Protein AF-0000000073147097 (afdb_homodimer)

Nearest PDB structures (foldseek):
  1h1z-assembly1_B  TM=1.000E+00  e=5.647E-39  Oryza sativa
  3ovr-assembly1_B  TM=9.734E-01  e=2.329E-28  Homo sapiens
  1tqx-assembly1_A  TM=9.492E-01  e=2.368E-27  Plasmodium falciparum 3D7
  2fli-assembly1_D  TM=9.431E-01  e=1.850E-24  Streptococcus pyogenes
  3ct7-assembly1_A  TM=8.793E-01  e=4.107E-19  unclassified

pLDDT: mean 98.21, std 2.39, range [72.69, 99.0]

Organism: Sesamum indicum (NCBI:txid4182)

InterPro domains:
  IPR000056 Ribulose-phosphate 3-epimerase-like [PF00834] (5-202)
  IPR000056 Ribulose-phosphate 3-epimerase-like [PS01085] (33-47)
  IPR000056 Ribulose-phosphate 3-epimerase-like [PS01086] (139-161)
  IPR000056 Ribulose-phosphate 3-epimerase-like [PTHR11749] (4-223)
  IPR000056 Ribulose-phosphate 3-epimerase-like [cd00429] (5-215)
  IPR011060 Ribulose-phosphate binding barrel [SSF51366] (1-220)
  IPR013785 Aldolase-type TIM barrel [G3DSA:3.20.20.70] (1-224)
  IPR026019 Ribulose-phosphate 3-epimerase [MF_02227] (3-217)
  IPR026019 Ribulose-phosphate 3-epimerase [PIRSF001461] (3-222)
  IPR026019 Ribulose-phosphate 3-epimerase [TIGR01163] (5-215)

Secondary structure (DSSP, 8-state):
-PPPEEEEBGGGS-GGGHHHHHHHHHHTT-SEEEEEEEBSSSSS-B-B-HHHHHHHHTT--SEEEEEEE-S-GGGGHHHHHHHT-SEEEEEGGG-TTTHHHHHHHHHHTTPEEEEEE-TTS-GGGGHHHHHSSS--SEEEEESS-TT-SSPPP-GGGHHHHHHHHHH-TT-EEEEESS-STTTHHHHHHHT--EEEESHHHHTSS-HHHHHHHHHHHHHHHHH-/-PPPEEEEBGGGS-GGGHHHHHHHHHHTT-SEEEEEEEBSSSSS-B-B-HHHHHHHHTT--SEEEEEEE-S-GGGGHHHHHHHT-SEEEEEGGG-TTTHHHHHHHHHHTTPEEEEEE-TTS-GGGGHHHHHSSS--SEEEEESS-TT-SSPPP-GGGHHHHHHHHHH-TT-EEEEESS-STTTHHHHHHHT--EEEESHHHHTSS-HHHHHHHHHHHHHHHHH-

Solvent-accessible surface area (backbone atoms only — not comparable to full-atom values): 22364 Å² total; per-residue (Å²): 135,73,70,64,33,41,16,46,29,52,80,55,49,53,42,19,40,31,39,61,48,51,50,49,45,46,73,35,62,39,59,32,40,22,39,64,29,27,33,38,69,61,23,77,39,37,33,38,25,37,61,44,47,33,32,34,42,78,70,48,86,68,43,33,38,32,38,41,42,44,61,59,60,71,78,43,42,64,53,30,35,75,22,56,44,36,29,45,25,36,43,49,92,60,30,77,91,46,44,69,61,43,41,52,52,30,45,73,54,69,23,44,31,25,38,27,42,53,70,87,48,66,67,72,74,51,47,65,46,57,70,38,96,76,42,50,63,32,39,34,44,28,20,34,74,80,59,64,81,82,46,68,54,42,73,76,47,36,58,48,38,32,53,47,32,72,76,39,74,73,59,48,26,30,39,41,40,43,33,37,90,90,40,33,55,61,45,15,65,29,47,34,32,29,43,31,24,27,52,55,33,68,69,38,96,50,37,35,57,48,49,48,51,48,44,48,37,29,54,53,38,71,77,100,134,72,70,64,34,42,16,44,29,52,80,55,49,52,42,18,40,32,40,61,49,50,50,50,43,46,74,36,62,39,59,32,41,24,39,63,29,26,33,39,69,62,23,78,40,37,33,39,25,36,62,45,46,33,33,34,41,77,70,49,86,68,43,32,39,32,39,40,42,44,60,58,59,70,79,44,43,63,53,31,36,76,21,56,44,35,29,45,26,36,43,49,94,61,29,78,90,46,43,70,61,43,41,50,52,30,46,74,53,68,22,46,31,26,38,28,42,54,69,87,48,68,66,71,75,51,48,66,46,56,68,39,97,75,42,50,63,31,40,33,44,30,20,33,74,80,61,64,83,83,46,68,53,40,74,77,47,35,58,49,39,32,52,46,32,72,76,39,72,74,58,48,27,29,39,40,40,43,34,36,89,90,41,34,56,61,43,15,65,28,48,34,31,29,44,31,24,26,52,56,34,70,67,37,98,50,37,36,58,47,49,48,50,48,43,48,38,28,55,53,38,70,76,101

Radius of gyration: 23.47 Å; Cα contacts (8 Å, |Δi|>4): 1038; chains: 2; bounding box: 39×75×51 Å

Foldseek 3Di:
DEAFAEEEECLQPDLVPSLVVVVVLVVLPGQAHEYEAACCPLANDHDDALVSLLVNVVRDPGAYHYAHSYQDLQVRLVSNLVSPHAADEYELVRCVVPVVVVLVSNVVSNHQYEYEYEPVGDLVSQVCQCPDPRHHQEYEYEQDGPHDADAAGNLVSLVSLLVCCVVPVHGAYEYDHRDWLVCLLSNLLSPHRYYYHYCRQVVDPRNSVGSVNSSVSNVVNVVD/DEAFAEEEECLQPDLVPSLVVVVVLVVLPGQAHEYEAACCPLANDHDDALVSLLVNVVRDPGAYHYEHSYQDLQVRLVSNLVSPHAADEYELVRCVVPVVVVLVSNVVSNHQYEYEYEPVGDLVSQVCQCPDPRHHQEYEYEQDGPHDADAAGNLVSLVSLLVCCVVPVHGAYEYDHRDWLVCLLSNLLSPHRYYYHYCRQVVDPRNSVGSVSSSVSNVVNVVD

Sequence (448 aa):
MVKPKIAPSMLSSDFANLASEAERMIRCGADWLHMDIMDGHFVPNLTIGAPVIESLRKHTEAYLDCHLMVTNPLDYVEPLGKAGASGFTFHVEVSKDNWRELVQKIKSKGMKPGVSVRPGTPIEEVYPLLDDENPVEMVLVMTVEPGFGGQKFMPEMMDKVHALRKKYPSLDIEVDGGLGPSTIDLAAAAGANCIVAGSSVFGAPDPAHVISLMRKSVENAQTNMVKPKIAPSMLSSDFANLASEAERMIRCGADWLHMDIMDGHFVPNLTIGAPVIESLRKHTEAYLDCHLMVTNPLDYVEPLGKAGASGFTFHVEVSKDNWRELVQKIKSKGMKPGVSVRPGTPIEEVYPLLDDENPVEMVLVMTVEPGFGGQKFMPEMMDKVHALRKKYPSLDIEVDGGLGPSTIDLAAAAGANCIVAGSSVFGAPDPAHVISLMRKSVENAQTN

Structure (mmCIF, N/CA/C/O backbone):
data_AF-0000000073147097-model_v1
#
loop_
_entity.id
_entity.type
_entity.pdbx_description
1 polymer 'Ribulose-phosphate 3-epimerase'
#
loop_
_atom_site.group_PDB
_atom_site.id
_atom_site.type_symbol
_atom_site.label_atom_id
_atom_site.label_alt_id
_atom_site.label_comp_id
_atom_site.label_asym_id
_atom_site.label_entity_id
_atom_site.label_seq_id
_atom_site.pdbx_PDB_ins_code
_atom_site.Cartn_x
_atom_site.Cartn_y
_atom_site.Cartn_z
_atom_site.occupancy
_atom_site.B_iso_or_equiv
_atom_site.auth_seq_id
_atom_site.auth_comp_id
_atom_site.auth_asym_id
_atom_site.auth_atom_id
_atom_site.pdbx_PDB_model_num
ATOM 1 N N . MET A 1 1 ? 6.766 -34.531 -12.109 1 87.38 1 MET A N 1
ATOM 2 C CA . MET A 1 1 ? 5.602 -34.094 -11.344 1 87.38 1 MET A CA 1
ATOM 3 C C . MET A 1 1 ? 5.852 -32.75 -10.688 1 87.38 1 MET A C 1
ATOM 5 O O . MET A 1 1 ? 6.941 -32.5 -10.18 1 87.38 1 MET A O 1
ATOM 9 N N . VAL A 1 2 ? 4.898 -31.812 -10.836 1 93.56 2 VAL A N 1
ATOM 10 C CA . VAL A 1 2 ? 5.055 -30.484 -10.234 1 93.56 2 VAL A CA 1
ATOM 11 C C . VAL A 1 2 ? 4.609 -30.531 -8.773 1 93.56 2 VAL A C 1
ATOM 13 O O . VAL A 1 2 ? 3.768 -31.344 -8.398 1 93.56 2 VAL A O 1
ATOM 16 N N . LYS A 1 3 ? 5.258 -29.719 -7.918 1 97.06 3 LYS A N 1
ATOM 17 C CA . LYS A 1 3 ? 4.965 -29.672 -6.488 1 97.06 3 LYS A CA 1
ATOM 18 C C . LYS A 1 3 ? 3.842 -28.688 -6.184 1 97.06 3 LYS A C 1
ATOM 20 O O . LYS A 1 3 ? 3.832 -27.578 -6.707 1 97.06 3 LYS A O 1
ATOM 25 N N . PRO A 1 4 ? 2.961 -29.125 -5.367 1 98.56 4 PRO A N 1
ATOM 26 C CA . PRO A 1 4 ? 1.915 -28.188 -4.957 1 98.56 4 PRO A CA 1
ATOM 27 C C . PRO A 1 4 ? 2.457 -27.031 -4.121 1 98.56 4 PRO A C 1
ATOM 29 O O . PRO A 1 4 ? 3.301 -27.234 -3.242 1 98.56 4 PRO A O 1
ATOM 32 N N . LYS A 1 5 ? 2.096 -25.844 -4.398 1 98.81 5 LYS A N 1
ATOM 33 C CA . LYS A 1 5 ? 2.348 -24.641 -3.615 1 98.81 5 LYS A CA 1
ATOM 34 C C . LYS A 1 5 ? 1.042 -23.938 -3.256 1 98.81 5 LYS A C 1
ATOM 36 O O . LYS A 1 5 ? 0.365 -23.391 -4.129 1 98.81 5 LYS A O 1
ATOM 41 N N . ILE A 1 6 ? 0.71 -23.984 -2.023 1 98.94 6 ILE A N 1
ATOM 42 C CA . ILE A 1 6 ? -0.465 -23.266 -1.554 1 98.94 6 ILE A CA 1
ATOM 43 C C . ILE A 1 6 ? -0.045 -21.906 -1.009 1 98.94 6 ILE A C 1
ATOM 45 O O . ILE A 1 6 ? 0.8 -21.812 -0.115 1 98.94 6 ILE A O 1
ATOM 49 N N . ALA A 1 7 ? -0.621 -20.844 -1.539 1 98.94 7 ALA A N 1
ATOM 50 C CA . ALA A 1 7 ? -0.202 -19.469 -1.249 1 98.94 7 ALA A CA 1
ATOM 51 C C . ALA A 1 7 ? -1.389 -18.609 -0.821 1 98.94 7 ALA A C 1
ATOM 53 O O . ALA A 1 7 ? -1.985 -17.922 -1.645 1 98.94 7 ALA A O 1
ATOM 54 N N . PRO A 1 8 ? -1.717 -18.609 0.448 1 98.88 8 PRO A N 1
ATOM 55 C CA . PRO A 1 8 ? -2.787 -17.719 0.894 1 98.88 8 PRO A CA 1
ATOM 56 C C . PRO A 1 8 ? -2.523 -16.266 0.533 1 98.88 8 PRO A C 1
ATOM 58 O O . PRO A 1 8 ? -1.396 -15.781 0.668 1 98.88 8 PRO A O 1
ATOM 61 N N . SER A 1 9 ? -3.541 -15.609 -0.061 1 98.88 9 SER A N 1
ATOM 62 C CA . SER A 1 9 ? -3.436 -14.188 -0.364 1 98.88 9 SER A CA 1
ATOM 63 C C . SER A 1 9 ? -3.535 -13.344 0.903 1 98.88 9 SER A C 1
ATOM 65 O O . SER A 1 9 ? -4.586 -13.305 1.549 1 98.88 9 SER A O 1
ATOM 67 N N . MET A 1 10 ? -2.545 -12.609 1.159 1 98.75 10 MET A N 1
ATOM 68 C CA . MET A 1 10 ? -2.498 -11.805 2.373 1 98.75 10 MET A CA 1
ATOM 69 C C . MET A 1 10 ? -3.443 -10.609 2.266 1 98.75 10 MET A C 1
ATOM 71 O O . MET A 1 10 ? -3.711 -9.93 3.26 1 98.75 10 MET A O 1
ATOM 75 N N . LEU A 1 11 ? -3.977 -10.383 1.09 1 98.56 11 LEU A N 1
ATOM 76 C CA . LEU A 1 11 ? -4.98 -9.336 0.914 1 98.56 11 LEU A CA 1
ATOM 77 C C . LEU A 1 11 ? -6.168 -9.562 1.845 1 98.56 11 LEU A C 1
ATOM 79 O O . LEU A 1 11 ? -6.859 -8.609 2.215 1 98.56 11 LEU A O 1
ATOM 83 N N . SER A 1 12 ? -6.402 -10.812 2.209 1 98.25 12 SER A N 1
ATOM 84 C CA . SER A 1 12 ? -7.523 -11.164 3.074 1 98.25 12 SER A CA 1
ATOM 85 C C . SER A 1 12 ? -7.117 -11.148 4.543 1 98.25 12 SER A C 1
ATOM 87 O O . SER A 1 12 ? -7.945 -11.367 5.426 1 98.25 12 SER A O 1
ATOM 89 N N . SER A 1 13 ? -5.875 -10.844 4.824 1 98.5 13 SER A N 1
ATOM 90 C CA . SER A 1 13 ? -5.383 -10.859 6.195 1 98.5 13 SER A CA 1
ATOM 91 C C . SER A 1 13 ? -5.629 -9.516 6.883 1 98.5 13 SER A C 1
ATOM 93 O O . SER A 1 13 ? -6.137 -8.578 6.266 1 98.5 13 SER A O 1
ATOM 95 N N . ASP A 1 14 ? -5.359 -9.477 8.203 1 98.69 14 ASP A N 1
ATOM 96 C CA . ASP A 1 14 ? -5.25 -8.219 8.953 1 98.69 14 ASP A CA 1
ATOM 97 C C . ASP A 1 14 ? -3.889 -7.566 8.727 1 98.69 14 ASP A C 1
ATOM 99 O O . ASP A 1 14 ? -2.92 -7.879 9.414 1 98.69 14 ASP A O 1
ATOM 103 N N . PHE A 1 15 ? -3.85 -6.543 7.863 1 98.88 15 PHE A N 1
ATOM 104 C CA . PHE A 1 15 ? -2.59 -5.891 7.531 1 98.88 15 PHE A CA 1
ATOM 105 C C . PHE A 1 15 ? -1.98 -5.227 8.758 1 98.88 15 PHE A C 1
ATOM 107 O O . PHE A 1 15 ? -0.779 -4.953 8.789 1 98.88 15 PHE A O 1
ATOM 114 N N . ALA A 1 16 ? -2.826 -4.918 9.742 1 98.88 16 ALA A N 1
ATOM 115 C CA . ALA A 1 16 ? -2.311 -4.254 10.93 1 98.88 16 ALA A CA 1
ATOM 116 C C . ALA A 1 16 ? -1.5 -5.223 11.789 1 98.88 16 ALA A C 1
ATOM 118 O O . ALA A 1 16 ? -0.76 -4.797 12.68 1 98.88 16 ALA A O 1
ATOM 119 N N . ASN A 1 17 ? -1.672 -6.484 11.57 1 98.88 17 ASN A N 1
ATOM 120 C CA . ASN A 1 17 ? -0.94 -7.555 12.234 1 98.88 17 ASN A CA 1
ATOM 121 C C . ASN A 1 17 ? -0.374 -8.555 11.234 1 98.88 17 ASN A C 1
ATOM 123 O O . ASN A 1 17 ? -0.545 -9.766 11.391 1 98.88 17 ASN A O 1
ATOM 127 N N . LEU A 1 18 ? 0.3 -8.047 10.281 1 98.94 18 LEU A N 1
ATOM 128 C CA . LEU A 1 18 ? 0.722 -8.797 9.102 1 98.94 18 LEU A CA 1
ATOM 129 C C . LEU A 1 18 ? 1.729 -9.875 9.484 1 98.94 18 LEU A C 1
ATOM 131 O O . LEU A 1 18 ? 1.672 -10.992 8.961 1 98.94 18 LEU A O 1
ATOM 135 N N . ALA A 1 19 ? 2.668 -9.555 10.398 1 98.94 19 ALA A N 1
ATOM 136 C CA . ALA A 1 19 ? 3.672 -10.531 10.82 1 98.94 19 ALA A CA 1
ATOM 137 C C . ALA A 1 19 ? 3.016 -11.758 11.445 1 98.94 19 ALA A C 1
ATOM 139 O O . ALA A 1 19 ? 3.348 -12.898 11.094 1 98.94 19 ALA A O 1
ATOM 140 N N . SER A 1 20 ? 2.09 -11.523 12.328 1 98.81 20 SER A N 1
ATOM 141 C CA . SER A 1 20 ? 1.405 -12.625 13 1 98.81 20 SER A CA 1
ATOM 142 C C . SER A 1 20 ? 0.542 -13.414 12.023 1 98.81 20 SER A C 1
ATOM 144 O O . SER A 1 20 ? 0.455 -14.641 12.125 1 98.81 20 SER A O 1
ATOM 146 N N . GLU A 1 21 ? -0.093 -12.719 11.125 1 98.81 21 GLU A N 1
ATOM 147 C CA . GLU A 1 21 ? -0.905 -13.391 10.109 1 98.81 21 GLU A CA 1
ATOM 148 C C . GLU A 1 21 ? -0.045 -14.273 9.211 1 98.81 21 GLU A C 1
ATOM 150 O O . GLU A 1 21 ? -0.445 -15.383 8.859 1 98.81 21 GLU A O 1
ATOM 155 N N . ALA A 1 22 ? 1.066 -13.719 8.82 1 98.88 22 ALA A N 1
ATOM 156 C CA . ALA A 1 22 ? 2 -14.492 8 1 98.88 22 ALA A CA 1
ATOM 157 C C . ALA A 1 22 ? 2.447 -15.758 8.727 1 98.88 22 ALA A C 1
ATOM 159 O O . ALA A 1 22 ? 2.432 -16.844 8.148 1 98.88 22 ALA A O 1
ATOM 160 N N . GLU A 1 23 ? 2.838 -15.602 9.961 1 98.88 23 GLU A N 1
ATOM 161 C CA . GLU A 1 23 ? 3.262 -16.734 10.773 1 98.88 23 GLU A CA 1
ATOM 162 C C . GLU A 1 23 ? 2.141 -17.766 10.906 1 98.88 23 GLU A C 1
ATOM 164 O O . GLU A 1 23 ? 2.379 -18.969 10.805 1 98.88 23 GLU A O 1
ATOM 169 N N . ARG A 1 24 ? 0.998 -17.266 11.156 1 98.75 24 ARG A N 1
ATOM 170 C CA . ARG A 1 24 ? -0.172 -18.125 11.289 1 98.75 24 ARG A CA 1
ATOM 171 C C . ARG A 1 24 ? -0.377 -18.984 10.047 1 98.75 24 ARG A C 1
ATOM 173 O O . ARG A 1 24 ? -0.583 -20.188 10.141 1 98.75 24 ARG A O 1
ATOM 180 N N . MET A 1 25 ? -0.293 -18.359 8.883 1 98.88 25 MET A N 1
ATOM 181 C CA . MET A 1 25 ? -0.522 -19.062 7.629 1 98.88 25 MET A CA 1
ATOM 182 C C . MET A 1 25 ? 0.573 -20.094 7.379 1 98.88 25 MET A C 1
ATOM 184 O O . MET A 1 25 ? 0.295 -21.203 6.918 1 98.88 25 MET A O 1
ATOM 188 N N . ILE A 1 26 ? 1.81 -19.734 7.668 1 98.88 26 ILE A N 1
ATOM 189 C CA . ILE A 1 26 ? 2.914 -20.672 7.5 1 98.88 26 ILE A CA 1
ATOM 190 C C . ILE A 1 26 ? 2.734 -21.859 8.438 1 98.88 26 ILE A C 1
ATOM 192 O O . ILE A 1 26 ? 2.908 -23 8.039 1 98.88 26 ILE A O 1
ATOM 196 N N . ARG A 1 27 ? 2.346 -21.609 9.641 1 98.69 27 ARG A N 1
ATOM 197 C CA . ARG A 1 27 ? 2.098 -22.672 10.617 1 98.69 27 ARG A CA 1
ATOM 198 C C . ARG A 1 27 ? 0.953 -23.562 10.164 1 98.69 27 ARG A C 1
ATOM 200 O O . ARG A 1 27 ? 0.965 -24.781 10.422 1 98.69 27 ARG A O 1
ATOM 207 N N . CYS A 1 28 ? 0.05 -23 9.469 1 98.81 28 CYS A N 1
ATOM 208 C CA . CYS A 1 28 ? -1.105 -23.734 8.984 1 98.81 28 CYS A CA 1
ATOM 209 C C . CYS A 1 28 ? -0.736 -24.594 7.773 1 98.81 28 CYS A C 1
ATOM 211 O O . CYS A 1 28 ? -1.548 -25.375 7.293 1 98.81 28 CYS A O 1
ATOM 213 N N . GLY A 1 29 ? 0.443 -24.391 7.203 1 98.81 29 GLY A N 1
ATOM 214 C CA . GLY A 1 29 ? 0.917 -25.281 6.156 1 98.81 29 GLY A CA 1
ATOM 215 C C . GLY A 1 29 ? 1.079 -24.594 4.816 1 98.81 29 GLY A C 1
ATOM 216 O O . GLY A 1 29 ? 1.327 -25.25 3.801 1 98.81 29 GLY A O 1
ATOM 217 N N . ALA A 1 30 ? 0.944 -23.312 4.781 1 98.94 30 ALA A N 1
ATOM 218 C CA . ALA A 1 30 ? 1.142 -22.594 3.531 1 98.94 30 ALA A CA 1
ATOM 219 C C . ALA A 1 30 ? 2.578 -22.719 3.035 1 98.94 30 ALA A C 1
ATOM 221 O O . ALA A 1 30 ? 3.518 -22.75 3.834 1 98.94 30 ALA A O 1
ATOM 222 N N . ASP A 1 31 ? 2.752 -22.812 1.766 1 98.88 31 ASP A N 1
ATOM 223 C CA . ASP A 1 31 ? 4.074 -22.859 1.15 1 98.88 31 ASP A CA 1
ATOM 224 C C . ASP A 1 31 ? 4.598 -21.453 0.859 1 98.88 31 ASP A C 1
ATOM 226 O O . ASP A 1 31 ? 5.793 -21.188 1.019 1 98.88 31 ASP A O 1
ATOM 230 N N . TRP A 1 32 ? 3.76 -20.594 0.341 1 98.94 32 TRP A N 1
ATOM 231 C CA . TRP A 1 32 ? 4.055 -19.219 -0.03 1 98.94 32 TRP A CA 1
ATOM 232 C C . TRP A 1 32 ? 3.062 -18.266 0.615 1 98.94 32 TRP A C 1
ATOM 234 O O . TRP A 1 32 ? 2.023 -18.688 1.13 1 98.94 32 TRP A O 1
ATOM 244 N N . LEU A 1 33 ? 3.414 -17.031 0.717 1 98.94 33 LEU A N 1
ATOM 245 C CA . LEU A 1 33 ? 2.512 -15.938 1.029 1 98.94 33 LEU A CA 1
ATOM 246 C C . LEU A 1 33 ? 2.32 -15.031 -0.182 1 98.94 33 LEU A C 1
ATOM 248 O O . LEU A 1 33 ? 3.283 -14.445 -0.686 1 98.94 33 LEU A O 1
ATOM 252 N N . HIS A 1 34 ? 1.085 -15 -0.662 1 98.94 34 HIS A N 1
ATOM 253 C CA . HIS A 1 34 ? 0.775 -14.227 -1.859 1 98.94 34 HIS A CA 1
ATOM 254 C C . HIS A 1 34 ? 0.531 -12.758 -1.521 1 98.94 34 HIS A C 1
ATOM 256 O O . HIS A 1 34 ? -0.323 -12.445 -0.689 1 98.94 34 HIS A O 1
ATOM 262 N N . MET A 1 35 ? 1.304 -11.906 -2.109 1 98.94 35 MET A N 1
ATOM 263 C CA . MET A 1 35 ? 1.262 -10.469 -1.846 1 98.94 35 MET A CA 1
ATOM 264 C C . MET A 1 35 ? 0.758 -9.703 -3.064 1 98.94 35 MET A C 1
ATOM 266 O O . MET A 1 35 ? 1.442 -9.641 -4.09 1 98.94 35 MET A O 1
ATOM 270 N N . ASP A 1 36 ? -0.382 -9.125 -2.943 1 98.94 36 ASP A N 1
ATOM 271 C CA . ASP A 1 36 ? -1.008 -8.406 -4.047 1 98.94 36 ASP A CA 1
ATOM 272 C C . ASP A 1 36 ? -0.582 -6.945 -4.062 1 98.94 36 ASP A C 1
ATOM 274 O O . ASP A 1 36 ? -1.023 -6.156 -3.223 1 98.94 36 ASP A O 1
ATOM 278 N N . ILE A 1 37 ? 0.245 -6.578 -5.012 1 98.94 37 ILE A N 1
ATOM 279 C CA . ILE A 1 37 ? 0.721 -5.211 -5.195 1 98.94 37 ILE A CA 1
ATOM 280 C C . ILE A 1 37 ? -0.102 -4.52 -6.277 1 98.94 37 ILE A C 1
ATOM 282 O O . ILE A 1 37 ? -0.067 -4.918 -7.445 1 98.94 37 ILE A O 1
ATOM 286 N N . MET A 1 38 ? -0.878 -3.504 -5.926 1 98.94 38 MET A N 1
ATOM 287 C CA . MET A 1 38 ? -1.78 -2.807 -6.836 1 98.94 38 MET A CA 1
ATOM 288 C C . MET A 1 38 ? -1.534 -1.302 -6.797 1 98.94 38 MET A C 1
ATOM 290 O O . MET A 1 38 ? -1.396 -0.717 -5.723 1 98.94 38 MET A O 1
ATOM 294 N N . ASP A 1 39 ? -1.584 -0.577 -7.98 1 98.81 39 ASP A N 1
ATOM 295 C CA . ASP A 1 39 ? -1.128 0.809 -8.031 1 98.81 39 ASP A CA 1
ATOM 296 C C . ASP A 1 39 ? -2.299 1.765 -8.242 1 98.81 39 ASP A C 1
ATOM 298 O O . ASP A 1 39 ? -2.1 2.971 -8.414 1 98.81 39 ASP A O 1
ATOM 302 N N . GLY A 1 40 ? -3.529 1.232 -8.297 1 98.62 40 GLY A N 1
ATOM 303 C CA . GLY A 1 40 ? -4.684 2.098 -8.492 1 98.62 40 GLY A CA 1
ATOM 304 C C . GLY A 1 40 ? -4.836 2.574 -9.922 1 98.62 40 GLY A C 1
ATOM 305 O O . GLY A 1 40 ? -5.688 3.418 -10.211 1 98.62 40 GLY A O 1
ATOM 306 N N . HIS A 1 41 ? -4.062 2.184 -10.891 1 98.69 41 HIS A N 1
ATOM 307 C CA . HIS A 1 41 ? -4.102 2.57 -12.297 1 98.69 41 HIS A CA 1
ATOM 308 C C . HIS A 1 41 ? -4.336 1.36 -13.195 1 98.69 41 HIS A C 1
ATOM 310 O O . HIS A 1 41 ? -5.285 1.341 -13.984 1 98.69 41 HIS A O 1
ATOM 316 N N . PHE A 1 42 ? -3.498 0.323 -13.055 1 98.75 42 PHE A N 1
ATOM 317 C CA . PHE A 1 42 ? -3.738 -0.907 -13.797 1 98.75 42 PHE A CA 1
ATOM 318 C C . PHE A 1 42 ? -5.051 -1.553 -13.375 1 98.75 42 PHE A C 1
ATOM 320 O O . PHE A 1 42 ? -5.801 -2.059 -14.211 1 98.75 42 PHE A O 1
ATOM 327 N N . VAL A 1 43 ? -5.258 -1.626 -12.078 1 98.62 43 VAL A N 1
ATOM 328 C CA . VAL A 1 43 ? -6.535 -1.941 -11.445 1 98.62 43 VAL A CA 1
ATOM 329 C C . VAL A 1 43 ? -6.973 -0.78 -10.555 1 98.62 43 VAL A C 1
ATOM 331 O O . VAL A 1 43 ? -6.152 0.039 -10.141 1 98.62 43 VAL A O 1
ATOM 334 N N . PRO A 1 44 ? -8.258 -0.675 -10.258 1 97.69 44 PRO A N 1
ATOM 335 C CA . PRO A 1 44 ? -8.727 0.492 -9.516 1 97.69 44 PRO A CA 1
ATOM 336 C C . PRO A 1 44 ? -8.266 0.491 -8.055 1 97.69 44 PRO A C 1
ATOM 338 O O . PRO A 1 44 ? -8.117 1.556 -7.453 1 97.69 44 PRO A O 1
ATOM 341 N N . ASN A 1 45 ? -7.973 -0.594 -7.516 1 98.25 45 ASN A N 1
ATOM 342 C CA . ASN A 1 45 ? -7.594 -0.702 -6.113 1 98.25 45 ASN A CA 1
ATOM 343 C C . ASN A 1 45 ? -6.117 -0.376 -5.902 1 98.25 45 ASN A C 1
ATOM 345 O O . ASN A 1 45 ? -5.277 -0.738 -6.727 1 98.25 45 ASN A O 1
ATOM 349 N N . LEU A 1 46 ? -5.797 0.39 -4.836 1 98.81 46 LEU A N 1
ATOM 350 C CA . LEU A 1 46 ? -4.445 0.607 -4.324 1 98.81 46 LEU A CA 1
ATOM 351 C C . LEU A 1 46 ? -4.215 -0.189 -3.045 1 98.81 46 LEU A C 1
ATOM 353 O O . LEU A 1 46 ? -4.988 -0.075 -2.09 1 98.81 46 LEU A O 1
ATOM 357 N N . THR A 1 47 ? -3.156 -1.009 -2.979 1 98.81 47 THR A N 1
ATOM 358 C CA . THR A 1 47 ? -3.025 -1.886 -1.819 1 98.81 47 THR A CA 1
ATOM 359 C C . THR A 1 47 ? -1.72 -1.609 -1.078 1 98.81 47 THR A C 1
ATOM 361 O O . THR A 1 47 ? -1.654 -0.708 -0.239 1 98.81 47 THR A O 1
ATOM 364 N N . ILE A 1 48 ? -0.611 -2.277 -1.513 1 98.94 48 ILE A N 1
ATOM 365 C CA . ILE A 1 48 ? 0.643 -2.176 -0.773 1 98.94 48 ILE A CA 1
ATOM 366 C C . ILE A 1 48 ? 1.811 -2.059 -1.75 1 98.94 48 ILE A C 1
ATOM 368 O O . ILE A 1 48 ? 1.663 -2.348 -2.939 1 98.94 48 ILE A O 1
ATOM 372 N N . GLY A 1 49 ? 2.941 -1.578 -1.23 1 98.81 49 GLY A N 1
ATOM 373 C CA . GLY A 1 49 ? 4.18 -1.521 -1.993 1 98.81 49 GLY A CA 1
ATOM 374 C C . GLY A 1 49 ? 5.379 -2.051 -1.229 1 98.81 49 GLY A C 1
ATOM 375 O O . GLY A 1 49 ? 5.227 -2.848 -0.301 1 98.81 49 GLY A O 1
ATOM 376 N N . ALA A 1 50 ? 6.547 -1.664 -1.652 1 98.88 50 ALA A N 1
ATOM 377 C CA . ALA A 1 50 ? 7.82 -2.195 -1.174 1 98.88 50 ALA A CA 1
ATOM 378 C C . ALA A 1 50 ? 7.965 -1.999 0.332 1 98.88 50 ALA A C 1
ATOM 380 O O . ALA A 1 50 ? 8.492 -2.869 1.03 1 98.88 50 ALA A O 1
ATOM 381 N N . PRO A 1 51 ? 7.48 -0.849 0.938 1 98.81 51 PRO A N 1
ATOM 382 C CA . PRO A 1 51 ? 7.656 -0.672 2.381 1 98.81 51 PRO A CA 1
ATOM 383 C C . PRO A 1 51 ? 6.984 -1.772 3.199 1 98.81 51 PRO A C 1
ATOM 385 O O . PRO A 1 51 ? 7.512 -2.189 4.234 1 98.81 51 PRO A O 1
ATOM 388 N N . VAL A 1 52 ? 5.867 -2.23 2.754 1 98.94 52 VAL A N 1
ATOM 389 C CA . VAL A 1 52 ? 5.156 -3.285 3.467 1 98.94 52 VAL A CA 1
ATOM 390 C C . VAL A 1 52 ? 5.902 -4.609 3.314 1 98.94 52 VAL A C 1
ATOM 392 O O . VAL A 1 52 ? 6.062 -5.355 4.285 1 98.94 52 VAL A O 1
ATOM 395 N N . ILE A 1 53 ? 6.383 -4.883 2.104 1 98.94 53 ILE A N 1
ATOM 396 C CA . ILE A 1 53 ? 7.164 -6.086 1.845 1 98.94 53 ILE A CA 1
ATOM 397 C C . ILE A 1 53 ? 8.414 -6.086 2.717 1 98.94 53 ILE A C 1
ATOM 399 O O . ILE A 1 53 ? 8.75 -7.098 3.34 1 98.94 53 ILE A O 1
ATOM 403 N N . GLU A 1 54 ? 9.094 -4.965 2.73 1 98.88 54 GLU A N 1
ATOM 404 C CA . GLU A 1 54 ? 10.32 -4.824 3.502 1 98.88 54 GLU A CA 1
ATOM 405 C C . GLU A 1 54 ? 10.07 -5.059 4.988 1 98.88 54 GLU A C 1
ATOM 407 O O . GLU A 1 54 ? 10.867 -5.711 5.664 1 98.88 54 GLU A O 1
ATOM 412 N N . SER A 1 55 ? 9.016 -4.504 5.512 1 98.88 55 SER A N 1
ATOM 413 C CA . SER A 1 55 ? 8.648 -4.703 6.91 1 98.88 55 SER A CA 1
ATOM 414 C C . SER A 1 55 ? 8.375 -6.176 7.203 1 98.88 55 SER A C 1
ATOM 416 O O . SER A 1 55 ? 8.875 -6.719 8.195 1 98.88 55 SER A O 1
ATOM 418 N N . LEU A 1 56 ? 7.602 -6.789 6.34 1 98.94 56 LEU A N 1
ATOM 419 C CA . LEU A 1 56 ? 7.238 -8.188 6.562 1 98.94 56 LEU A CA 1
ATOM 420 C C . LEU A 1 56 ? 8.461 -9.086 6.48 1 98.94 56 LEU A C 1
ATOM 422 O O . LEU A 1 56 ? 8.578 -10.062 7.23 1 98.94 56 LEU A O 1
ATOM 426 N N . ARG A 1 57 ? 9.352 -8.781 5.594 1 98.94 57 ARG A N 1
ATOM 427 C CA . ARG A 1 57 ? 10.539 -9.594 5.371 1 98.94 57 ARG A CA 1
ATOM 428 C C . ARG A 1 57 ? 11.352 -9.742 6.656 1 98.94 57 ARG A C 1
ATOM 430 O O . ARG A 1 57 ? 11.945 -10.789 6.902 1 98.94 57 ARG A O 1
ATOM 437 N N . LYS A 1 58 ? 11.328 -8.797 7.523 1 98.75 58 LYS A N 1
ATOM 438 C CA . LYS A 1 58 ? 12.07 -8.812 8.781 1 98.75 58 LYS A CA 1
ATOM 439 C C . LYS A 1 58 ? 11.516 -9.875 9.727 1 98.75 58 LYS A C 1
ATOM 441 O O . LYS A 1 58 ? 12.164 -10.234 10.711 1 98.75 58 LYS A O 1
ATOM 446 N N . HIS A 1 59 ? 10.375 -10.391 9.414 1 98.81 59 HIS A N 1
ATOM 447 C CA . HIS A 1 59 ? 9.695 -11.234 10.398 1 98.81 59 HIS A CA 1
ATOM 448 C C . HIS A 1 59 ? 9.453 -12.633 9.844 1 98.81 59 HIS A C 1
ATOM 450 O O . HIS A 1 59 ? 8.891 -13.484 10.539 1 98.81 59 HIS A O 1
ATOM 456 N N . THR A 1 60 ? 9.828 -12.906 8.656 1 98.81 60 THR A N 1
ATOM 457 C CA . THR A 1 60 ? 9.586 -14.219 8.078 1 98.81 60 THR A CA 1
ATOM 458 C C . THR A 1 60 ? 10.609 -14.531 6.992 1 98.81 60 THR A C 1
ATOM 460 O O . THR A 1 60 ? 11.148 -13.625 6.352 1 98.81 60 THR A O 1
ATOM 463 N N . GLU A 1 61 ? 10.859 -15.734 6.758 1 98.38 61 GLU A N 1
ATOM 464 C CA . GLU A 1 61 ? 11.703 -16.203 5.656 1 98.38 61 GLU A CA 1
ATOM 465 C C . GLU A 1 61 ? 10.867 -16.844 4.555 1 98.38 61 GLU A C 1
ATOM 467 O O . GLU A 1 61 ? 11.414 -17.406 3.602 1 98.38 61 GLU A O 1
ATOM 472 N N . ALA A 1 62 ? 9.57 -16.766 4.754 1 98.75 62 ALA A N 1
ATOM 473 C CA . ALA A 1 62 ? 8.656 -17.406 3.805 1 98.75 62 ALA A CA 1
ATOM 474 C C . ALA A 1 62 ? 8.836 -16.828 2.402 1 98.75 62 ALA A C 1
ATOM 476 O O . ALA A 1 62 ? 9.336 -15.711 2.238 1 98.75 62 ALA A O 1
ATOM 477 N N . TYR A 1 63 ? 8.531 -17.641 1.369 1 98.94 63 TYR A N 1
ATOM 478 C CA . TYR A 1 63 ? 8.492 -17.156 -0.008 1 98.94 63 TYR A CA 1
ATOM 479 C C . TYR A 1 63 ? 7.395 -16.109 -0.192 1 98.94 63 TYR A C 1
ATOM 481 O O . TYR A 1 63 ? 6.207 -16.422 -0.046 1 98.94 63 TYR A O 1
ATOM 489 N N . LEU A 1 64 ? 7.82 -14.898 -0.457 1 98.94 64 LEU A N 1
ATOM 490 C CA . LEU A 1 64 ? 6.855 -13.828 -0.712 1 98.94 64 LEU A CA 1
ATOM 491 C C . LEU A 1 64 ? 6.531 -13.734 -2.199 1 98.94 64 LEU A C 1
ATOM 493 O O . LEU A 1 64 ? 7.336 -13.219 -2.982 1 98.94 64 LEU A O 1
ATOM 497 N N . ASP A 1 65 ? 5.41 -14.266 -2.578 1 98.94 65 ASP A N 1
ATOM 498 C CA . ASP A 1 65 ? 4.895 -14.305 -3.943 1 98.94 65 ASP A CA 1
ATOM 499 C C . ASP A 1 65 ? 4.219 -12.984 -4.316 1 98.94 65 ASP A C 1
ATOM 501 O O . ASP A 1 65 ? 3.014 -12.828 -4.117 1 98.94 65 ASP A O 1
ATOM 505 N N . CYS A 1 66 ? 5 -12.07 -4.898 1 99 66 CYS A N 1
ATOM 506 C CA . CYS A 1 66 ? 4.484 -10.734 -5.195 1 99 66 CYS A CA 1
ATOM 507 C C . CYS A 1 66 ? 3.838 -10.695 -6.574 1 99 66 CYS A C 1
ATOM 509 O O . CYS A 1 66 ? 4.508 -10.906 -7.586 1 99 66 CYS A O 1
ATOM 511 N N . HIS A 1 67 ? 2.584 -10.484 -6.578 1 98.94 67 HIS A N 1
ATOM 512 C CA . HIS A 1 67 ? 1.785 -10.312 -7.785 1 98.94 67 HIS A CA 1
ATOM 513 C C . HIS A 1 67 ? 1.539 -8.828 -8.078 1 98.94 67 HIS A C 1
ATOM 515 O O . HIS A 1 67 ? 0.771 -8.172 -7.367 1 98.94 67 HIS A O 1
ATOM 521 N N . LEU A 1 68 ? 2.172 -8.367 -9.172 1 98.94 68 LEU A N 1
ATOM 522 C CA . LEU A 1 68 ? 2.154 -6.938 -9.469 1 98.94 68 LEU A CA 1
ATOM 523 C C . LEU A 1 68 ? 1.061 -6.609 -10.477 1 98.94 68 LEU A C 1
ATOM 525 O O . LEU A 1 68 ? 1.186 -6.93 -11.664 1 98.94 68 LEU A O 1
ATOM 529 N N . MET A 1 69 ? 0.022 -6.055 -9.992 1 98.94 69 MET A N 1
ATOM 530 C CA . MET A 1 69 ? -1.009 -5.426 -10.812 1 98.94 69 MET A CA 1
ATOM 531 C C . MET A 1 69 ? -0.776 -3.924 -10.922 1 98.94 69 MET A C 1
ATOM 533 O O . MET A 1 69 ? -1.52 -3.131 -10.344 1 98.94 69 MET A O 1
ATOM 537 N N . VAL A 1 70 ? 0.272 -3.562 -11.695 1 98.88 70 VAL A N 1
ATOM 538 C CA . VAL A 1 70 ? 0.739 -2.188 -11.828 1 98.88 70 VAL A CA 1
ATOM 539 C C . VAL A 1 70 ? 0.935 -1.853 -13.305 1 98.88 70 VAL A C 1
ATOM 541 O O . VAL A 1 70 ? 1.131 -2.748 -14.133 1 98.88 70 VAL A O 1
ATOM 544 N N . THR A 1 71 ? 1.007 -0.59 -13.633 1 98.56 71 THR A N 1
ATOM 545 C CA . THR A 1 71 ? 1.098 -0.101 -15 1 98.56 71 THR A CA 1
ATOM 546 C C . THR A 1 71 ? 2.521 -0.246 -15.531 1 98.56 71 THR A C 1
ATOM 548 O O . THR A 1 71 ? 2.721 -0.563 -16.703 1 98.56 71 THR A O 1
ATOM 551 N N . ASN A 1 72 ? 3.557 0.022 -14.688 1 98.06 72 ASN A N 1
ATOM 552 C CA . ASN A 1 72 ? 4.957 0.012 -15.094 1 98.06 72 ASN A CA 1
ATOM 553 C C . ASN A 1 72 ? 5.789 -0.913 -14.211 1 98.06 72 ASN A C 1
ATOM 555 O O . ASN A 1 72 ? 6.605 -0.447 -13.406 1 98.06 72 ASN A O 1
ATOM 559 N N . PRO A 1 73 ? 5.734 -2.191 -14.508 1 98.81 73 PRO A N 1
ATOM 560 C CA . PRO A 1 73 ? 6.406 -3.148 -13.625 1 98.81 73 PRO A CA 1
ATOM 561 C C . PRO A 1 73 ? 7.902 -2.879 -13.492 1 98.81 73 PRO A C 1
ATOM 563 O O . PRO A 1 73 ? 8.484 -3.125 -12.43 1 98.81 73 PRO A O 1
ATOM 566 N N . LEU A 1 74 ? 8.516 -2.363 -14.516 1 98.81 74 LEU A N 1
ATOM 567 C CA . LEU A 1 74 ? 9.953 -2.115 -14.5 1 98.81 74 LEU A CA 1
ATOM 568 C C . LEU A 1 74 ? 10.328 -1.195 -13.352 1 98.81 74 LEU A C 1
ATOM 570 O O . LEU A 1 74 ? 11.414 -1.329 -12.773 1 98.81 74 LEU A O 1
ATOM 574 N N . ASP A 1 75 ? 9.469 -0.284 -12.992 1 98.62 75 ASP A N 1
ATOM 575 C CA . ASP A 1 75 ? 9.734 0.704 -11.953 1 98.62 75 ASP A CA 1
ATOM 576 C C . ASP A 1 75 ? 9.859 0.039 -10.586 1 98.62 75 ASP A C 1
ATOM 578 O O . ASP A 1 75 ? 10.391 0.632 -9.648 1 98.62 75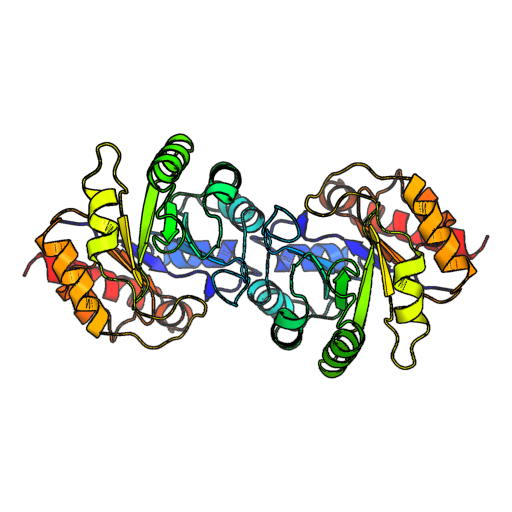 ASP A O 1
ATOM 582 N N . TYR A 1 76 ? 9.422 -1.199 -10.453 1 98.81 76 TYR A N 1
ATOM 583 C CA . TYR A 1 76 ? 9.258 -1.793 -9.133 1 98.81 76 TYR A CA 1
ATOM 584 C C . TYR A 1 76 ? 10.281 -2.902 -8.906 1 98.81 76 TYR A C 1
ATOM 586 O O . TYR A 1 76 ? 10.375 -3.459 -7.812 1 98.81 76 TYR A O 1
ATOM 594 N N . VAL A 1 77 ? 11.094 -3.244 -9.914 1 98.94 77 VAL A N 1
ATOM 595 C CA . VAL A 1 77 ? 12.031 -4.355 -9.797 1 98.94 77 VAL A CA 1
ATOM 596 C C . VAL A 1 77 ? 13.039 -4.062 -8.688 1 98.94 77 VAL A C 1
ATOM 598 O O . VAL A 1 77 ? 13.227 -4.875 -7.781 1 98.94 77 VAL A O 1
ATOM 601 N N . GLU A 1 78 ? 13.625 -2.924 -8.727 1 98.75 78 GLU A N 1
ATOM 602 C CA . GLU A 1 78 ? 14.656 -2.582 -7.746 1 98.75 78 GLU A CA 1
ATOM 603 C C . GLU A 1 78 ? 14.062 -2.465 -6.344 1 98.75 78 GLU A C 1
ATOM 605 O O . GLU A 1 78 ? 14.555 -3.09 -5.402 1 98.75 78 GLU A O 1
ATOM 610 N N . PRO A 1 79 ? 12.984 -1.71 -6.148 1 98.75 79 PRO A N 1
ATOM 611 C CA . PRO A 1 79 ? 12.453 -1.564 -4.793 1 98.75 79 PRO A CA 1
ATOM 612 C C . PRO A 1 79 ? 11.984 -2.891 -4.195 1 98.75 79 PRO A C 1
ATOM 614 O O . PRO A 1 79 ? 12.188 -3.145 -3.008 1 98.75 79 PRO A O 1
ATOM 617 N N . LEU A 1 80 ? 11.391 -3.73 -4.973 1 98.94 80 LEU A N 1
ATOM 618 C CA . LEU A 1 80 ? 10.891 -4.992 -4.441 1 98.94 80 LEU A CA 1
ATOM 619 C C . LEU A 1 80 ? 12.039 -5.969 -4.188 1 98.94 80 LEU A C 1
ATOM 621 O O . LEU A 1 80 ? 12 -6.742 -3.23 1 98.94 80 LEU A O 1
ATOM 625 N N . GLY A 1 81 ? 13.016 -5.965 -5.074 1 98.88 81 GLY A N 1
ATOM 626 C CA . GLY A 1 81 ? 14.211 -6.754 -4.805 1 98.88 81 GLY A CA 1
ATOM 627 C C . GLY A 1 81 ? 14.883 -6.395 -3.494 1 98.88 81 GLY A C 1
ATOM 628 O O . GLY A 1 81 ? 15.188 -7.27 -2.686 1 98.88 81 GLY A O 1
ATOM 629 N N . LYS A 1 82 ? 15.07 -5.105 -3.303 1 98.75 82 LYS A N 1
ATOM 630 C CA . LYS A 1 82 ? 15.672 -4.617 -2.068 1 98.75 82 LYS A CA 1
ATOM 631 C C . LYS A 1 82 ? 14.805 -4.957 -0.859 1 98.75 82 LYS A C 1
ATOM 633 O O . LYS A 1 82 ? 15.328 -5.227 0.227 1 98.75 82 LYS A O 1
ATOM 638 N N . ALA A 1 83 ? 13.516 -4.984 -1.051 1 98.88 83 ALA A N 1
ATOM 639 C CA . ALA A 1 83 ? 12.562 -5.203 0.035 1 98.88 83 ALA A CA 1
ATOM 640 C C . ALA A 1 83 ? 12.539 -6.668 0.455 1 98.88 83 ALA A C 1
ATOM 642 O O . ALA A 1 83 ? 12.023 -7.008 1.524 1 98.88 83 ALA A O 1
ATOM 643 N N . GLY A 1 84 ? 13.039 -7.57 -0.401 1 98.88 84 GLY A N 1
ATOM 644 C CA . GLY A 1 84 ? 13.117 -8.977 -0.032 1 98.88 84 GLY A CA 1
ATOM 645 C C . GLY A 1 84 ? 12.023 -9.82 -0.657 1 98.88 84 GLY A C 1
ATOM 646 O O . GLY A 1 84 ? 11.711 -10.898 -0.16 1 98.88 84 GLY A O 1
ATOM 647 N N . ALA A 1 85 ? 11.43 -9.352 -1.716 1 98.88 85 ALA A N 1
ATOM 648 C CA . ALA A 1 85 ? 10.484 -10.164 -2.48 1 98.88 85 ALA A CA 1
ATOM 649 C C . ALA A 1 85 ? 11.156 -11.43 -3.008 1 98.88 85 ALA A C 1
ATOM 651 O O . ALA A 1 85 ? 12.336 -11.422 -3.35 1 98.88 85 ALA A O 1
ATOM 652 N N . SER A 1 86 ? 10.383 -12.547 -3.021 1 98.94 86 SER A N 1
ATOM 653 C CA . SER A 1 86 ? 10.898 -13.805 -3.553 1 98.94 86 SER A CA 1
ATOM 654 C C . SER A 1 86 ? 10.508 -13.992 -5.016 1 98.94 86 SER A C 1
ATOM 656 O O . SER A 1 86 ? 11.336 -14.398 -5.836 1 98.94 86 SER A O 1
ATOM 658 N N . GLY A 1 87 ? 9.289 -13.812 -5.293 1 98.94 87 GLY A N 1
ATOM 659 C CA . GLY A 1 87 ? 8.758 -13.844 -6.645 1 98.94 87 GLY A CA 1
ATOM 660 C C . GLY A 1 87 ? 8.258 -12.492 -7.121 1 98.94 87 GLY A C 1
ATOM 661 O O . GLY A 1 87 ? 7.828 -11.664 -6.316 1 98.94 87 GLY A O 1
ATOM 662 N N . PHE A 1 88 ? 8.32 -12.289 -8.398 1 98.94 88 PHE A N 1
ATOM 663 C CA . PHE A 1 88 ? 7.852 -11.086 -9.078 1 98.94 88 PHE A CA 1
ATOM 664 C C . PHE A 1 88 ? 7.047 -11.445 -10.32 1 98.94 88 PHE A C 1
ATOM 666 O O . PHE A 1 88 ? 7.621 -11.789 -11.359 1 98.94 88 PHE A O 1
ATOM 673 N N . THR A 1 89 ? 5.742 -11.344 -10.172 1 99 89 THR A N 1
ATOM 674 C CA . THR A 1 89 ? 4.852 -11.711 -11.266 1 99 89 THR A CA 1
ATOM 675 C C . THR A 1 89 ? 4.184 -10.469 -11.859 1 99 89 THR A C 1
ATOM 677 O O . THR A 1 89 ? 3.438 -9.773 -11.164 1 99 89 THR A O 1
ATOM 680 N N . PHE A 1 90 ? 4.492 -10.18 -13.109 1 98.94 90 PHE A N 1
ATOM 681 C CA . PHE A 1 90 ? 3.949 -9.008 -13.789 1 98.94 90 PHE A CA 1
ATOM 682 C C . PHE A 1 90 ? 2.908 -9.414 -14.828 1 98.94 90 PHE A C 1
ATOM 684 O O . PHE A 1 90 ? 2.861 -10.578 -15.242 1 98.94 90 PHE A O 1
ATOM 691 N N . HIS A 1 91 ? 2.053 -8.508 -15.219 1 98.94 91 HIS A N 1
ATOM 692 C CA . HIS A 1 91 ? 1.032 -8.781 -16.219 1 98.94 91 HIS A CA 1
ATOM 693 C C . HIS A 1 91 ? 1.582 -8.602 -17.625 1 98.94 91 HIS A C 1
ATOM 695 O O . HIS A 1 91 ? 2.232 -7.594 -17.922 1 98.94 91 HIS A O 1
ATOM 701 N N . VAL A 1 92 ? 1.224 -9.484 -18.469 1 98.88 92 VAL A N 1
ATOM 702 C CA . VAL A 1 92 ? 1.716 -9.461 -19.844 1 98.88 92 VAL A CA 1
ATOM 703 C C . VAL A 1 92 ? 1.119 -8.266 -20.594 1 98.88 92 VAL A C 1
ATOM 705 O O . VAL A 1 92 ? 1.758 -7.703 -21.484 1 98.88 92 VAL A O 1
ATOM 708 N N . GLU A 1 93 ? -0.103 -7.844 -20.266 1 98.75 93 GLU A N 1
ATOM 709 C CA . GLU A 1 93 ? -0.856 -6.789 -20.938 1 98.75 93 GLU A CA 1
ATOM 710 C C . GLU A 1 93 ? -0.105 -5.465 -20.906 1 98.75 93 GLU A C 1
ATOM 712 O O . GLU A 1 93 ? -0.301 -4.609 -21.766 1 98.75 93 GLU A O 1
ATOM 717 N N . VAL A 1 94 ? 0.88 -5.281 -19.922 1 98.56 94 VAL A N 1
ATOM 718 C CA . VAL A 1 94 ? 1.564 -4 -19.781 1 98.56 94 VAL A CA 1
ATOM 719 C C . VAL A 1 94 ? 3.061 -4.184 -20.016 1 98.56 94 VAL A C 1
ATOM 721 O O . VAL A 1 94 ? 3.859 -3.301 -19.703 1 98.56 94 VAL A O 1
ATOM 724 N N . SER A 1 95 ? 3.482 -5.305 -20.484 1 98 95 SER A N 1
ATOM 725 C CA . SER A 1 95 ? 4.914 -5.57 -20.594 1 98 95 SER A CA 1
ATOM 726 C C . SER A 1 95 ? 5.281 -6.078 -21.984 1 98 95 SER A C 1
ATOM 728 O O . SER A 1 95 ? 6.375 -6.613 -22.188 1 98 95 SER A O 1
ATOM 730 N N . LYS A 1 96 ? 4.488 -5.934 -22.938 1 96.44 96 LYS A N 1
ATOM 731 C CA . LYS A 1 96 ? 4.668 -6.508 -24.266 1 96.44 96 LYS A CA 1
ATOM 732 C C . LYS A 1 96 ? 5.957 -6.008 -24.906 1 96.44 96 LYS A C 1
ATOM 734 O O . LYS A 1 96 ? 6.648 -6.766 -25.594 1 96.44 96 LYS A O 1
ATOM 739 N N . ASP A 1 97 ? 6.344 -4.781 -24.656 1 96.62 97 ASP A N 1
ATOM 740 C CA . ASP A 1 97 ? 7.441 -4.16 -25.391 1 96.62 97 ASP A CA 1
ATOM 741 C C . ASP A 1 97 ? 8.758 -4.281 -24.609 1 96.62 97 ASP A C 1
ATOM 743 O O . ASP A 1 97 ? 9.828 -3.984 -25.156 1 96.62 97 ASP A O 1
ATOM 747 N N . ASN A 1 98 ? 8.68 -4.762 -23.375 1 98.06 98 ASN A N 1
ATOM 748 C CA . ASN A 1 98 ? 9.914 -4.699 -22.594 1 98.06 98 ASN A CA 1
ATOM 749 C C . ASN A 1 98 ? 10.047 -5.895 -21.656 1 98.06 98 ASN A C 1
ATOM 751 O O . ASN A 1 98 ? 10.797 -5.844 -20.688 1 98.06 98 ASN A O 1
ATOM 755 N N . TRP A 1 99 ? 9.336 -6.941 -21.953 1 98.44 99 TRP A N 1
ATOM 756 C CA . TRP A 1 99 ? 9.305 -8.07 -21.031 1 98.44 99 TRP A CA 1
ATOM 757 C C . TRP A 1 99 ? 10.68 -8.719 -20.922 1 98.44 99 TRP A C 1
ATOM 759 O O . TRP A 1 99 ? 11.039 -9.242 -19.859 1 98.44 99 TRP A O 1
ATOM 769 N N . ARG A 1 100 ? 11.516 -8.789 -21.984 1 98.62 100 ARG A N 1
ATOM 770 C CA . ARG A 1 100 ? 12.844 -9.391 -21.906 1 98.62 100 ARG A CA 1
ATOM 771 C C . ARG A 1 100 ? 13.719 -8.664 -20.891 1 98.62 100 ARG A C 1
ATOM 773 O O . ARG A 1 100 ? 14.375 -9.289 -20.062 1 98.62 100 ARG A O 1
ATOM 780 N N . GLU A 1 101 ? 13.688 -7.305 -21.016 1 98.62 101 GLU A N 1
ATOM 781 C CA . GLU A 1 101 ? 14.414 -6.492 -20.047 1 98.62 101 GLU A CA 1
ATOM 782 C C . GLU A 1 101 ? 13.883 -6.715 -18.641 1 98.62 101 GLU A C 1
ATOM 784 O O . GLU A 1 101 ? 14.656 -6.824 -17.688 1 98.62 101 GLU A O 1
ATOM 789 N N . LEU A 1 102 ? 12.656 -6.766 -18.5 1 98.81 102 LEU A N 1
ATOM 790 C CA . LEU A 1 102 ? 11.992 -6.969 -17.234 1 98.81 102 LEU A CA 1
ATOM 791 C C . LEU A 1 102 ? 12.422 -8.289 -16.594 1 98.81 102 LEU A C 1
ATOM 793 O O . LEU A 1 102 ? 12.828 -8.32 -15.43 1 98.81 102 LEU A O 1
ATOM 797 N N . VAL A 1 103 ? 12.375 -9.383 -17.312 1 98.88 103 VAL A N 1
ATOM 798 C CA . VAL A 1 103 ? 12.742 -10.703 -16.812 1 98.88 103 VAL A CA 1
ATOM 799 C C . VAL A 1 103 ? 14.211 -10.703 -16.391 1 98.88 103 VAL A C 1
ATOM 801 O O . VAL A 1 103 ? 14.547 -11.203 -15.312 1 98.88 103 VAL A O 1
ATOM 804 N N . GLN A 1 104 ? 15.023 -10.125 -17.203 1 98.81 104 GLN A N 1
ATOM 805 C CA . GLN A 1 104 ? 16.438 -10.039 -16.891 1 98.81 104 GLN A CA 1
ATOM 806 C C . GLN A 1 104 ? 16.672 -9.289 -15.578 1 98.81 104 GLN A C 1
ATOM 808 O O . GLN A 1 104 ? 17.438 -9.734 -14.727 1 98.81 104 GLN A O 1
ATOM 813 N N . LYS A 1 105 ? 16.047 -8.18 -15.422 1 98.88 105 LYS A N 1
ATOM 814 C CA . LYS A 1 105 ? 16.234 -7.367 -14.219 1 98.88 105 LYS A CA 1
ATOM 815 C C . LYS A 1 105 ? 15.688 -8.086 -12.984 1 98.88 105 LYS A C 1
ATOM 817 O O . LYS A 1 105 ? 16.281 -8.016 -11.906 1 98.88 105 LYS A O 1
ATOM 822 N N . ILE A 1 106 ? 14.555 -8.734 -13.094 1 98.94 106 ILE A N 1
ATOM 823 C CA . ILE A 1 106 ? 13.969 -9.484 -11.992 1 98.94 106 ILE A CA 1
ATOM 824 C C . ILE A 1 106 ? 14.961 -10.547 -11.516 1 98.94 106 ILE A C 1
ATOM 826 O O . ILE A 1 106 ? 15.25 -10.641 -10.32 1 98.94 106 ILE A O 1
ATOM 830 N N . LYS A 1 107 ? 15.492 -11.312 -12.445 1 98.88 107 LYS A N 1
ATOM 831 C CA . LYS A 1 107 ? 16.438 -12.375 -12.109 1 98.88 107 LYS A CA 1
ATOM 832 C C . LYS A 1 107 ? 17.719 -11.797 -11.516 1 98.88 107 LYS A C 1
ATOM 834 O O . LYS A 1 107 ? 18.312 -12.383 -10.602 1 98.88 107 LYS A O 1
ATOM 839 N N . SER A 1 108 ? 18.156 -10.695 -12.062 1 98.75 108 SER A N 1
ATOM 840 C CA . SER A 1 108 ? 19.391 -10.078 -11.586 1 98.75 108 SER A CA 1
ATOM 841 C C . SER A 1 108 ? 19.266 -9.656 -10.125 1 98.75 108 SER A C 1
ATOM 843 O O . SER A 1 108 ? 20.281 -9.5 -9.438 1 98.75 108 SER A O 1
ATOM 845 N N . LYS A 1 109 ? 18.062 -9.445 -9.625 1 98.69 109 LYS A N 1
ATOM 846 C CA . LYS A 1 109 ? 17.844 -9.062 -8.227 1 98.69 109 LYS A CA 1
ATOM 847 C C . LYS A 1 109 ? 17.562 -10.289 -7.363 1 98.69 109 LYS A C 1
ATOM 849 O O . LYS A 1 109 ? 17.203 -10.156 -6.191 1 98.69 109 LYS A O 1
ATOM 854 N N . GLY A 1 110 ? 17.609 -11.445 -7.914 1 98.62 110 GLY A N 1
ATOM 855 C CA . GLY A 1 110 ? 17.453 -12.68 -7.168 1 98.62 110 GLY A CA 1
ATOM 856 C C . GLY A 1 110 ? 16.016 -13.109 -7.023 1 98.62 110 GLY A C 1
ATOM 857 O O . GLY A 1 110 ? 15.703 -14.016 -6.242 1 98.62 110 GLY A O 1
ATOM 858 N N . MET A 1 111 ? 15.133 -12.516 -7.719 1 98.94 111 MET A N 1
ATOM 859 C CA . MET A 1 111 ? 13.719 -12.875 -7.656 1 98.94 111 MET A CA 1
ATOM 860 C C . MET A 1 111 ? 13.344 -13.828 -8.781 1 98.94 111 MET A C 1
ATOM 862 O O . MET A 1 111 ? 14.016 -13.867 -9.82 1 98.94 111 MET A O 1
ATOM 866 N N . LYS A 1 112 ? 12.297 -14.617 -8.578 1 98.88 112 LYS A N 1
ATOM 867 C CA . LYS A 1 112 ? 11.75 -15.508 -9.594 1 98.88 112 LYS A CA 1
ATOM 868 C C . LYS A 1 112 ? 10.734 -14.789 -10.469 1 98.88 112 LYS A C 1
ATOM 870 O O . LYS A 1 112 ? 9.703 -14.32 -9.977 1 98.88 112 LYS A O 1
ATOM 875 N N . PRO A 1 113 ? 11.008 -14.68 -11.758 1 98.94 113 PRO A N 1
ATOM 876 C CA . PRO A 1 113 ? 10.062 -13.977 -12.633 1 98.94 113 PRO A CA 1
ATOM 877 C C . PRO A 1 113 ? 8.852 -14.828 -12.984 1 98.94 113 PRO A C 1
ATOM 879 O O . PRO A 1 113 ? 8.992 -16.016 -13.32 1 98.94 113 PRO A O 1
ATOM 882 N N . GLY A 1 114 ? 7.656 -14.305 -12.844 1 98.94 114 GLY A N 1
ATOM 883 C CA . GLY A 1 114 ? 6.395 -14.844 -13.328 1 98.94 114 GLY A CA 1
ATOM 884 C C . GLY A 1 114 ? 5.645 -13.891 -14.242 1 98.94 114 GLY A C 1
ATOM 885 O O . GLY A 1 114 ? 5.926 -12.688 -14.258 1 98.94 114 GLY A O 1
ATOM 886 N N . VAL A 1 115 ? 4.77 -14.438 -15.031 1 98.94 115 VAL A N 1
ATOM 887 C CA . VAL A 1 115 ? 3.924 -13.617 -15.891 1 98.94 115 VAL A CA 1
ATOM 888 C C . VAL A 1 115 ? 2.455 -13.969 -15.664 1 98.94 115 VAL A C 1
ATOM 890 O O . VAL A 1 115 ? 2.113 -15.148 -15.5 1 98.94 115 VAL A O 1
ATOM 893 N N . SER A 1 116 ? 1.655 -12.961 -15.539 1 98.94 116 SER A N 1
ATOM 894 C CA . SER A 1 116 ? 0.222 -13.133 -15.328 1 98.94 116 SER A CA 1
ATOM 895 C C . SER A 1 116 ? -0.57 -12.758 -16.578 1 98.94 116 SER A C 1
ATOM 897 O O . SER A 1 116 ? -0.152 -11.891 -17.344 1 98.94 116 SER A O 1
ATOM 899 N N . VAL A 1 117 ? -1.716 -13.406 -16.734 1 98.88 117 VAL A N 1
ATOM 900 C CA . VAL A 1 117 ? -2.623 -13.102 -17.844 1 98.88 117 VAL A CA 1
ATOM 901 C C . VAL A 1 117 ? -4.035 -12.875 -17.297 1 98.88 117 VAL A C 1
ATOM 903 O O . VAL A 1 117 ? -4.52 -13.656 -16.484 1 98.88 117 VAL A O 1
ATOM 906 N N . ARG A 1 118 ? -4.699 -11.836 -17.797 1 98.62 118 ARG A N 1
ATOM 907 C CA . ARG A 1 118 ? -6.098 -11.578 -17.484 1 98.62 118 ARG A CA 1
ATOM 908 C C . ARG A 1 118 ? -7.012 -12.602 -18.156 1 98.62 118 ARG A C 1
ATOM 910 O O . ARG A 1 118 ? -6.609 -13.266 -19.109 1 98.62 118 ARG A O 1
ATOM 917 N N . PRO A 1 119 ? -8.258 -12.688 -17.594 1 98.81 119 PRO A N 1
ATOM 918 C CA . PRO A 1 119 ? -9.203 -13.609 -18.219 1 98.81 119 PRO A CA 1
ATOM 919 C C . PRO A 1 119 ? -9.406 -13.328 -19.703 1 98.81 119 PRO A C 1
ATOM 921 O O . PRO A 1 119 ? -9.477 -14.258 -20.516 1 98.81 119 PRO A O 1
ATOM 924 N N . GLY A 1 120 ? -9.383 -12.102 -20.094 1 98.62 120 GLY A N 1
ATOM 925 C CA . GLY A 1 120 ? -9.695 -11.727 -21.453 1 98.62 120 GLY A CA 1
ATOM 926 C C . GLY A 1 120 ? -8.492 -11.797 -22.375 1 98.62 120 GLY A C 1
ATOM 927 O O . GLY A 1 120 ? -8.633 -11.664 -23.594 1 98.62 120 GLY A O 1
ATOM 928 N N . THR A 1 121 ? -7.324 -12 -21.906 1 98.75 121 THR A N 1
ATOM 929 C CA . THR A 1 121 ? -6.098 -12.062 -22.688 1 98.75 121 THR A CA 1
ATOM 930 C C . THR A 1 121 ? -5.805 -13.492 -23.141 1 98.75 121 THR A C 1
ATOM 932 O O . THR A 1 121 ? -5.777 -14.406 -22.312 1 98.75 121 THR A O 1
ATOM 935 N N . PRO A 1 122 ? -5.617 -13.773 -24.391 1 98.56 122 PRO A N 1
ATOM 936 C CA . PRO A 1 122 ? -5.301 -15.125 -24.859 1 98.56 122 PRO A CA 1
ATOM 937 C C . PRO A 1 122 ? -4.02 -15.68 -24.25 1 98.56 122 PRO A C 1
ATOM 939 O O . PRO A 1 122 ? -3.047 -14.938 -24.062 1 98.56 122 PRO A O 1
ATOM 942 N N . ILE A 1 123 ? -4.016 -17 -23.938 1 98.75 123 ILE A N 1
ATOM 943 C CA . ILE A 1 123 ? -2.906 -17.641 -23.219 1 98.75 123 ILE A CA 1
ATOM 944 C C . ILE A 1 123 ? -1.672 -17.672 -24.125 1 98.75 123 ILE A C 1
ATOM 946 O O . ILE A 1 123 ? -0.541 -17.688 -23.625 1 98.75 123 ILE A O 1
ATOM 950 N N . GLU A 1 124 ? -1.823 -17.578 -25.438 1 98.56 124 GLU A N 1
ATOM 951 C CA . GLU A 1 124 ? -0.728 -17.609 -26.391 1 98.56 124 GLU A CA 1
ATOM 952 C C . GLU A 1 124 ? 0.22 -16.438 -26.203 1 98.56 124 GLU A C 1
ATOM 954 O O . GLU A 1 124 ? 1.379 -16.484 -26.625 1 98.56 124 GLU A O 1
ATOM 959 N N . GLU A 1 125 ? -0.238 -15.398 -25.562 1 98.5 125 GLU A N 1
ATOM 960 C CA . GLU A 1 125 ? 0.553 -14.188 -25.375 1 98.5 125 GLU A CA 1
ATOM 961 C C . GLU A 1 125 ? 1.729 -14.43 -24.438 1 98.5 125 GLU A C 1
ATOM 963 O O . GLU A 1 125 ? 2.676 -13.641 -24.391 1 98.5 125 GLU A O 1
ATOM 968 N N . VAL A 1 126 ? 1.674 -15.516 -23.656 1 98.62 126 VAL A N 1
ATOM 969 C CA . VAL A 1 126 ? 2.756 -15.711 -22.688 1 98.62 126 VAL A CA 1
ATOM 970 C C . VAL A 1 126 ? 3.768 -16.703 -23.25 1 98.62 126 VAL A C 1
ATOM 972 O O . VAL A 1 126 ? 4.84 -16.906 -22.672 1 98.62 126 VAL A O 1
ATOM 975 N N . TYR A 1 127 ? 3.498 -17.422 -24.406 1 98.69 127 TYR A N 1
ATOM 976 C CA . TYR A 1 127 ? 4.367 -18.469 -24.922 1 98.69 127 TYR A CA 1
ATOM 977 C C . TYR A 1 127 ? 5.754 -17.922 -25.234 1 98.69 127 TYR A C 1
ATOM 979 O O . TYR A 1 127 ? 6.766 -18.547 -24.906 1 98.69 127 TYR A O 1
ATOM 987 N N . PRO A 1 128 ? 5.879 -16.719 -25.906 1 98.5 128 PRO A N 1
ATOM 988 C CA . PRO A 1 128 ? 7.211 -16.172 -26.172 1 98.5 128 PRO A CA 1
ATOM 989 C C . PRO A 1 128 ? 8.055 -16.016 -24.906 1 98.5 128 PRO A C 1
ATOM 991 O O . PRO A 1 128 ? 9.281 -16.156 -24.969 1 98.5 128 PRO A O 1
ATOM 994 N N . LEU A 1 129 ? 7.453 -15.695 -23.766 1 98.75 129 LEU A N 1
ATOM 995 C CA . LEU A 1 129 ? 8.156 -15.516 -22.5 1 98.75 129 LEU A CA 1
ATOM 996 C C . LEU A 1 129 ? 8.648 -16.859 -21.953 1 98.75 129 LEU A C 1
ATOM 998 O O . LEU A 1 129 ? 9.633 -16.906 -21.219 1 98.75 129 LEU A O 1
ATOM 1002 N N . LEU A 1 130 ? 7.965 -17.906 -22.266 1 98.75 130 LEU A N 1
ATOM 1003 C CA . LEU A 1 130 ? 8.297 -19.234 -21.797 1 98.75 130 LEU A CA 1
ATOM 1004 C C . LEU A 1 130 ? 9.344 -19.891 -22.703 1 98.75 130 LEU A C 1
ATOM 1006 O O . LEU A 1 130 ? 10.172 -20.672 -22.234 1 98.75 130 LEU A O 1
ATOM 1010 N N . ASP A 1 131 ? 9.352 -19.562 -23.953 1 98.56 131 ASP A N 1
ATOM 1011 C CA . ASP A 1 131 ? 10.195 -20.203 -24.938 1 98.56 131 ASP A CA 1
ATOM 1012 C C . ASP A 1 131 ? 11.516 -19.453 -25.125 1 98.56 131 ASP A C 1
ATOM 1014 O O . ASP A 1 131 ? 12.422 -19.922 -25.797 1 98.56 131 ASP A O 1
ATOM 1018 N N . ASP A 1 132 ? 11.586 -18.297 -24.531 1 98 132 ASP A N 1
ATOM 1019 C CA . ASP A 1 132 ? 12.781 -17.469 -24.656 1 98 132 ASP A CA 1
ATOM 1020 C C . ASP A 1 132 ? 13.984 -18.141 -24.016 1 98 132 ASP A C 1
ATOM 1022 O O . ASP A 1 132 ? 13.844 -19.109 -23.266 1 98 132 ASP A O 1
ATOM 1026 N N . GLU A 1 133 ? 15.234 -17.672 -24.344 1 98.06 133 GLU A N 1
ATOM 1027 C CA . GLU A 1 133 ? 16.469 -18.156 -23.734 1 98.06 133 GLU A CA 1
ATOM 1028 C C . GLU A 1 133 ? 16.5 -17.875 -22.234 1 98.06 133 GLU A C 1
ATOM 1030 O O . GLU A 1 133 ? 17.078 -18.641 -21.469 1 98.06 133 GLU A O 1
ATOM 1035 N N . ASN A 1 134 ? 15.969 -16.781 -21.812 1 98.31 134 ASN A N 1
ATOM 1036 C CA . ASN A 1 134 ? 15.805 -16.406 -20.422 1 98.31 134 ASN A CA 1
ATOM 1037 C C . ASN A 1 134 ? 14.328 -16.344 -20.016 1 98.31 134 ASN A C 1
ATOM 1039 O O . ASN A 1 134 ? 13.773 -15.266 -19.828 1 98.31 134 ASN A O 1
ATOM 1043 N N . PRO A 1 135 ? 13.703 -17.438 -19.828 1 98.5 135 PRO A N 1
ATOM 1044 C CA . PRO A 1 135 ? 12.25 -17.516 -19.703 1 98.5 135 PRO A CA 1
ATOM 1045 C C . PRO A 1 135 ? 11.75 -17.094 -18.312 1 98.5 135 PRO A C 1
ATOM 1047 O O . PRO A 1 135 ? 12.516 -17.094 -17.359 1 98.5 135 PRO A O 1
ATOM 1050 N N . VAL A 1 136 ? 10.539 -16.719 -18.234 1 98.88 136 VAL A N 1
ATOM 1051 C CA . VAL A 1 136 ? 9.844 -16.688 -16.953 1 98.88 136 VAL A CA 1
ATOM 1052 C C . VAL A 1 136 ? 9.727 -18.109 -16.391 1 98.88 136 VAL A C 1
ATOM 1054 O O . VAL A 1 136 ? 9.867 -19.078 -17.125 1 98.88 136 VAL A O 1
ATOM 1057 N N . GLU A 1 137 ? 9.406 -18.125 -15.086 1 98.56 137 GLU A N 1
ATOM 1058 C CA . GLU A 1 137 ? 9.461 -19.422 -14.414 1 98.56 137 GLU A CA 1
ATOM 1059 C C . GLU A 1 137 ? 8.086 -19.844 -13.906 1 98.56 137 GLU A C 1
ATOM 1061 O O . GLU A 1 137 ? 7.918 -20.953 -13.406 1 98.56 137 GLU A O 1
ATOM 1066 N N . MET A 1 138 ? 7.133 -19.016 -14.062 1 98.88 138 MET A N 1
ATOM 1067 C CA . MET A 1 138 ? 5.766 -19.266 -13.617 1 98.88 138 MET A CA 1
ATOM 1068 C C . MET A 1 138 ? 4.77 -18.469 -14.445 1 98.88 138 MET A C 1
ATOM 1070 O O . MET A 1 138 ? 5.082 -17.375 -14.906 1 98.88 138 MET A O 1
ATOM 1074 N N . VAL A 1 139 ? 3.654 -19.047 -14.688 1 98.94 139 VAL A N 1
ATOM 1075 C CA . VAL A 1 139 ? 2.537 -18.328 -15.289 1 98.94 139 VAL A CA 1
ATOM 1076 C C . VAL A 1 139 ? 1.363 -18.281 -14.312 1 98.94 139 VAL A C 1
ATOM 1078 O O . VAL A 1 139 ? 0.977 -19.297 -13.75 1 98.94 139 VAL A O 1
ATOM 1081 N N . LEU A 1 140 ? 0.901 -17.125 -14.078 1 99 140 LEU A N 1
ATOM 1082 C CA . LEU A 1 140 ? -0.304 -16.922 -13.281 1 99 140 LEU A CA 1
ATOM 1083 C C . LEU A 1 140 ? -1.509 -16.656 -14.18 1 99 140 LEU A C 1
ATOM 1085 O O . LEU A 1 140 ? -1.551 -15.664 -14.898 1 99 140 LEU A O 1
ATOM 1089 N N . VAL A 1 141 ? -2.469 -17.578 -14.156 1 98.94 141 VAL A N 1
ATOM 1090 C CA . VAL A 1 141 ? -3.742 -17.406 -14.852 1 98.94 141 VAL A CA 1
ATOM 1091 C C . VAL A 1 141 ? -4.773 -16.812 -13.891 1 98.94 141 VAL A C 1
ATOM 1093 O O . VAL A 1 141 ? -5.172 -17.469 -12.922 1 98.94 141 VAL A O 1
ATOM 1096 N N . MET A 1 142 ? -5.16 -15.617 -14.211 1 98.94 142 MET A N 1
ATOM 1097 C CA . MET A 1 142 ? -6.227 -15.023 -13.414 1 98.94 142 MET A CA 1
ATOM 1098 C C . MET A 1 142 ? -7.543 -15.766 -13.617 1 98.94 142 MET A C 1
ATOM 1100 O O . MET A 1 142 ? -7.957 -16 -14.758 1 98.94 142 MET A O 1
ATOM 1104 N N . THR A 1 143 ? -8.148 -16.094 -12.5 1 98.88 143 THR A N 1
ATOM 1105 C CA . THR A 1 143 ? -9.43 -16.797 -12.555 1 98.88 143 THR A CA 1
ATOM 1106 C C . THR A 1 143 ? -10.555 -15.891 -12.055 1 98.88 143 THR A C 1
ATOM 1108 O O . THR A 1 143 ? -11.633 -16.375 -11.695 1 98.88 143 THR A O 1
ATOM 1111 N N . VAL A 1 144 ? -10.32 -14.641 -11.891 1 98.69 144 VAL A N 1
ATOM 1112 C CA . VAL A 1 144 ? -11.211 -13.5 -11.711 1 98.69 144 VAL A CA 1
ATOM 1113 C C . VAL A 1 144 ? -10.609 -12.258 -12.367 1 98.69 144 VAL A C 1
ATOM 1115 O O . VAL A 1 144 ? -9.445 -12.273 -12.781 1 98.69 144 VAL A O 1
ATOM 1118 N N . GLU A 1 145 ? -11.406 -11.242 -12.547 1 98.38 145 GLU A N 1
ATOM 1119 C CA . GLU A 1 145 ? -10.797 -9.977 -12.945 1 98.38 145 GLU A CA 1
ATOM 1120 C C . GLU A 1 145 ? -9.93 -9.398 -11.828 1 98.38 145 GLU A C 1
ATOM 1122 O O . GLU A 1 145 ? -10.367 -9.297 -10.68 1 98.38 145 GLU A O 1
ATOM 1127 N N . PRO A 1 146 ? -8.703 -9.047 -12.156 1 98.12 146 PRO A N 1
ATOM 1128 C CA . PRO A 1 146 ? -7.812 -8.547 -11.102 1 98.12 146 PRO A CA 1
ATOM 1129 C C . PRO A 1 146 ? -8.336 -7.277 -10.438 1 98.12 146 PRO A C 1
ATOM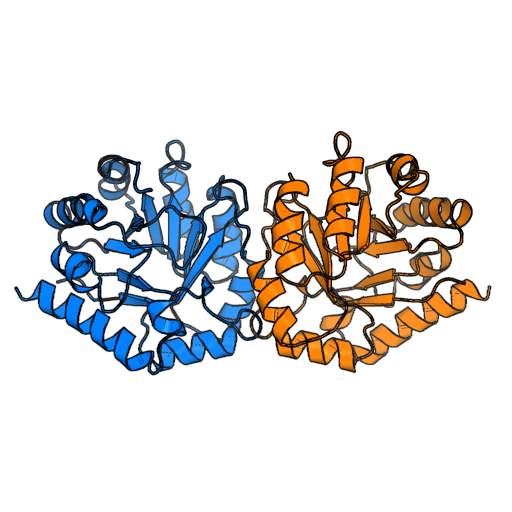 1131 O O . PRO A 1 146 ? -8.984 -6.461 -11.094 1 98.12 146 PRO A O 1
ATOM 1134 N N . GLY A 1 147 ? -8.008 -7.133 -9.125 1 96.44 147 GLY A N 1
ATOM 1135 C CA . GLY A 1 147 ? -8.344 -5.863 -8.492 1 96.44 147 GLY A CA 1
ATOM 1136 C C . GLY A 1 147 ? -8.898 -6.027 -7.094 1 96.44 147 GLY A C 1
ATOM 1137 O O . GLY A 1 147 ? -8.586 -5.242 -6.199 1 96.44 147 GLY A O 1
ATOM 1138 N N . PHE A 1 148 ? -9.734 -7.008 -6.906 1 93.56 148 PHE A N 1
ATOM 1139 C CA . PHE A 1 148 ? -10.391 -7.168 -5.613 1 93.56 148 PHE A CA 1
ATOM 1140 C C . PHE A 1 148 ? -10.477 -8.641 -5.223 1 93.56 148 PHE A C 1
ATOM 1142 O O . PHE A 1 148 ? -10.508 -9.516 -6.09 1 93.56 148 PHE A O 1
ATOM 1149 N N . GLY A 1 149 ? -10.531 -8.945 -3.932 1 90.94 149 GLY A N 1
ATOM 1150 C CA . GLY A 1 149 ? -10.75 -10.289 -3.418 1 90.94 149 GLY A CA 1
ATOM 1151 C C . GLY A 1 149 ? -12.211 -10.664 -3.314 1 90.94 149 GLY A C 1
ATOM 1152 O O . GLY A 1 149 ? -13.086 -9.82 -3.529 1 90.94 149 GLY A O 1
ATOM 1153 N N . GLY A 1 150 ? -12.375 -11.969 -3.092 1 92.31 150 GLY A N 1
ATOM 1154 C CA . GLY A 1 150 ? -13.719 -12.445 -2.787 1 92.31 150 GLY A CA 1
ATOM 1155 C C . GLY A 1 150 ? -14.578 -12.641 -4.02 1 92.31 150 GLY A C 1
ATOM 1156 O O . GLY A 1 150 ? -15.789 -12.859 -3.91 1 92.31 150 GLY A O 1
ATOM 1157 N N . GLN A 1 151 ? -13.992 -12.516 -5.16 1 95.44 151 GLN A N 1
ATOM 1158 C CA . GLN A 1 151 ? -14.734 -12.688 -6.406 1 95.44 151 GLN A CA 1
ATOM 1159 C C . GLN A 1 151 ? -14.977 -14.164 -6.707 1 95.44 151 GLN A C 1
ATOM 1161 O O . GLN A 1 151 ? -14.328 -15.039 -6.117 1 95.44 151 GLN A O 1
ATOM 1166 N N . LYS A 1 152 ? -15.906 -14.453 -7.641 1 97.25 152 LYS A N 1
ATOM 1167 C CA . LYS A 1 152 ? -16.281 -15.82 -7.992 1 97.25 152 LYS A CA 1
ATOM 1168 C C . LYS A 1 152 ? -15.312 -16.406 -9.016 1 97.25 152 LYS A C 1
ATOM 1170 O O . LYS A 1 152 ? -14.953 -15.742 -9.992 1 97.25 152 LYS A O 1
ATOM 1175 N N . PHE A 1 153 ? -15.031 -17.609 -8.766 1 98.56 153 PHE A N 1
ATOM 1176 C CA . PHE A 1 153 ? -14.148 -18.391 -9.625 1 98.56 153 PHE A CA 1
ATOM 1177 C C . PHE A 1 153 ? -14.719 -18.5 -11.031 1 98.56 153 PHE A C 1
ATOM 1179 O O . PHE A 1 153 ? -15.914 -18.703 -11.211 1 98.56 153 PHE A O 1
ATOM 1186 N N . MET A 1 154 ? -13.82 -18.266 -12.102 1 98.62 154 MET A N 1
ATOM 1187 C CA . MET A 1 154 ? -14.188 -18.438 -13.508 1 98.62 154 MET A CA 1
ATOM 1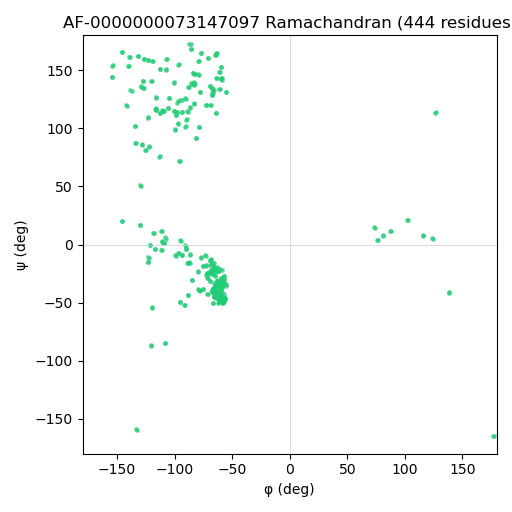188 C C . MET A 1 154 ? -13.688 -19.781 -14.031 1 98.62 154 MET A C 1
ATOM 1190 O O . MET A 1 154 ? -12.555 -19.875 -14.523 1 98.62 154 MET A O 1
ATOM 1194 N N . PRO A 1 155 ? -14.547 -20.734 -14.07 1 98.56 155 PRO A N 1
ATOM 1195 C CA . PRO A 1 155 ? -14.102 -22.078 -14.453 1 98.56 155 PRO A CA 1
ATOM 1196 C C . PRO A 1 155 ? -13.602 -22.141 -15.898 1 98.56 155 PRO A C 1
ATOM 1198 O O . PRO A 1 155 ? -12.75 -22.969 -16.219 1 98.56 155 PRO A O 1
ATOM 1201 N N . GLU A 1 156 ? -14.086 -21.266 -16.75 1 98.62 156 GLU A N 1
ATOM 1202 C CA . GLU A 1 156 ? -13.711 -21.281 -18.156 1 98.62 156 GLU A CA 1
ATOM 1203 C C . GLU A 1 156 ? -12.234 -20.953 -18.344 1 98.62 156 GLU A C 1
ATOM 1205 O O . GLU A 1 156 ? -11.648 -21.234 -19.391 1 98.62 156 GLU A O 1
ATOM 1210 N N . MET A 1 157 ? -11.602 -20.344 -17.359 1 98.88 157 MET A N 1
ATOM 1211 C CA . MET A 1 157 ? -10.172 -20.031 -17.422 1 98.88 157 MET A CA 1
ATOM 1212 C C . MET A 1 157 ? -9.344 -21.312 -17.359 1 98.88 157 MET A C 1
ATOM 1214 O O . MET A 1 157 ? -8.148 -21.297 -17.656 1 98.88 157 MET A O 1
ATOM 1218 N N . MET A 1 158 ? -9.93 -22.453 -16.984 1 98.81 158 MET A N 1
ATOM 1219 C CA . MET A 1 158 ? -9.195 -23.719 -16.891 1 98.81 158 MET A CA 1
ATOM 1220 C C . MET A 1 158 ? -8.727 -24.172 -18.266 1 98.81 158 MET A C 1
ATOM 1222 O O . MET A 1 158 ? -7.777 -24.938 -18.391 1 98.81 158 MET A O 1
ATOM 1226 N N . ASP A 1 159 ? -9.367 -23.656 -19.312 1 98.81 159 ASP A N 1
ATOM 1227 C CA . ASP A 1 159 ? -8.883 -23.953 -20.656 1 98.81 159 ASP A CA 1
ATOM 1228 C C . ASP A 1 159 ? -7.449 -23.453 -20.844 1 98.81 159 ASP A C 1
ATOM 1230 O O . ASP A 1 159 ? -6.641 -24.125 -21.5 1 98.81 159 ASP A O 1
ATOM 1234 N N . LYS A 1 160 ? -7.168 -22.312 -20.328 1 98.94 160 LYS A N 1
ATOM 1235 C CA . LYS A 1 160 ? -5.816 -21.766 -20.391 1 98.94 160 LYS A CA 1
ATOM 1236 C C . LYS A 1 160 ? -4.832 -22.641 -19.625 1 98.94 160 LYS A C 1
ATOM 1238 O O . LYS A 1 160 ? -3.723 -22.906 -20.109 1 98.94 160 LYS A O 1
ATOM 1243 N N . VAL A 1 161 ? -5.285 -23.062 -18.438 1 98.88 161 VAL A N 1
ATOM 1244 C CA . VAL A 1 161 ? -4.434 -23.875 -17.578 1 98.88 161 VAL A CA 1
ATOM 1245 C C . VAL A 1 161 ? -4.129 -25.203 -18.266 1 98.88 161 VAL A C 1
ATOM 1247 O O . VAL A 1 161 ? -2.977 -25.641 -18.312 1 98.88 161 VAL A O 1
ATOM 1250 N N . HIS A 1 162 ? -5.168 -25.766 -18.781 1 98.5 162 HIS A N 1
ATOM 1251 C CA . HIS A 1 162 ? -5.012 -27.031 -19.5 1 98.5 162 HIS A CA 1
ATOM 1252 C C . HIS A 1 162 ? -4.035 -26.891 -20.656 1 98.5 162 HIS A C 1
ATOM 1254 O O . HIS A 1 162 ? -3.152 -27.734 -20.844 1 98.5 162 HIS A O 1
ATOM 1260 N N . ALA A 1 163 ? -4.195 -25.891 -21.438 1 98.81 163 ALA A N 1
ATOM 1261 C CA . ALA A 1 163 ? -3.324 -25.641 -22.578 1 98.81 163 ALA A CA 1
ATOM 1262 C C . ALA A 1 163 ? -1.871 -25.469 -22.141 1 98.81 163 ALA A C 1
ATOM 1264 O O . ALA A 1 163 ? -0.963 -26.031 -22.766 1 98.81 163 ALA A O 1
ATOM 1265 N N . LEU A 1 164 ? -1.646 -24.719 -21.109 1 98.81 164 LEU A N 1
ATOM 1266 C CA . LEU A 1 164 ? -0.305 -24.5 -20.578 1 98.81 164 LEU A CA 1
ATOM 1267 C C . LEU A 1 164 ? 0.317 -25.812 -20.125 1 98.81 164 LEU A C 1
ATOM 1269 O O . LEU A 1 164 ? 1.459 -26.125 -20.469 1 98.81 164 LEU A O 1
ATOM 1273 N N . ARG A 1 165 ? -0.452 -26.594 -19.312 1 98.62 165 ARG A N 1
ATOM 1274 C CA . ARG A 1 165 ? 0.075 -27.828 -18.75 1 98.62 165 ARG A CA 1
ATOM 1275 C C . ARG A 1 165 ? 0.455 -28.812 -19.859 1 98.62 165 ARG A C 1
ATOM 1277 O O . ARG A 1 165 ? 1.504 -29.453 -19.797 1 98.62 165 ARG A O 1
ATOM 1284 N N . LYS A 1 166 ? -0.387 -28.953 -20.844 1 98.19 166 LYS A N 1
ATOM 1285 C CA . LYS A 1 166 ? -0.115 -29.844 -21.969 1 98.19 166 LYS A CA 1
ATOM 1286 C C . LYS A 1 166 ? 1.167 -29.438 -22.688 1 98.19 166 LYS A C 1
ATOM 1288 O O . LYS A 1 166 ? 2 -30.281 -23.016 1 98.19 166 LYS A O 1
ATOM 1293 N N . LYS A 1 167 ? 1.368 -28.188 -22.938 1 98.31 167 LYS A N 1
ATOM 1294 C CA . LYS A 1 167 ? 2.498 -27.688 -23.719 1 98.31 167 LYS A CA 1
ATOM 1295 C C . LYS A 1 167 ? 3.77 -27.641 -22.875 1 98.31 167 LYS A C 1
ATOM 1297 O O . LYS A 1 167 ? 4.867 -27.875 -23.391 1 98.31 167 LYS A O 1
ATOM 1302 N N . TYR A 1 168 ? 3.635 -27.25 -21.625 1 98.31 168 TYR A N 1
ATOM 1303 C CA . TYR A 1 168 ? 4.754 -27.125 -20.703 1 98.31 168 TYR A CA 1
ATOM 1304 C C . TYR A 1 168 ? 4.543 -28 -19.469 1 98.31 168 TYR A C 1
ATOM 1306 O O . TYR A 1 168 ? 4.215 -27.5 -18.391 1 98.31 168 TYR A O 1
ATOM 1314 N N . PRO A 1 169 ? 4.863 -29.266 -19.453 1 97.69 169 PRO A N 1
ATOM 1315 C CA . PRO A 1 169 ? 4.461 -30.25 -18.438 1 97.69 169 PRO A CA 1
ATOM 1316 C C . PRO A 1 169 ? 5.086 -29.969 -17.078 1 97.69 169 PRO A C 1
ATOM 1318 O O . PRO A 1 169 ? 4.531 -30.359 -16.047 1 97.69 169 PRO A O 1
ATOM 1321 N N . SER A 1 170 ? 6.16 -29.25 -17.016 1 97.62 170 SER A N 1
ATOM 1322 C CA . SER A 1 170 ? 6.852 -29.062 -15.75 1 97.62 170 SER A CA 1
ATOM 1323 C C . SER A 1 170 ? 6.695 -27.641 -15.242 1 97.62 170 SER A C 1
ATOM 1325 O O . SER A 1 170 ? 7.266 -27.266 -14.211 1 97.62 170 SER A O 1
ATOM 1327 N N . LEU A 1 171 ? 5.992 -26.812 -15.93 1 98.44 171 LEU A N 1
ATOM 1328 C CA . LEU A 1 171 ? 5.832 -25.391 -15.625 1 98.44 171 LEU A CA 1
ATOM 1329 C C . LEU A 1 171 ? 5.031 -25.203 -14.336 1 98.44 171 LEU A C 1
ATOM 1331 O O . LEU A 1 171 ? 4.035 -25.891 -14.117 1 98.44 171 LEU A O 1
ATOM 1335 N N . ASP A 1 172 ? 5.516 -24.297 -13.469 1 98.88 172 ASP A N 1
ATOM 1336 C CA . ASP A 1 172 ? 4.637 -23.844 -12.391 1 98.88 172 ASP A CA 1
ATOM 1337 C C . ASP A 1 172 ? 3.486 -23 -12.938 1 98.88 172 ASP A C 1
ATOM 1339 O O . ASP A 1 172 ? 3.713 -21.984 -13.594 1 98.88 172 ASP A O 1
ATOM 1343 N N . ILE A 1 173 ? 2.301 -23.453 -12.711 1 98.94 173 ILE A N 1
ATOM 1344 C CA . ILE A 1 173 ? 1.095 -22.75 -13.133 1 98.94 173 ILE A CA 1
ATOM 1345 C C . ILE A 1 173 ? 0.29 -22.328 -11.906 1 98.94 173 ILE A C 1
ATOM 1347 O O . ILE A 1 173 ? -0.187 -23.172 -11.141 1 98.94 173 ILE A O 1
ATOM 1351 N N . GLU A 1 174 ? 0.166 -21 -11.727 1 98.94 174 GLU A N 1
ATOM 1352 C CA . GLU A 1 174 ? -0.571 -20.422 -10.609 1 98.94 174 GLU A CA 1
ATOM 1353 C C . GLU A 1 174 ? -1.963 -19.969 -11.047 1 98.94 174 GLU A C 1
ATOM 1355 O O . GLU A 1 174 ? -2.146 -19.5 -12.172 1 98.94 174 GLU A O 1
ATOM 1360 N N . VAL A 1 175 ? -2.928 -20.188 -10.25 1 98.94 175 VAL A N 1
ATOM 1361 C CA . VAL A 1 175 ? -4.277 -19.672 -10.43 1 98.94 175 VAL A CA 1
ATOM 1362 C C . VAL A 1 175 ? -4.656 -18.797 -9.234 1 98.94 175 VAL A C 1
ATOM 1364 O O . VAL A 1 175 ? -4.297 -19.094 -8.094 1 98.94 175 VAL A O 1
ATOM 1367 N N . ASP A 1 176 ? -5.32 -17.734 -9.492 1 98.81 176 ASP A N 1
ATOM 1368 C CA . ASP A 1 176 ? -5.645 -16.734 -8.484 1 98.81 176 ASP A CA 1
ATOM 1369 C C . ASP A 1 176 ? -7.051 -16.172 -8.703 1 98.81 176 ASP A C 1
ATOM 1371 O O . ASP A 1 176 ? -7.324 -15.555 -9.734 1 98.81 176 ASP A O 1
ATOM 1375 N N . GLY A 1 177 ? -7.852 -16.344 -7.75 1 98.38 177 GLY A N 1
ATOM 1376 C CA . GLY A 1 177 ? -9.203 -15.812 -7.785 1 98.38 177 GLY A CA 1
ATOM 1377 C C . GLY A 1 177 ? -10.266 -16.859 -7.527 1 98.38 177 GLY A C 1
ATOM 1378 O O . GLY A 1 177 ? -10.453 -17.766 -8.336 1 98.38 177 GLY A O 1
ATOM 1379 N N . GLY A 1 178 ? -10.992 -16.766 -6.41 1 98 178 GLY A N 1
ATOM 1380 C CA . GLY A 1 178 ? -12.164 -17.594 -6.141 1 98 178 GLY A CA 1
ATOM 1381 C C . GLY A 1 178 ? -11.812 -19.031 -5.785 1 98 178 GLY A C 1
ATOM 1382 O O . GLY A 1 178 ? -12.672 -19.922 -5.852 1 98 178 GLY A O 1
ATOM 1383 N N . LEU A 1 179 ? -10.625 -19.266 -5.492 1 98.62 179 LEU A N 1
ATOM 1384 C CA . LEU A 1 179 ? -10.211 -20.641 -5.203 1 98.62 179 LEU A CA 1
ATOM 1385 C C . LEU A 1 179 ? -10.516 -21 -3.756 1 98.62 179 LEU A C 1
ATOM 1387 O O . LEU A 1 179 ? -10.461 -20.156 -2.869 1 98.62 179 LEU A O 1
ATOM 1391 N N . GLY A 1 180 ? -10.836 -22.172 -3.484 1 97.88 180 GLY A N 1
ATOM 1392 C CA . GLY A 1 180 ? -11.164 -22.766 -2.201 1 97.88 180 GLY A CA 1
ATOM 1393 C C . GLY A 1 180 ? -11.57 -24.234 -2.312 1 97.88 180 GLY A C 1
ATOM 1394 O O . GLY A 1 180 ? -11.312 -24.875 -3.33 1 97.88 180 GLY A O 1
ATOM 1395 N N . PRO A 1 181 ? -12.172 -24.75 -1.277 1 97.88 181 PRO A N 1
ATOM 1396 C CA . PRO A 1 181 ? -12.547 -26.156 -1.243 1 97.88 181 PRO A CA 1
ATOM 1397 C C . PRO A 1 181 ? -13.508 -26.547 -2.369 1 97.88 181 PRO A C 1
ATOM 1399 O O . PRO A 1 181 ? -13.43 -27.656 -2.904 1 97.88 181 PRO A O 1
ATOM 1402 N N . SER A 1 182 ? -14.297 -25.672 -2.848 1 97.88 182 SER A N 1
ATOM 1403 C CA . SER A 1 182 ? -15.336 -25.984 -3.83 1 97.88 182 SER A CA 1
ATOM 1404 C C . SER A 1 182 ? -14.797 -25.875 -5.254 1 97.88 182 SER A C 1
ATOM 1406 O O . SER A 1 182 ? -15.422 -26.359 -6.199 1 97.88 182 SER A O 1
ATOM 1408 N N . THR A 1 183 ? -13.664 -25.25 -5.438 1 98.62 183 THR A N 1
ATOM 1409 C CA . THR A 1 183 ? -13.211 -24.969 -6.797 1 98.62 183 THR A CA 1
ATOM 1410 C C . THR A 1 183 ? -11.836 -25.578 -7.043 1 98.62 183 THR A C 1
ATOM 1412 O O . THR A 1 183 ? -11.383 -25.672 -8.188 1 98.62 183 THR A O 1
ATOM 1415 N N . ILE A 1 184 ? -11.188 -26.047 -6.008 1 98.75 184 ILE A N 1
ATOM 1416 C CA . ILE A 1 184 ? -9.789 -26.484 -6.09 1 98.75 184 ILE A CA 1
ATOM 1417 C C . ILE A 1 184 ? -9.68 -27.688 -7.02 1 98.75 184 ILE A C 1
ATOM 1419 O O . ILE A 1 184 ? -8.703 -27.812 -7.77 1 98.75 184 ILE A O 1
ATOM 1423 N N . ASP A 1 185 ? -10.648 -28.547 -7.059 1 98.69 185 ASP A N 1
ATOM 1424 C CA . ASP A 1 185 ? -10.547 -29.766 -7.848 1 98.69 185 ASP A CA 1
ATOM 1425 C C . ASP A 1 185 ? -10.516 -29.453 -9.344 1 98.69 185 ASP A C 1
ATOM 1427 O O . ASP A 1 185 ? -9.781 -30.094 -10.102 1 98.69 185 ASP A O 1
ATOM 1431 N N . LEU A 1 186 ? -11.312 -28.516 -9.742 1 98.62 186 LEU A N 1
ATOM 1432 C CA . LEU A 1 186 ? -11.328 -28.109 -11.148 1 98.62 186 LEU A CA 1
ATOM 1433 C C . LEU A 1 186 ? -9.969 -27.562 -11.562 1 98.62 186 LEU A C 1
ATOM 1435 O O . LEU A 1 186 ? -9.461 -27.891 -12.641 1 98.62 186 LEU A O 1
ATOM 1439 N N . ALA A 1 187 ? -9.445 -26.734 -10.727 1 98.81 187 ALA A N 1
ATOM 1440 C CA . ALA A 1 187 ? -8.156 -26.109 -11.023 1 98.81 187 ALA A CA 1
ATOM 1441 C C . ALA A 1 187 ? -7.039 -27.156 -11.055 1 98.81 187 ALA A C 1
ATOM 1443 O O . ALA A 1 187 ? -6.199 -27.156 -11.961 1 98.81 187 ALA A O 1
ATOM 1444 N N . ALA A 1 188 ? -7.07 -28.016 -10.062 1 98.75 188 ALA A N 1
ATOM 1445 C CA . ALA A 1 188 ? -6.055 -29.062 -9.969 1 98.75 188 ALA A CA 1
ATOM 1446 C C . ALA A 1 188 ? -6.129 -30 -11.164 1 98.75 188 ALA A C 1
ATOM 1448 O O . ALA A 1 188 ? -5.105 -30.344 -11.766 1 98.75 188 ALA A O 1
ATOM 1449 N N . ALA A 1 189 ? -7.297 -30.391 -11.539 1 98.44 189 ALA A N 1
ATOM 1450 C CA . ALA A 1 189 ? -7.5 -31.297 -12.664 1 98.44 189 ALA A CA 1
ATOM 1451 C C . ALA A 1 189 ? -7 -30.688 -13.969 1 98.44 189 ALA A C 1
ATOM 1453 O O . ALA A 1 189 ? -6.508 -31.391 -14.852 1 98.44 189 ALA A O 1
ATOM 1454 N N . ALA A 1 190 ? -7.137 -29.359 -14.07 1 98.62 190 ALA A N 1
ATOM 1455 C CA . ALA A 1 190 ? -6.688 -28.672 -15.273 1 98.62 190 ALA A CA 1
ATOM 1456 C C . ALA A 1 190 ? -5.164 -28.625 -15.344 1 98.62 190 ALA A C 1
ATOM 1458 O O . ALA A 1 190 ? -4.59 -28.453 -16.422 1 98.62 190 ALA A O 1
ATOM 1459 N N . GLY A 1 191 ? -4.523 -28.719 -14.172 1 98.62 191 GLY A N 1
ATOM 1460 C CA . GLY A 1 191 ? -3.072 -28.797 -14.18 1 98.62 191 GLY A CA 1
ATOM 1461 C C . GLY A 1 191 ? -2.414 -27.719 -13.344 1 98.62 191 GLY A C 1
ATOM 1462 O O . GLY A 1 191 ? -1.187 -27.609 -13.32 1 98.62 191 GLY A O 1
ATOM 1463 N N . ALA A 1 192 ? -3.174 -26.906 -12.633 1 98.81 192 ALA A N 1
ATOM 1464 C CA . ALA A 1 192 ? -2.602 -25.875 -11.758 1 98.81 192 ALA A CA 1
ATOM 1465 C C . ALA A 1 192 ? -1.914 -26.516 -10.555 1 98.81 192 ALA A C 1
ATOM 1467 O O . ALA A 1 192 ? -2.43 -27.469 -9.969 1 98.81 192 ALA A O 1
ATOM 1468 N N . ASN A 1 193 ? -0.729 -25.984 -10.242 1 98.81 193 ASN A N 1
ATOM 1469 C CA . ASN A 1 193 ? -0.052 -26.547 -9.078 1 98.81 193 ASN A CA 1
ATOM 1470 C C . ASN A 1 193 ? 0.253 -25.469 -8.031 1 98.81 193 ASN A C 1
ATOM 1472 O O . ASN A 1 193 ? 0.597 -25.781 -6.895 1 98.81 193 ASN A O 1
ATOM 1476 N N . CYS A 1 194 ? 0.194 -24.156 -8.32 1 98.94 194 CYS A N 1
ATOM 1477 C CA . CYS A 1 194 ? 0.275 -23.047 -7.379 1 98.94 194 CYS A CA 1
ATOM 1478 C C . CYS A 1 194 ? -1.095 -22.406 -7.164 1 98.94 194 CYS A C 1
ATOM 1480 O O . CYS A 1 194 ? -1.686 -21.875 -8.102 1 98.94 194 CYS A O 1
ATOM 1482 N N . ILE A 1 195 ? -1.59 -22.469 -5.922 1 98.94 195 ILE A N 1
ATOM 1483 C CA . ILE A 1 195 ? -2.979 -22.109 -5.66 1 98.94 195 ILE A CA 1
ATOM 1484 C C . ILE A 1 195 ? -3.027 -20.891 -4.738 1 98.94 195 ILE A C 1
ATOM 1486 O O . ILE A 1 195 ? -2.564 -20.953 -3.598 1 98.94 195 ILE A O 1
ATOM 1490 N N . VAL A 1 196 ? -3.561 -19.812 -5.227 1 98.94 196 VAL A N 1
ATOM 1491 C CA . VAL A 1 196 ? -3.762 -18.625 -4.422 1 98.94 196 VAL A CA 1
ATOM 1492 C C . VAL A 1 196 ? -5.195 -18.578 -3.904 1 98.94 196 VAL A C 1
ATOM 1494 O O . VAL A 1 196 ? -6.148 -18.625 -4.688 1 98.94 196 VAL A O 1
ATOM 1497 N N . ALA A 1 197 ? -5.328 -18.5 -2.656 1 98.5 197 ALA A N 1
ATOM 1498 C CA . ALA A 1 197 ? -6.645 -18.422 -2.025 1 98.5 197 ALA A CA 1
ATOM 1499 C C . ALA A 1 197 ? -6.648 -17.422 -0.881 1 98.5 197 ALA A C 1
ATOM 1501 O O . ALA A 1 197 ? -5.738 -17.406 -0.046 1 98.5 197 ALA A O 1
ATOM 1502 N N . GLY A 1 198 ? -7.613 -16.578 -0.839 1 97.88 198 GLY A N 1
ATOM 1503 C CA . GLY A 1 198 ? -7.695 -15.539 0.182 1 97.88 198 GLY A CA 1
ATOM 1504 C C . GLY A 1 198 ? -8.789 -15.797 1.201 1 97.88 198 GLY A C 1
ATOM 1505 O O . GLY A 1 198 ? -8.562 -16.484 2.201 1 97.88 198 GLY A O 1
ATOM 1506 N N . SER A 1 199 ? -10.016 -15.367 0.839 1 97.19 199 SER A N 1
ATOM 1507 C CA . SER A 1 199 ? -11.141 -15.398 1.768 1 97.19 199 SER A CA 1
ATOM 1508 C C . SER A 1 199 ? -11.477 -16.828 2.178 1 97.19 199 SER A C 1
ATOM 1510 O O . SER A 1 199 ? -11.898 -17.078 3.307 1 97.19 199 SER A O 1
ATOM 1512 N N . SER A 1 200 ? -11.312 -17.797 1.278 1 97.56 200 SER A N 1
ATOM 1513 C CA . SER A 1 200 ? -11.641 -19.188 1.583 1 97.56 200 SER A CA 1
ATOM 1514 C C . SER A 1 200 ? -10.711 -19.75 2.643 1 97.56 200 SER A C 1
ATOM 1516 O O . SER A 1 200 ? -11.062 -20.703 3.344 1 97.56 200 SER A O 1
ATOM 1518 N N . VAL A 1 201 ? -9.5 -19.219 2.777 1 98.56 201 VAL A N 1
ATOM 1519 C CA . VAL A 1 201 ? -8.547 -19.688 3.779 1 98.56 201 VAL A CA 1
ATOM 1520 C C . VAL A 1 201 ? -8.703 -18.859 5.059 1 98.56 201 VAL A C 1
ATOM 1522 O O . VAL A 1 201 ? -8.938 -19.422 6.133 1 98.56 201 VAL A O 1
ATOM 1525 N N . PHE A 1 202 ? -8.672 -17.562 4.965 1 98.06 202 PHE A N 1
ATOM 1526 C CA . PHE A 1 202 ? -8.672 -16.688 6.125 1 98.06 202 PHE A CA 1
ATOM 1527 C C . PHE A 1 202 ? -10.039 -16.672 6.797 1 98.06 202 PHE A C 1
ATOM 1529 O O . PHE A 1 202 ? -10.141 -16.406 8 1 98.06 202 PHE A O 1
ATOM 1536 N N . GLY A 1 203 ? -11.047 -16.938 6.035 1 96.69 203 GLY A N 1
ATOM 1537 C CA . GLY A 1 203 ? -12.398 -16.953 6.586 1 96.69 203 GLY A CA 1
ATOM 1538 C C . GLY A 1 203 ? -12.812 -18.312 7.109 1 96.69 203 GLY A C 1
ATOM 1539 O O . GLY A 1 203 ? -13.891 -18.453 7.691 1 96.69 203 GLY A O 1
ATOM 1540 N N . ALA A 1 204 ? -12.008 -19.281 6.953 1 97.88 204 ALA A N 1
ATOM 1541 C CA . ALA A 1 204 ? -12.352 -20.641 7.359 1 97.88 204 ALA A CA 1
ATOM 1542 C C . ALA A 1 204 ? -12.18 -20.828 8.867 1 97.88 204 ALA A C 1
ATOM 1544 O O . ALA A 1 204 ? -11.242 -20.281 9.461 1 97.88 204 ALA A O 1
ATOM 1545 N N . PRO A 1 205 ? -13.023 -21.656 9.469 1 97.75 205 PRO A N 1
ATOM 1546 C CA . PRO A 1 205 ? -12.805 -21.984 10.883 1 97.75 205 PRO A CA 1
ATOM 1547 C C . PRO A 1 205 ? -11.477 -22.688 11.125 1 97.75 205 PRO A C 1
ATOM 1549 O O . PRO A 1 205 ? -10.875 -22.531 12.188 1 97.75 205 PRO A O 1
ATOM 1552 N N . ASP A 1 206 ? -11.047 -23.438 10.148 1 98.44 206 ASP A N 1
ATOM 1553 C CA . ASP A 1 206 ? -9.789 -24.172 10.219 1 98.44 206 ASP A CA 1
ATOM 1554 C C . ASP A 1 206 ? -8.969 -23.984 8.938 1 98.44 206 ASP A C 1
ATOM 1556 O O . ASP A 1 206 ? -9.008 -24.844 8.047 1 98.44 206 ASP A O 1
ATOM 1560 N N . PRO A 1 207 ? -8.18 -22.938 8.922 1 98.81 207 PRO A N 1
ATOM 1561 C CA . PRO A 1 207 ? -7.391 -22.656 7.719 1 98.81 207 PRO A CA 1
ATOM 1562 C C . PRO A 1 207 ? -6.43 -23.781 7.367 1 98.81 207 PRO A C 1
ATOM 1564 O O . PRO A 1 207 ? -6.195 -24.047 6.188 1 98.81 207 PRO A O 1
ATOM 1567 N N . ALA A 1 208 ? -5.855 -24.422 8.344 1 98.88 208 ALA A N 1
ATOM 1568 C CA . ALA A 1 208 ? -4.93 -25.516 8.102 1 98.88 208 ALA A CA 1
ATOM 1569 C C . ALA A 1 208 ? -5.602 -26.641 7.305 1 98.88 208 ALA A C 1
ATOM 1571 O O . ALA A 1 208 ? -4.992 -27.219 6.406 1 98.88 208 ALA A O 1
ATOM 1572 N N . HIS A 1 209 ? -6.84 -26.906 7.672 1 98.75 209 HIS A N 1
ATOM 1573 C CA . HIS A 1 209 ? -7.594 -27.922 6.957 1 98.75 209 HIS A CA 1
ATOM 1574 C C . HIS A 1 209 ? -7.812 -27.531 5.5 1 98.75 209 HIS A C 1
ATOM 1576 O O . HIS A 1 209 ? -7.668 -28.359 4.598 1 98.75 209 HIS A O 1
ATOM 1582 N N . VAL A 1 210 ? -8.164 -26.328 5.27 1 98.88 210 VAL A N 1
ATOM 1583 C CA . VAL A 1 210 ? -8.422 -25.828 3.918 1 98.88 210 VAL A CA 1
ATOM 1584 C C . VAL A 1 210 ? -7.145 -25.922 3.082 1 98.88 210 VAL A C 1
ATOM 1586 O O . VAL A 1 210 ? -7.176 -26.391 1.94 1 98.88 210 VAL A O 1
ATOM 1589 N N . ILE A 1 211 ? -6.031 -25.5 3.664 1 98.88 211 ILE A N 1
ATOM 1590 C CA . ILE A 1 211 ? -4.746 -25.547 2.975 1 98.88 211 ILE A CA 1
ATOM 1591 C C . ILE A 1 211 ? -4.387 -26.984 2.635 1 98.88 211 ILE A C 1
ATOM 1593 O O . ILE A 1 211 ? -3.984 -27.281 1.507 1 98.88 211 ILE A O 1
ATOM 1597 N N . SER A 1 212 ? -4.574 -27.859 3.566 1 98.88 212 SER A N 1
ATOM 1598 C CA . SER A 1 212 ? -4.281 -29.281 3.363 1 98.88 212 SER A CA 1
ATOM 1599 C C . SER A 1 212 ? -5.164 -29.875 2.271 1 98.88 212 SER A C 1
ATOM 1601 O O . SER A 1 212 ? -4.695 -30.656 1.448 1 98.88 212 SER A O 1
ATOM 1603 N N . LEU A 1 213 ? -6.391 -29.5 2.328 1 98.75 213 LEU A N 1
ATOM 1604 C CA . LEU A 1 213 ? -7.34 -29.984 1.33 1 98.75 213 LEU A CA 1
ATOM 1605 C C . LEU A 1 213 ? -6.914 -29.562 -0.073 1 98.75 213 LEU A C 1
ATOM 1607 O O . LEU A 1 213 ? -6.941 -30.375 -1.004 1 98.75 213 LEU A O 1
ATOM 1611 N N . MET A 1 214 ? -6.551 -28.391 -0.248 1 98.81 214 MET A N 1
ATOM 1612 C CA . MET A 1 214 ? -6.121 -27.891 -1.552 1 98.81 214 MET A CA 1
ATOM 1613 C C . MET A 1 214 ? -4.84 -28.578 -2.008 1 98.81 214 MET A C 1
ATOM 1615 O O . MET A 1 214 ? -4.711 -28.953 -3.176 1 98.81 214 MET A O 1
ATOM 1619 N N . ARG A 1 215 ? -3.914 -28.703 -1.043 1 98.75 215 ARG A N 1
ATOM 1620 C CA . ARG A 1 215 ? -2.674 -29.406 -1.347 1 98.75 215 ARG A CA 1
ATOM 1621 C C . ARG A 1 215 ? -2.957 -30.828 -1.845 1 98.75 215 ARG A C 1
ATOM 1623 O O . ARG A 1 215 ? -2.402 -31.25 -2.859 1 98.75 215 ARG A O 1
ATOM 1630 N N . LYS A 1 216 ? -3.803 -31.547 -1.212 1 98.56 216 LYS A N 1
ATOM 1631 C CA . LYS A 1 216 ? -4.129 -32.938 -1.556 1 98.56 216 LYS A CA 1
ATOM 1632 C C . LYS A 1 216 ? -4.789 -33 -2.928 1 98.56 216 LYS A C 1
ATOM 1634 O O . LYS A 1 216 ? -4.535 -33.938 -3.689 1 98.56 216 LYS A O 1
ATOM 1639 N N . SER A 1 217 ? -5.664 -32.062 -3.139 1 98.62 217 SER A N 1
ATOM 1640 C CA . SER A 1 217 ? -6.316 -32.031 -4.441 1 98.62 217 SER A CA 1
ATOM 1641 C C . SER A 1 217 ? -5.297 -31.938 -5.57 1 98.62 217 SER A C 1
ATOM 1643 O O . SER A 1 217 ? -5.402 -32.656 -6.574 1 98.62 217 SER A O 1
ATOM 1645 N N . VAL A 1 218 ? -4.332 -31.062 -5.422 1 98.5 218 VAL A N 1
ATOM 1646 C CA . VAL A 1 218 ? -3.297 -30.875 -6.43 1 98.5 218 VAL A CA 1
ATOM 1647 C C . VAL A 1 218 ? -2.465 -32.156 -6.559 1 98.5 218 VAL A C 1
ATOM 1649 O O . VAL A 1 218 ? -2.174 -32.594 -7.672 1 98.5 218 VAL A O 1
ATOM 1652 N N . GLU A 1 219 ? -2.104 -32.781 -5.441 1 97.94 219 GLU A N 1
ATOM 1653 C CA . GLU A 1 219 ? -1.313 -34 -5.441 1 97.94 219 GLU A CA 1
ATOM 1654 C C . GLU A 1 219 ? -2.061 -35.125 -6.133 1 97.94 219 GLU A C 1
ATOM 1656 O O . GLU A 1 219 ? -1.48 -35.875 -6.938 1 97.94 219 GLU A O 1
ATOM 1661 N N . ASN A 1 220 ? -3.299 -35.219 -5.859 1 97.25 220 ASN A N 1
ATOM 1662 C CA . ASN A 1 220 ? -4.113 -36.281 -6.43 1 97.25 220 ASN A CA 1
ATOM 1663 C C . A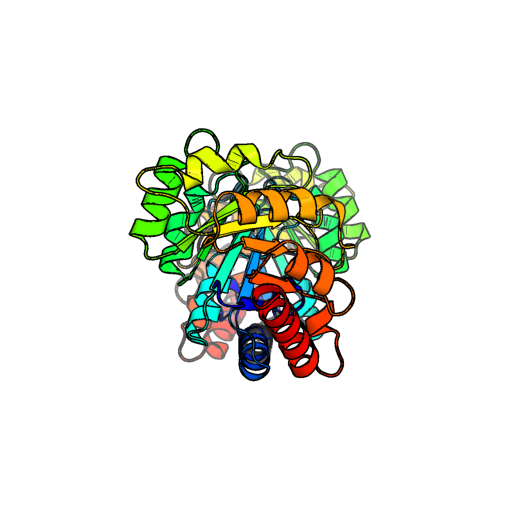SN A 1 220 ? -4.254 -36.156 -7.941 1 97.25 220 ASN A C 1
ATOM 1665 O O . ASN A 1 220 ? -4.324 -37.125 -8.664 1 97.25 220 ASN A O 1
ATOM 1669 N N . ALA A 1 221 ? -4.359 -34.969 -8.398 1 95.5 221 ALA A N 1
ATOM 1670 C CA . ALA A 1 221 ? -4.535 -34.719 -9.828 1 95.5 221 ALA A CA 1
ATOM 1671 C C . ALA A 1 221 ? -3.283 -35.094 -10.609 1 95.5 221 ALA A C 1
ATOM 1673 O O . ALA A 1 221 ? -3.354 -35.375 -11.812 1 95.5 221 ALA A O 1
ATOM 1674 N N . GLN A 1 222 ? -2.146 -35.094 -9.977 1 89.56 222 GLN A N 1
ATOM 1675 C CA . GLN A 1 222 ? -0.896 -35.438 -10.648 1 89.56 222 GLN A CA 1
ATOM 1676 C C . GLN A 1 222 ? -0.734 -36.969 -10.781 1 89.56 222 GLN A C 1
ATOM 1678 O O . GLN A 1 222 ? 0.042 -37.438 -11.609 1 89.56 222 GLN A O 1
ATOM 1683 N N . THR A 1 223 ? -1.368 -37.719 -9.945 1 83.75 223 THR A N 1
ATOM 1684 C CA . THR A 1 223 ? -1.262 -39.188 -9.961 1 83.75 223 THR A CA 1
ATOM 1685 C C . THR A 1 223 ? -2.277 -39.781 -10.93 1 83.75 223 THR A C 1
ATOM 1687 O O . THR A 1 223 ? -2.102 -40.906 -11.398 1 83.75 223 THR A O 1
ATOM 1690 N N . ASN A 1 224 ? -3.227 -39.094 -11.352 1 72.69 224 ASN A N 1
ATOM 1691 C CA . ASN A 1 224 ? -4.242 -39.594 -12.266 1 72.69 224 ASN A CA 1
ATOM 1692 C C . ASN A 1 224 ? -3.961 -39.219 -13.711 1 72.69 224 ASN A C 1
ATOM 1694 O O . ASN A 1 224 ? -3.477 -38.094 -13.969 1 72.69 224 ASN A O 1
ATOM 1698 N N . MET B 1 1 ? -5.863 30.719 19.328 1 87.62 1 MET B N 1
ATOM 1699 C CA . MET B 1 1 ? -4.645 29.922 19.344 1 87.62 1 MET B CA 1
ATOM 1700 C C . MET B 1 1 ? -4.895 28.531 18.766 1 87.62 1 MET B C 1
ATOM 1702 O O . MET B 1 1 ? -5.926 27.906 19.047 1 87.62 1 MET B O 1
ATOM 1706 N N . VAL B 1 2 ? -4.027 28.094 17.844 1 93.5 2 VAL B N 1
ATOM 1707 C CA . VAL B 1 2 ? -4.188 26.781 17.234 1 93.5 2 VAL B CA 1
ATOM 1708 C C . VAL B 1 2 ? -3.559 25.719 18.141 1 93.5 2 VAL B C 1
ATOM 1710 O O . VAL B 1 2 ? -2.625 26 18.891 1 93.5 2 VAL B O 1
ATOM 1713 N N . LYS B 1 3 ? -4.148 24.5 18.141 1 97.06 3 LYS B N 1
ATOM 1714 C CA . LYS B 1 3 ? -3.678 23.406 18.984 1 97.06 3 LYS B CA 1
ATOM 1715 C C . LYS B 1 3 ? -2.592 22.594 18.281 1 97.06 3 LYS B C 1
ATOM 1717 O O . LYS B 1 3 ? -2.719 22.281 17.094 1 97.06 3 LYS B O 1
ATOM 1722 N N . PRO B 1 4 ? -1.587 22.312 19.016 1 98.56 4 PRO B N 1
ATOM 1723 C CA . PRO B 1 4 ? -0.56 21.453 18.422 1 98.56 4 PRO B CA 1
ATOM 1724 C C . PRO B 1 4 ? -1.064 20.031 18.141 1 98.56 4 PRO B C 1
ATOM 1726 O O . PRO B 1 4 ? -1.777 19.453 18.969 1 98.56 4 PRO B O 1
ATOM 1729 N N . LYS B 1 5 ? -0.817 19.5 17.016 1 98.81 5 LYS B N 1
ATOM 1730 C CA . LYS B 1 5 ? -1.043 18.109 16.625 1 98.81 5 LYS B CA 1
ATOM 1731 C C . LYS B 1 5 ? 0.25 17.453 16.141 1 98.81 5 LYS B C 1
ATOM 1733 O O . LYS B 1 5 ? 0.772 17.812 15.078 1 98.81 5 LYS B O 1
ATOM 1738 N N . ILE B 1 6 ? 0.744 16.578 16.922 1 98.94 6 ILE B N 1
ATOM 1739 C CA . ILE B 1 6 ? 1.922 15.82 16.516 1 98.94 6 ILE B CA 1
ATOM 1740 C C . ILE B 1 6 ? 1.49 14.508 15.875 1 98.94 6 ILE B C 1
ATOM 1742 O O . ILE B 1 6 ? 0.76 13.719 16.484 1 98.94 6 ILE B O 1
ATOM 1746 N N . ALA B 1 7 ? 1.931 14.266 14.656 1 98.94 7 ALA B N 1
ATOM 1747 C CA . ALA B 1 7 ? 1.468 13.141 13.844 1 98.94 7 ALA B CA 1
ATOM 1748 C C . ALA B 1 7 ? 2.645 12.328 13.305 1 98.94 7 ALA B C 1
ATOM 1750 O O . ALA B 1 7 ? 3.078 12.531 12.172 1 98.94 7 ALA B O 1
ATOM 1751 N N . PRO B 1 8 ? 3.141 11.383 14.078 1 98.88 8 PRO B N 1
ATOM 1752 C CA . PRO B 1 8 ? 4.203 10.531 13.539 1 98.88 8 PRO B CA 1
ATOM 1753 C C . PRO B 1 8 ? 3.812 9.852 12.234 1 98.88 8 PRO B C 1
ATOM 1755 O O . PRO B 1 8 ? 2.684 9.367 12.094 1 98.88 8 PRO B O 1
ATOM 1758 N N . SER B 1 9 ? 4.703 9.945 11.227 1 98.88 9 SER B N 1
ATOM 1759 C CA . SER B 1 9 ? 4.473 9.258 9.961 1 98.88 9 SER B CA 1
AT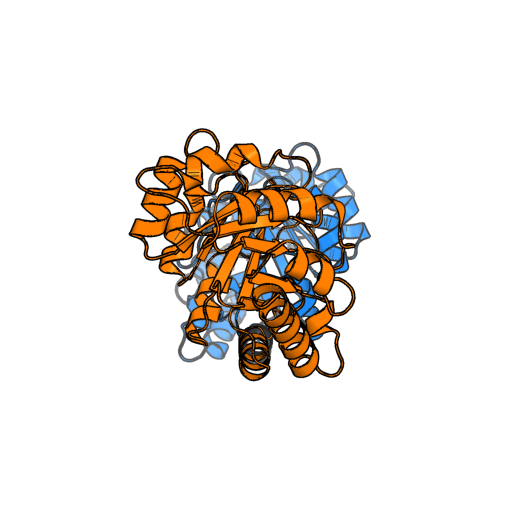OM 1760 C C . SER B 1 9 ? 4.68 7.75 10.109 1 98.88 9 SER B C 1
ATOM 1762 O O . SER B 1 9 ? 5.801 7.293 10.352 1 98.88 9 SER B O 1
ATOM 1764 N N . MET B 1 10 ? 3.691 7.023 9.844 1 98.75 10 MET B N 1
ATOM 1765 C CA . MET B 1 10 ? 3.75 5.574 9.992 1 98.75 10 MET B CA 1
ATOM 1766 C C . MET B 1 10 ? 4.598 4.941 8.898 1 98.75 10 MET B C 1
ATOM 1768 O O . MET B 1 10 ? 4.949 3.766 8.977 1 98.75 10 MET B O 1
ATOM 1772 N N . LEU B 1 11 ? 4.961 5.719 7.91 1 98.56 11 LEU B N 1
ATOM 1773 C CA . LEU B 1 11 ? 5.871 5.242 6.875 1 98.56 11 LEU B CA 1
ATOM 1774 C C . LEU B 1 11 ? 7.18 4.75 7.484 1 98.56 11 LEU B C 1
ATOM 1776 O O . LEU B 1 11 ? 7.855 3.898 6.906 1 98.56 11 LEU B O 1
ATOM 1780 N N . SER B 1 12 ? 7.539 5.297 8.633 1 98.25 12 SER B N 1
ATOM 1781 C CA . SER B 1 12 ? 8.781 4.934 9.312 1 98.25 12 SER B CA 1
ATOM 1782 C C . SER B 1 12 ? 8.562 3.773 10.273 1 98.25 12 SER B C 1
ATOM 1784 O O . SER B 1 12 ? 9.516 3.295 10.898 1 98.25 12 SER B O 1
ATOM 1786 N N . SER B 1 13 ? 7.355 3.297 10.391 1 98.44 13 SER B N 1
ATOM 1787 C CA . SER B 1 13 ? 7.047 2.227 11.328 1 98.44 13 SER B CA 1
ATOM 1788 C C . SER B 1 13 ? 7.301 0.856 10.711 1 98.44 13 SER B C 1
ATOM 1790 O O . SER B 1 13 ? 7.668 0.758 9.539 1 98.44 13 SER B O 1
ATOM 1792 N N . ASP B 1 14 ? 7.199 -0.202 11.547 1 98.69 14 ASP B N 1
ATOM 1793 C CA . ASP B 1 14 ? 7.109 -1.58 11.078 1 98.69 14 ASP B CA 1
ATOM 1794 C C . ASP B 1 14 ? 5.695 -1.91 10.609 1 98.69 14 ASP B C 1
ATOM 1796 O O . ASP B 1 14 ? 4.844 -2.297 11.414 1 98.69 14 ASP B O 1
ATOM 1800 N N . PHE B 1 15 ? 5.48 -1.913 9.297 1 98.88 15 PHE B N 1
ATOM 1801 C CA . PHE B 1 15 ? 4.148 -2.15 8.75 1 98.88 15 PHE B CA 1
ATOM 1802 C C . PHE B 1 15 ? 3.664 -3.553 9.094 1 98.88 15 PHE B C 1
ATOM 1804 O O . PHE B 1 15 ? 2.463 -3.826 9.062 1 98.88 15 PHE B O 1
ATOM 1811 N N . ALA B 1 16 ? 4.609 -4.445 9.375 1 98.88 16 ALA B N 1
ATOM 1812 C CA . ALA B 1 16 ? 4.215 -5.816 9.688 1 98.88 16 ALA B CA 1
ATOM 1813 C C . ALA B 1 16 ? 3.58 -5.898 11.07 1 98.88 16 ALA B C 1
ATOM 1815 O O . ALA B 1 16 ? 2.938 -6.898 11.414 1 98.88 16 ALA B O 1
ATOM 1816 N N . ASN B 1 17 ? 3.797 -4.918 11.875 1 98.88 17 ASN B N 1
ATOM 1817 C CA . ASN B 1 17 ? 3.223 -4.777 13.211 1 98.88 17 ASN B CA 1
ATOM 1818 C C . ASN B 1 17 ? 2.59 -3.404 13.406 1 98.88 17 ASN B C 1
ATOM 1820 O O . ASN B 1 17 ? 2.848 -2.736 14.406 1 98.88 17 ASN B O 1
ATOM 1824 N N . LEU B 1 18 ? 1.771 -3.043 12.492 1 98.94 18 LEU B N 1
ATOM 1825 C CA . LEU B 1 18 ? 1.246 -1.687 12.375 1 98.94 18 LEU B CA 1
ATOM 1826 C C . LEU B 1 18 ? 0.361 -1.343 13.57 1 98.94 18 LEU B C 1
ATOM 1828 O O . LEU B 1 18 ? 0.413 -0.223 14.086 1 98.94 18 LEU B O 1
ATOM 1832 N N . ALA B 1 19 ? -0.463 -2.307 14.039 1 98.94 19 ALA B N 1
ATOM 1833 C CA . ALA B 1 19 ? -1.348 -2.057 15.172 1 98.94 19 ALA B CA 1
ATOM 1834 C C . ALA B 1 19 ? -0.547 -1.705 16.422 1 98.94 19 ALA B C 1
ATOM 1836 O O . ALA B 1 19 ? -0.854 -0.727 17.109 1 98.94 19 ALA B O 1
ATOM 1837 N N . SER B 1 20 ? 0.463 -2.471 16.688 1 98.81 20 SER B N 1
ATOM 1838 C CA . SER B 1 20 ? 1.29 -2.234 17.859 1 98.81 20 SER B CA 1
ATOM 1839 C C . SER B 1 20 ? 2.07 -0.931 17.75 1 98.81 20 SER B C 1
ATOM 1841 O O . SER B 1 20 ? 2.244 -0.21 18.734 1 98.81 20 SER B O 1
ATOM 1843 N N . GLU B 1 21 ? 2.541 -0.655 16.547 1 98.81 21 GLU B N 1
ATOM 1844 C CA . GLU B 1 21 ? 3.256 0.596 16.328 1 98.81 21 GLU B CA 1
ATOM 1845 C C . GLU B 1 21 ? 2.344 1.801 16.531 1 98.81 21 GLU B C 1
ATOM 1847 O O . GLU B 1 21 ? 2.762 2.809 17.109 1 98.81 21 GLU B O 1
ATOM 1852 N N . ALA B 1 22 ? 1.163 1.674 16.016 1 98.88 22 ALA B N 1
ATOM 1853 C CA . ALA B 1 22 ? 0.181 2.738 16.203 1 98.88 22 ALA B CA 1
ATOM 1854 C C . ALA B 1 22 ? -0.091 2.975 17.688 1 98.88 22 ALA B C 1
ATOM 1856 O O . ALA B 1 22 ? -0.086 4.117 18.141 1 98.88 22 ALA B O 1
ATOM 1857 N N . GLU B 1 23 ? -0.33 1.915 18.391 1 98.81 23 GLU B N 1
ATOM 1858 C CA . GLU B 1 23 ? -0.575 2.006 19.828 1 98.81 23 GLU B CA 1
ATOM 1859 C C . GLU B 1 23 ? 0.616 2.627 20.547 1 98.81 23 GLU B C 1
ATOM 1861 O O . GLU B 1 23 ? 0.442 3.469 21.438 1 98.81 23 GLU B O 1
ATOM 1866 N N . ARG B 1 24 ? 1.745 2.182 20.188 1 98.75 24 ARG B N 1
ATOM 1867 C CA . ARG B 1 24 ? 2.975 2.697 20.781 1 98.75 24 ARG B CA 1
ATOM 1868 C C . ARG B 1 24 ? 3.072 4.211 20.609 1 98.75 24 ARG B C 1
ATOM 1870 O O . ARG B 1 24 ? 3.363 4.93 21.562 1 98.75 24 ARG B O 1
ATOM 1877 N N . MET B 1 25 ? 2.807 4.688 19.406 1 98.88 25 MET B N 1
ATOM 1878 C CA . MET B 1 25 ? 2.918 6.117 19.125 1 98.88 25 MET B CA 1
ATOM 1879 C C . MET B 1 25 ? 1.865 6.906 19.891 1 98.88 25 MET B C 1
ATOM 1881 O O . MET B 1 25 ? 2.15 7.988 20.406 1 98.88 25 MET B O 1
ATOM 1885 N N . ILE B 1 26 ? 0.653 6.371 19.953 1 98.88 26 ILE B N 1
ATOM 1886 C CA . ILE B 1 26 ? -0.404 7.043 20.703 1 98.88 26 ILE B CA 1
ATOM 1887 C C . ILE B 1 26 ? -0.032 7.102 22.188 1 98.88 26 ILE B C 1
ATOM 1889 O O . ILE B 1 26 ? -0.188 8.141 22.828 1 98.88 26 ILE B O 1
ATOM 1893 N N . ARG B 1 27 ? 0.485 6.066 22.719 1 98.69 27 ARG B N 1
ATOM 1894 C CA . ARG B 1 27 ? 0.919 6.02 24.109 1 98.69 27 ARG B CA 1
ATOM 1895 C C . ARG B 1 27 ? 2.053 7.008 24.359 1 98.69 27 ARG B C 1
ATOM 1897 O O . ARG B 1 27 ? 2.148 7.586 25.438 1 98.69 27 ARG B O 1
ATOM 1904 N N . CYS B 1 28 ? 2.82 7.211 23.359 1 98.81 28 CYS B N 1
ATOM 1905 C CA . CYS B 1 28 ? 3.947 8.133 23.469 1 98.81 28 CYS B CA 1
ATOM 1906 C C . CYS B 1 28 ? 3.477 9.578 23.406 1 98.81 28 CYS B C 1
ATOM 1908 O O . CYS B 1 28 ? 4.27 10.5 23.609 1 98.81 28 CYS B O 1
ATOM 1910 N N . GLY B 1 29 ? 2.23 9.812 23.047 1 98.81 29 GLY B N 1
ATOM 1911 C CA . GLY B 1 29 ? 1.684 11.156 23.125 1 98.81 29 GLY B CA 1
ATOM 1912 C C . GLY B 1 29 ? 1.304 11.727 21.766 1 98.81 29 GLY B C 1
ATOM 1913 O O . GLY B 1 29 ? 0.959 12.906 21.672 1 98.81 29 GLY B O 1
ATOM 1914 N N . ALA B 1 30 ? 1.354 10.945 20.75 1 98.88 30 ALA B N 1
ATOM 1915 C CA . ALA B 1 30 ? 0.952 11.414 19.422 1 98.88 30 ALA B CA 1
ATOM 1916 C C . ALA B 1 30 ? -0.525 11.797 19.406 1 98.88 30 ALA B C 1
ATOM 1918 O O . ALA B 1 30 ? -1.35 11.148 20.047 1 98.88 30 ALA B O 1
ATOM 1919 N N . ASP B 1 31 ? -0.857 12.805 18.688 1 98.88 31 ASP B N 1
ATOM 1920 C CA . ASP B 1 31 ? -2.242 13.227 18.5 1 98.88 31 ASP B CA 1
ATOM 1921 C C . ASP B 1 31 ? -2.885 12.508 17.312 1 98.88 31 ASP B C 1
ATOM 1923 O O . ASP B 1 31 ? -4.062 12.148 17.359 1 98.88 31 ASP B O 1
ATOM 1927 N N . TRP B 1 32 ? -2.166 12.406 16.234 1 98.94 32 TRP B N 1
ATOM 1928 C CA . TRP B 1 32 ? -2.59 11.789 14.977 1 98.94 32 TRP B CA 1
ATOM 1929 C C . TRP B 1 32 ? -1.584 10.734 14.531 1 98.94 32 TRP B C 1
ATOM 1931 O O . TRP B 1 32 ? -0.466 10.672 15.047 1 98.94 32 TRP B O 1
ATOM 1941 N N . LEU B 1 33 ? -1.994 9.852 13.711 1 98.94 33 LEU B N 1
ATOM 1942 C CA . LEU B 1 33 ? -1.13 8.953 12.953 1 98.94 33 LEU B CA 1
ATOM 1943 C C . LEU B 1 33 ? -1.15 9.305 11.469 1 98.94 33 LEU B C 1
ATOM 1945 O O . LEU B 1 33 ? -2.203 9.258 10.828 1 98.94 33 LEU B O 1
ATOM 1949 N N . HIS B 1 34 ? 0.011 9.734 10.977 1 98.94 34 HIS B N 1
ATOM 1950 C CA . HIS B 1 34 ? 0.118 10.172 9.586 1 98.94 34 HIS B CA 1
ATOM 1951 C C . HIS B 1 34 ? 0.314 8.984 8.648 1 98.94 34 HIS B C 1
ATOM 1953 O O . HIS B 1 34 ? 1.25 8.195 8.82 1 98.94 34 HIS B O 1
ATOM 1959 N N . MET B 1 35 ? -0.582 8.836 7.727 1 98.94 35 MET B N 1
ATOM 1960 C CA . MET B 1 35 ? -0.595 7.715 6.793 1 98.94 35 MET B CA 1
ATOM 1961 C C . MET B 1 35 ? -0.303 8.188 5.371 1 98.94 35 MET B C 1
ATOM 1963 O O . MET B 1 35 ? -1.116 8.883 4.766 1 98.94 35 MET B O 1
ATOM 1967 N N . ASP B 1 36 ? 0.811 7.789 4.859 1 98.94 36 ASP B N 1
ATOM 1968 C CA . ASP B 1 36 ? 1.243 8.211 3.531 1 98.94 36 ASP B CA 1
ATOM 1969 C C . ASP B 1 36 ? 0.735 7.246 2.459 1 98.94 36 ASP B C 1
ATOM 1971 O O . ASP B 1 36 ? 1.243 6.133 2.326 1 98.94 36 ASP B O 1
ATOM 1975 N N . ILE B 1 37 ? -0.232 7.684 1.692 1 98.88 37 ILE B N 1
ATOM 1976 C CA . ILE B 1 37 ? -0.807 6.914 0.595 1 98.88 37 ILE B CA 1
ATOM 1977 C C . ILE B 1 37 ? -0.174 7.348 -0.726 1 98.88 37 ILE B C 1
ATOM 1979 O O . ILE B 1 37 ? -0.333 8.492 -1.151 1 98.88 37 ILE B O 1
ATOM 1983 N N . MET B 1 38 ? 0.582 6.473 -1.375 1 98.94 38 MET B N 1
ATOM 1984 C CA . MET B 1 38 ? 1.317 6.773 -2.6 1 98.94 38 MET B CA 1
ATOM 1985 C C . MET B 1 38 ? 0.991 5.762 -3.693 1 98.94 38 MET B C 1
ATOM 1987 O O . MET B 1 38 ? 0.958 4.555 -3.439 1 98.94 38 MET B O 1
ATOM 1991 N N . ASP B 1 39 ? 0.842 6.203 -5.012 1 98.81 39 ASP B N 1
ATOM 1992 C CA . ASP B 1 39 ? 0.302 5.32 -6.043 1 98.81 39 ASP B CA 1
ATOM 1993 C C . ASP B 1 39 ? 1.379 4.934 -7.055 1 98.81 39 ASP B C 1
ATOM 1995 O O . ASP B 1 39 ? 1.091 4.273 -8.055 1 98.81 39 ASP B O 1
ATOM 1999 N N . GLY B 1 40 ? 2.627 5.391 -6.836 1 98.62 40 GLY B N 1
ATOM 2000 C CA . GLY B 1 40 ? 3.691 5.051 -7.77 1 98.62 40 GLY B CA 1
ATOM 2001 C C . GLY B 1 40 ? 3.631 5.844 -9.062 1 98.62 40 GLY B C 1
ATOM 2002 O O . GLY B 1 40 ? 4.379 5.566 -10 1 98.62 40 GLY B O 1
ATOM 2003 N N . HIS B 1 41 ? 2.754 6.793 -9.281 1 98.69 41 HIS B N 1
ATOM 2004 C CA . HIS B 1 41 ? 2.59 7.621 -10.469 1 98.69 41 HIS B CA 1
ATOM 2005 C C . HIS B 1 41 ? 2.775 9.102 -10.141 1 98.69 41 HIS B C 1
ATOM 2007 O O . HIS B 1 41 ? 3.621 9.766 -10.742 1 98.69 41 HIS B O 1
ATOM 2013 N N . PHE B 1 42 ? 2.021 9.602 -9.164 1 98.75 42 PHE B N 1
ATOM 2014 C CA . PHE B 1 42 ? 2.232 10.977 -8.727 1 98.75 42 PHE B CA 1
ATOM 2015 C C . PHE B 1 42 ? 3.623 11.148 -8.125 1 98.75 42 PHE B C 1
ATOM 2017 O O . PHE B 1 42 ? 4.289 12.156 -8.359 1 98.75 42 PHE B O 1
ATOM 2024 N N . VAL B 1 43 ? 4 10.227 -7.27 1 98.62 43 VAL B N 1
ATOM 2025 C CA . VAL B 1 43 ? 5.363 10.023 -6.793 1 98.62 43 VAL B CA 1
ATOM 2026 C C . VAL B 1 43 ? 5.848 8.625 -7.176 1 98.62 43 VAL B C 1
ATOM 2028 O O . VAL B 1 43 ? 5.039 7.734 -7.43 1 98.62 43 VAL B O 1
ATOM 2031 N N . PRO B 1 44 ? 7.145 8.414 -7.242 1 97.69 44 PRO B N 1
ATOM 2032 C CA . PRO B 1 44 ? 7.641 7.125 -7.723 1 97.69 44 PRO B CA 1
ATOM 2033 C C . PRO B 1 44 ? 7.371 5.988 -6.742 1 97.69 44 PRO B C 1
ATOM 2035 O O . PRO B 1 44 ? 7.242 4.828 -7.148 1 97.69 44 PRO B O 1
ATOM 2038 N N . ASN B 1 45 ? 7.215 6.25 -5.527 1 98.25 45 ASN B N 1
ATOM 2039 C CA . ASN B 1 45 ? 7.027 5.223 -4.508 1 98.25 45 ASN B CA 1
ATOM 2040 C C . ASN B 1 45 ? 5.578 4.762 -4.434 1 98.25 45 ASN B C 1
ATOM 2042 O O . ASN B 1 45 ? 4.656 5.566 -4.574 1 98.25 45 ASN B O 1
ATOM 2046 N N . LEU B 1 46 ? 5.355 3.426 -4.297 1 98.81 46 LEU B N 1
ATOM 2047 C CA . LEU B 1 46 ? 4.074 2.814 -3.965 1 98.81 46 LEU B CA 1
ATOM 2048 C C . LEU B 1 46 ? 4.059 2.338 -2.516 1 98.81 46 LEU B C 1
ATOM 2050 O O . LEU B 1 46 ? 4.941 1.585 -2.098 1 98.81 46 LEU B O 1
ATOM 2054 N N . THR B 1 47 ? 3.066 2.752 -1.709 1 98.81 47 THR B N 1
ATOM 2055 C CA . THR B 1 47 ? 3.139 2.424 -0.29 1 98.81 47 THR B CA 1
ATOM 2056 C C . THR B 1 47 ? 1.928 1.6 0.138 1 98.81 47 THR B C 1
ATOM 2058 O O . THR B 1 47 ? 1.919 0.376 -0.013 1 98.81 47 THR B O 1
ATOM 2061 N N . ILE B 1 48 ? 0.818 2.291 0.519 1 98.94 48 ILE B N 1
ATOM 2062 C CA . ILE B 1 48 ? -0.334 1.588 1.07 1 98.94 48 ILE B CA 1
ATOM 2063 C C . ILE B 1 48 ? -1.622 2.188 0.51 1 98.94 48 ILE B C 1
ATOM 2065 O O . ILE B 1 48 ? -1.611 3.289 -0.044 1 98.94 48 ILE B O 1
ATOM 2069 N N . GLY B 1 49 ? -2.711 1.414 0.621 1 98.81 49 GLY B N 1
ATOM 2070 C CA . GLY B 1 49 ? -4.035 1.885 0.25 1 98.81 49 GLY B CA 1
ATOM 2071 C C . GLY B 1 49 ? -5.094 1.57 1.291 1 98.81 49 GLY B C 1
ATOM 2072 O O . GLY B 1 49 ? -4.777 1.388 2.469 1 98.81 49 GLY B O 1
ATOM 2073 N N . ALA B 1 50 ? -6.328 1.57 0.87 1 98.88 50 ALA B N 1
ATOM 2074 C CA . ALA B 1 50 ? -7.496 1.471 1.74 1 98.88 50 ALA B CA 1
ATOM 2075 C C . ALA B 1 50 ? -7.457 0.188 2.566 1 98.88 50 ALA B C 1
ATOM 2077 O O . ALA B 1 50 ? -7.836 0.187 3.74 1 98.88 50 ALA B O 1
ATOM 2078 N N . PRO B 1 51 ? -6.969 -0.988 2.018 1 98.81 51 PRO B N 1
ATOM 2079 C CA . PRO B 1 51 ? -6.969 -2.213 2.822 1 98.81 51 PRO B CA 1
ATOM 2080 C C . PRO B 1 51 ? -6.133 -2.084 4.094 1 98.81 51 PRO B C 1
ATOM 2082 O O . PRO B 1 51 ? -6.496 -2.637 5.133 1 98.81 51 PRO B O 1
ATOM 2085 N N . VAL B 1 52 ? -5.055 -1.382 4.016 1 98.94 52 VAL B N 1
ATOM 2086 C CA . VAL B 1 52 ? -4.191 -1.201 5.18 1 98.94 52 VAL B CA 1
ATOM 2087 C C . VAL B 1 52 ? -4.875 -0.278 6.188 1 98.94 52 VAL B C 1
ATOM 2089 O O . VAL B 1 52 ? -4.859 -0.545 7.395 1 98.94 52 VAL B O 1
ATOM 2092 N N . ILE B 1 53 ? -5.488 0.794 5.688 1 98.94 53 ILE B N 1
ATOM 2093 C CA . ILE B 1 53 ? -6.223 1.72 6.543 1 98.94 53 ILE B CA 1
ATOM 2094 C C . ILE B 1 53 ? -7.352 0.978 7.258 1 98.94 53 ILE B C 1
ATOM 2096 O O . ILE B 1 53 ? -7.535 1.135 8.469 1 98.94 53 ILE B O 1
ATOM 2100 N N . GLU B 1 54 ? -8.086 0.207 6.492 1 98.94 54 GLU B N 1
ATOM 2101 C CA . GLU B 1 54 ? -9.211 -0.548 7.035 1 98.94 54 GLU B CA 1
ATOM 2102 C C . GLU B 1 54 ? -8.758 -1.516 8.125 1 98.94 54 GLU B C 1
ATOM 2104 O O . GLU B 1 54 ? -9.422 -1.657 9.148 1 98.94 54 GLU B O 1
ATOM 2109 N N . SER B 1 55 ? -7.68 -2.207 7.898 1 98.88 55 SER B N 1
ATOM 2110 C CA . SER B 1 55 ? -7.125 -3.123 8.891 1 98.88 55 SER B CA 1
ATOM 2111 C C . SER B 1 55 ? -6.73 -2.385 10.164 1 98.88 55 SER B C 1
ATOM 2113 O O . SER B 1 55 ? -7.062 -2.82 11.266 1 98.88 55 SER B O 1
ATOM 2115 N N . LEU B 1 56 ? -6.035 -1.283 9.992 1 98.94 56 LEU B N 1
ATOM 2116 C CA . LEU B 1 56 ? -5.562 -0.534 11.148 1 98.94 56 LEU B CA 1
ATOM 2117 C C . LEU B 1 56 ? -6.738 0.033 11.945 1 98.94 56 LEU B C 1
ATOM 2119 O O . LEU B 1 56 ? -6.695 0.081 13.172 1 98.94 56 LEU B O 1
ATOM 2123 N N . ARG B 1 57 ? -7.746 0.459 11.266 1 98.94 57 ARG B N 1
ATOM 2124 C CA . ARG B 1 57 ? -8.906 1.077 11.898 1 98.94 57 ARG B CA 1
ATOM 2125 C C . ARG B 1 57 ? -9.539 0.142 12.922 1 98.94 57 ARG B C 1
ATOM 2127 O O . ARG B 1 57 ? -10.039 0.591 13.953 1 98.94 57 ARG B O 1
ATOM 2134 N N . LYS B 1 58 ? -9.453 -1.127 12.75 1 98.75 58 LYS B N 1
ATOM 2135 C CA . LYS B 1 58 ? -10.023 -2.119 13.656 1 98.75 58 LYS B CA 1
ATOM 2136 C C . LYS B 1 58 ? -9.289 -2.127 14.992 1 98.75 58 LYS B C 1
ATOM 2138 O O . LYS B 1 58 ? -9.789 -2.678 15.977 1 98.75 58 LYS B O 1
ATOM 2143 N N . HIS B 1 59 ? -8.172 -1.483 15.039 1 98.81 59 HIS B N 1
ATOM 2144 C CA . HIS B 1 59 ? -7.328 -1.652 16.219 1 98.81 59 HIS B CA 1
ATOM 2145 C C . HIS B 1 59 ? -7.07 -0.316 16.906 1 98.81 59 HIS B C 1
ATOM 2147 O O . HIS B 1 59 ? -6.375 -0.26 17.922 1 98.81 59 HIS B O 1
ATOM 2153 N N . THR B 1 60 ? -7.578 0.743 16.406 1 98.81 60 THR B N 1
ATOM 2154 C CA . THR B 1 60 ? -7.328 2.047 17.016 1 98.81 60 THR B CA 1
ATOM 2155 C C . THR B 1 60 ? -8.469 3.014 16.703 1 98.81 60 THR B C 1
ATOM 2157 O O . THR B 1 60 ? -9.133 2.889 15.664 1 98.81 60 THR B O 1
ATOM 2160 N N . GLU B 1 61 ? -8.672 3.953 17.5 1 98.38 61 GLU B N 1
ATOM 2161 C CA . GLU B 1 61 ? -9.617 5.035 17.25 1 98.38 61 GLU B CA 1
ATOM 2162 C C . GLU B 1 61 ? -8.898 6.344 16.953 1 98.38 61 GLU B C 1
ATOM 2164 O O . GLU B 1 61 ? -9.531 7.398 16.844 1 98.38 61 GLU B O 1
ATOM 2169 N N . ALA B 1 62 ? -7.594 6.219 16.844 1 98.75 62 ALA B N 1
ATOM 2170 C CA . ALA B 1 62 ? -6.777 7.41 16.609 1 98.75 62 ALA B CA 1
ATOM 2171 C C . ALA B 1 62 ? -7.168 8.102 15.312 1 98.75 62 ALA B C 1
ATOM 2173 O O . ALA B 1 62 ? -7.754 7.48 14.422 1 98.75 62 ALA B O 1
ATOM 2174 N N . TYR B 1 63 ? -6.949 9.43 15.242 1 98.94 63 TYR B N 1
ATOM 2175 C CA . TYR B 1 63 ? -7.113 10.172 14 1 98.94 63 TYR B CA 1
ATOM 2176 C C . TYR B 1 63 ? -6.109 9.711 12.945 1 98.94 63 TYR B C 1
ATOM 2178 O O . TYR B 1 63 ? -4.902 9.867 13.125 1 98.94 63 TYR B O 1
ATOM 2186 N N . LEU B 1 64 ? -6.637 9.102 11.898 1 98.94 64 LEU B N 1
ATOM 2187 C CA . LEU B 1 64 ? -5.781 8.672 10.805 1 98.94 64 LEU B CA 1
ATOM 2188 C C . LEU B 1 64 ? -5.656 9.766 9.75 1 98.94 64 LEU B C 1
ATOM 2190 O O . LEU B 1 64 ? -6.582 9.984 8.961 1 98.94 64 LEU B O 1
ATOM 2194 N N . ASP B 1 65 ? -4.562 10.461 9.766 1 98.94 65 ASP B N 1
ATOM 2195 C CA . ASP B 1 65 ? -4.227 11.562 8.867 1 98.94 65 ASP B CA 1
ATOM 2196 C C . ASP B 1 65 ? -3.686 11.039 7.539 1 98.94 65 ASP B C 1
ATOM 2198 O O . ASP B 1 65 ? -2.477 10.852 7.387 1 98.94 65 ASP B O 1
ATOM 2202 N N . CYS B 1 66 ? -4.582 10.852 6.566 1 99 66 CYS B N 1
ATOM 2203 C CA . CYS B 1 66 ? -4.188 10.25 5.297 1 99 66 CYS B CA 1
ATOM 2204 C C . CYS B 1 66 ? -3.729 11.312 4.309 1 99 66 CYS B C 1
ATOM 2206 O O . CYS B 1 66 ? -4.508 12.18 3.916 1 99 66 CYS B O 1
ATOM 2208 N N . HIS B 1 67 ? -2.504 11.258 3.975 1 98.94 67 HIS B N 1
ATOM 2209 C CA . HIS B 1 67 ? -1.881 12.109 2.971 1 98.94 67 HIS B CA 1
ATOM 2210 C C . HIS B 1 67 ? -1.769 11.391 1.629 1 98.94 67 HIS B C 1
ATOM 2212 O O . HIS B 1 67 ? -0.959 10.477 1.478 1 98.94 67 HIS B O 1
ATOM 2218 N N . LEU B 1 68 ? -2.566 11.891 0.664 1 98.94 68 LEU B N 1
ATOM 2219 C CA . LEU B 1 68 ? -2.678 11.195 -0.617 1 98.94 68 LEU B CA 1
ATOM 2220 C C . LEU B 1 68 ? -1.745 11.82 -1.651 1 98.94 68 LEU B C 1
ATOM 2222 O O . LEU B 1 68 ? -2.002 12.922 -2.141 1 98.94 68 LEU B O 1
ATOM 2226 N N . MET B 1 69 ? -0.684 11.156 -1.896 1 98.94 69 MET B N 1
ATOM 2227 C CA . MET B 1 69 ? 0.193 11.438 -3.029 1 98.94 69 MET B CA 1
ATOM 2228 C C . MET B 1 69 ? -0.143 10.539 -4.215 1 98.94 69 MET B C 1
ATOM 2230 O O . MET B 1 69 ? 0.623 9.641 -4.551 1 98.94 69 MET B O 1
ATOM 2234 N N . VAL B 1 70 ? -1.302 10.836 -4.844 1 98.88 70 VAL B N 1
ATOM 2235 C CA . VAL B 1 70 ? -1.866 10.031 -5.918 1 98.88 70 VAL B CA 1
ATOM 2236 C C . VAL B 1 70 ? -2.271 10.93 -7.082 1 98.88 70 VAL B C 1
ATOM 2238 O O . VAL B 1 70 ? -2.516 12.125 -6.898 1 98.88 70 VAL B O 1
ATOM 2241 N N . THR B 1 71 ? -2.459 10.359 -8.242 1 98.5 71 THR B N 1
ATOM 2242 C CA . THR B 1 71 ? -2.76 11.078 -9.477 1 98.5 71 THR B CA 1
ATOM 2243 C C . THR B 1 71 ? -4.227 11.5 -9.516 1 98.5 71 THR B C 1
ATOM 2245 O O . THR B 1 71 ? -4.559 12.586 -9.984 1 98.5 71 THR B O 1
ATOM 2248 N N . ASN B 1 72 ? -5.156 10.609 -9.055 1 98.06 72 ASN B N 1
ATOM 2249 C CA . ASN B 1 72 ? -6.594 10.844 -9.117 1 98.06 72 ASN B CA 1
ATOM 2250 C C . ASN B 1 72 ? -7.246 10.719 -7.742 1 98.06 72 ASN B C 1
ATOM 2252 O O . ASN B 1 72 ? -7.969 9.75 -7.484 1 98.06 72 ASN B O 1
ATOM 2256 N N . PRO B 1 73 ? -7.16 11.766 -6.961 1 98.81 73 PRO B N 1
ATOM 2257 C CA . PRO B 1 73 ? -7.652 11.672 -5.586 1 98.81 73 PRO B CA 1
ATOM 2258 C C . PRO B 1 73 ? -9.133 11.305 -5.512 1 98.81 73 PRO B C 1
ATOM 2260 O O . PRO B 1 73 ? -9.562 10.625 -4.578 1 98.81 73 PRO B O 1
ATOM 2263 N N . LEU B 1 74 ? -9.906 11.719 -6.484 1 98.81 74 LEU B N 1
ATOM 2264 C CA . LEU B 1 74 ? -11.336 11.453 -6.477 1 98.81 74 LEU B CA 1
ATOM 2265 C C . LEU B 1 74 ? -11.617 9.961 -6.398 1 98.81 74 LEU B C 1
ATOM 2267 O O . LEU B 1 74 ? -12.609 9.539 -5.793 1 98.81 74 LEU B O 1
ATOM 2271 N N . ASP B 1 75 ? -10.773 9.164 -6.984 1 98.62 75 ASP B N 1
ATOM 2272 C CA . ASP B 1 75 ? -10.953 7.719 -7.043 1 98.62 75 ASP B CA 1
ATOM 2273 C C . ASP B 1 75 ? -10.867 7.094 -5.652 1 98.62 75 ASP B C 1
ATOM 2275 O O . ASP B 1 75 ? -11.312 5.965 -5.441 1 98.62 75 ASP B O 1
ATOM 2279 N N . TYR B 1 76 ? -10.344 7.82 -4.684 1 98.81 76 TYR B N 1
ATOM 2280 C CA . TYR B 1 76 ? -9.984 7.203 -3.414 1 98.81 76 TYR B CA 1
ATOM 2281 C C . TYR B 1 76 ? -10.898 7.688 -2.293 1 98.81 76 TYR B C 1
ATOM 2283 O O . TYR B 1 76 ? -10.805 7.207 -1.161 1 98.81 76 TYR B O 1
ATOM 2291 N N . VAL B 1 77 ? -11.797 8.641 -2.562 1 98.94 77 VAL B N 1
ATOM 2292 C CA . VAL B 1 77 ? -12.641 9.203 -1.517 1 98.94 77 VAL B CA 1
ATOM 2293 C C . VAL B 1 77 ? -13.516 8.117 -0.906 1 98.94 77 VAL B C 1
ATOM 2295 O O . VAL B 1 77 ? -13.531 7.93 0.313 1 98.94 77 VAL B O 1
ATOM 2298 N N . GLU B 1 78 ? -14.172 7.367 -1.722 1 98.75 78 GLU B N 1
ATOM 2299 C CA . GLU B 1 78 ? -15.086 6.344 -1.227 1 98.75 78 GLU B CA 1
ATOM 2300 C C . GLU B 1 78 ? -14.328 5.23 -0.506 1 98.75 78 GLU B C 1
ATOM 2302 O O . GLU B 1 78 ? -14.648 4.887 0.631 1 98.75 78 GLU B O 1
ATOM 2307 N N . PRO B 1 79 ? -13.273 4.66 -1.104 1 98.69 79 PRO B N 1
ATOM 2308 C CA . PRO B 1 79 ? -12.578 3.562 -0.428 1 98.69 79 PRO B CA 1
ATOM 2309 C C . PRO B 1 79 ? -11.961 3.986 0.899 1 98.69 79 PRO B C 1
ATOM 2311 O O . PRO B 1 79 ? -11.992 3.229 1.872 1 98.69 79 PRO B O 1
ATOM 2314 N N . LEU B 1 80 ? -11.43 5.152 0.981 1 98.94 80 LEU B N 1
ATOM 2315 C CA . LEU B 1 80 ? -10.789 5.586 2.217 1 98.94 80 LEU B CA 1
ATOM 2316 C C . LEU B 1 80 ? -11.828 5.953 3.27 1 98.94 80 LEU B C 1
ATOM 2318 O O . LEU B 1 80 ? -11.617 5.719 4.461 1 98.94 80 LEU B O 1
ATOM 2322 N N . GLY B 1 81 ? -12.906 6.57 2.83 1 98.88 81 GLY B N 1
ATOM 2323 C CA . GLY B 1 81 ? -14 6.801 3.758 1 98.88 81 GLY B CA 1
ATOM 2324 C C . GLY B 1 81 ? -14.523 5.531 4.398 1 98.88 81 GLY B C 1
ATOM 2325 O O . GLY B 1 81 ? -14.672 5.461 5.621 1 98.88 81 GLY B O 1
ATOM 2326 N N . LYS B 1 82 ? -14.773 4.543 3.566 1 98.75 82 LYS B N 1
ATOM 2327 C CA . LYS B 1 82 ? -15.242 3.248 4.055 1 98.75 82 LYS B CA 1
ATOM 2328 C C . LYS B 1 82 ? -14.203 2.594 4.965 1 98.75 82 LYS B C 1
ATOM 2330 O O . LYS B 1 82 ? -14.562 1.909 5.926 1 98.75 82 LYS B O 1
ATOM 2335 N N . ALA B 1 83 ? -12.953 2.836 4.699 1 98.81 83 ALA B N 1
ATOM 2336 C CA . ALA B 1 83 ? -11.859 2.205 5.43 1 98.81 83 ALA B CA 1
ATOM 2337 C C . ALA B 1 83 ? -11.688 2.832 6.812 1 98.81 83 ALA B C 1
ATOM 2339 O O . ALA B 1 83 ? -11.023 2.264 7.68 1 98.81 83 ALA B O 1
ATOM 2340 N N . GLY B 1 84 ? -12.234 4.039 7.012 1 98.88 84 GLY B N 1
ATOM 2341 C CA . GLY B 1 84 ? -12.188 4.66 8.328 1 98.88 84 GLY B CA 1
ATOM 2342 C C . GLY B 1 84 ? -11.133 5.746 8.438 1 98.88 84 GLY B C 1
ATOM 2343 O O . GLY B 1 84 ? -10.695 6.086 9.531 1 98.88 84 GLY B O 1
ATOM 2344 N N . ALA B 1 85 ? -10.703 6.285 7.336 1 98.88 85 ALA B N 1
ATOM 2345 C CA . ALA B 1 85 ? -9.82 7.445 7.348 1 98.88 85 ALA B CA 1
ATOM 2346 C C . ALA B 1 85 ? -10.469 8.625 8.07 1 98.88 85 ALA B C 1
ATOM 2348 O O . ALA B 1 85 ? -11.688 8.805 7.996 1 98.88 85 ALA B O 1
ATOM 2349 N N . SER B 1 86 ? -9.641 9.391 8.812 1 98.94 86 SER B N 1
ATOM 2350 C CA . SER B 1 86 ? -10.148 10.578 9.5 1 98.94 86 SER B CA 1
ATOM 2351 C C . SER B 1 86 ? -9.938 11.836 8.672 1 98.94 86 SER B C 1
ATOM 2353 O O . SER B 1 86 ? -10.836 12.672 8.562 1 98.94 86 SER B O 1
ATOM 2355 N N . GLY B 1 87 ? -8.773 12.008 8.203 1 98.94 87 GLY B N 1
ATOM 2356 C CA . GLY B 1 87 ? -8.422 13.094 7.301 1 98.94 87 GLY B CA 1
ATOM 2357 C C . GLY B 1 87 ? -8.07 12.617 5.902 1 98.94 87 GLY B C 1
ATOM 2358 O O . GLY B 1 87 ? -7.582 11.5 5.727 1 98.94 87 GLY B O 1
ATOM 2359 N N . PHE B 1 88 ? -8.32 13.461 4.945 1 98.94 88 PHE B N 1
ATOM 2360 C CA . PHE B 1 88 ? -8.016 13.227 3.537 1 98.94 88 PHE B CA 1
ATOM 2361 C C . PHE B 1 88 ? -7.355 14.453 2.916 1 98.94 88 PHE B C 1
ATOM 2363 O O . PHE B 1 88 ? -8.031 15.438 2.602 1 98.94 88 PHE B O 1
ATOM 2370 N N . THR B 1 89 ? -6.047 14.359 2.766 1 99 89 THR B N 1
ATOM 2371 C CA . THR B 1 89 ? -5.285 15.477 2.234 1 99 89 THR B CA 1
ATOM 2372 C C . THR B 1 89 ? -4.777 15.172 0.828 1 99 89 THR B C 1
ATOM 2374 O O . THR B 1 89 ? -3.986 14.242 0.637 1 99 89 THR B O 1
ATOM 2377 N N . PHE B 1 90 ? -5.27 15.922 -0.144 1 98.94 90 PHE B N 1
ATOM 2378 C CA . PHE B 1 90 ? -4.887 15.719 -1.537 1 98.94 90 PHE B CA 1
ATOM 2379 C C . PHE B 1 90 ? -3.965 16.828 -2.014 1 98.94 90 PHE B C 1
ATOM 2381 O O . PHE B 1 90 ? -3.902 17.906 -1.396 1 98.94 90 PHE B O 1
ATOM 2388 N N . HIS B 1 91 ? -3.223 16.594 -3.068 1 98.94 91 HIS B N 1
ATOM 2389 C CA . HIS B 1 91 ? -2.326 17.609 -3.621 1 98.94 91 HIS B CA 1
ATOM 2390 C C . HIS B 1 91 ? -3.062 18.531 -4.586 1 98.94 91 HIS B C 1
ATOM 2392 O O . HIS B 1 91 ? -3.809 18.062 -5.449 1 98.94 91 HIS B O 1
ATOM 2398 N N . VAL B 1 92 ? -2.756 19.766 -4.488 1 98.88 92 VAL B N 1
ATOM 2399 C CA . VAL B 1 92 ? -3.424 20.766 -5.312 1 98.88 92 VAL B CA 1
ATOM 2400 C C . VAL B 1 92 ? -3.004 20.609 -6.77 1 98.88 92 VAL B C 1
ATOM 2402 O O . VAL B 1 92 ? -3.785 20.875 -7.684 1 98.88 92 VAL B O 1
ATOM 2405 N N . GLU B 1 93 ? -1.772 20.156 -7.047 1 98.75 93 GLU B N 1
ATOM 2406 C CA . GLU B 1 93 ? -1.178 20.047 -8.375 1 98.75 93 GLU B CA 1
ATOM 2407 C C . GLU B 1 93 ? -1.998 19.109 -9.266 1 98.75 93 GLU B C 1
ATOM 2409 O O . GLU B 1 93 ? -1.97 19.234 -10.492 1 98.75 93 GLU B O 1
ATOM 2414 N N . VAL B 1 94 ? -2.863 18.172 -8.656 1 98.56 94 VAL B N 1
ATOM 2415 C CA . VAL B 1 94 ? -3.6 17.203 -9.453 1 98.56 94 VAL B CA 1
ATOM 2416 C C . VAL B 1 94 ? -5.102 17.422 -9.281 1 98.56 94 VAL B C 1
ATOM 2418 O O . VAL B 1 94 ? -5.906 16.578 -9.664 1 98.56 94 VAL B O 1
ATOM 2421 N N . SER B 1 95 ? -5.512 18.484 -8.656 1 98 95 SER B N 1
ATOM 2422 C CA . SER B 1 95 ? -6.926 18.641 -8.336 1 98 95 SER B CA 1
ATOM 2423 C C . SER B 1 95 ? -7.441 20 -8.781 1 98 95 SER B C 1
ATOM 2425 O O . SER B 1 95 ? -8.523 20.438 -8.367 1 98 95 SER B O 1
ATOM 2427 N N . LYS B 1 96 ? -6.789 20.688 -9.602 1 96.5 96 LYS B N 1
ATOM 2428 C CA . LYS B 1 96 ? -7.105 22.062 -9.984 1 96.5 96 LYS B CA 1
ATOM 2429 C C . LYS B 1 96 ? -8.492 22.141 -10.617 1 96.5 96 LYS B C 1
ATOM 2431 O O . LYS B 1 96 ? -9.227 23.109 -10.383 1 96.5 96 LYS B O 1
ATOM 2436 N N . ASP B 1 97 ? -8.914 21.141 -11.336 1 96.56 97 ASP B N 1
ATOM 2437 C CA . ASP B 1 97 ? -10.133 21.234 -12.133 1 96.56 97 ASP B CA 1
ATOM 2438 C C . ASP B 1 97 ? -11.32 20.641 -11.383 1 96.56 97 ASP B C 1
ATOM 2440 O O . ASP B 1 97 ? -12.469 20.797 -11.812 1 96.56 97 ASP B O 1
ATOM 2444 N N . ASN B 1 98 ? -11.055 20.016 -10.242 1 98 98 ASN B N 1
ATOM 2445 C CA . ASN B 1 98 ? -12.18 19.312 -9.641 1 98 98 ASN B CA 1
ATOM 2446 C C . ASN B 1 98 ? -12.125 19.359 -8.117 1 98 98 ASN B C 1
ATOM 2448 O O . ASN B 1 98 ? -12.75 18.531 -7.441 1 98 98 ASN B O 1
ATOM 2452 N N . TRP B 1 99 ? -11.391 20.297 -7.59 1 98.44 99 TRP B N 1
ATOM 2453 C CA . TRP B 1 99 ? -11.172 20.312 -6.148 1 98.44 99 TRP B CA 1
ATOM 2454 C C . TRP B 1 99 ? -12.477 20.578 -5.402 1 98.44 99 TRP B C 1
ATOM 2456 O O . TRP B 1 99 ? -12.672 20.078 -4.289 1 98.44 99 TRP B O 1
ATOM 2466 N N . ARG B 1 100 ? -13.438 21.375 -5.914 1 98.62 100 ARG B N 1
ATOM 2467 C CA . ARG B 1 100 ? -14.703 21.625 -5.23 1 98.62 100 ARG B CA 1
ATOM 2468 C C . ARG B 1 100 ? -15.484 20.328 -5.035 1 98.62 100 ARG B C 1
ATOM 2470 O O . ARG B 1 100 ? -15.992 20.062 -3.943 1 98.62 100 ARG B O 1
ATOM 2477 N N . GLU B 1 101 ? -15.555 19.562 -6.152 1 98.62 101 GLU B N 1
ATOM 2478 C CA . GLU B 1 101 ? -16.203 18.266 -6.062 1 98.62 101 GLU B CA 1
ATOM 2479 C C . GLU B 1 101 ? -15.477 17.359 -5.07 1 98.62 101 GLU B C 1
ATOM 2481 O O . GLU B 1 101 ? -16.109 16.656 -4.285 1 98.62 101 GLU B O 1
ATOM 2486 N N . LEU B 1 102 ? -14.25 17.359 -5.113 1 98.81 102 LEU B N 1
ATOM 2487 C CA . LEU B 1 102 ? -13.406 16.562 -4.234 1 98.81 102 LEU B CA 1
ATOM 2488 C C . LEU B 1 102 ? -13.672 16.891 -2.77 1 98.81 102 LEU B C 1
ATOM 2490 O O . LEU B 1 102 ? -13.922 16 -1.958 1 98.81 102 LEU B O 1
ATOM 2494 N N . VAL B 1 103 ? -13.656 18.156 -2.396 1 98.88 103 VAL B N 1
ATOM 2495 C CA . VAL B 1 103 ? -13.883 18.594 -1.026 1 98.88 103 VAL B CA 1
ATOM 2496 C C . VAL B 1 103 ? -15.273 18.188 -0.566 1 98.88 103 VAL B C 1
ATOM 2498 O O . VAL B 1 103 ? -15.438 17.656 0.542 1 98.88 103 VAL B O 1
ATOM 2501 N N . GLN B 1 104 ? -16.219 18.375 -1.418 1 98.81 104 GLN B N 1
ATOM 2502 C CA . GLN B 1 104 ? -17.578 18 -1.1 1 98.81 104 GLN B CA 1
ATOM 2503 C C . GLN B 1 104 ? -17.688 16.5 -0.818 1 98.81 104 GLN B C 1
ATOM 2505 O O . GLN B 1 104 ? -18.312 16.094 0.162 1 98.81 104 GLN B O 1
ATOM 2510 N N . LYS B 1 105 ? -17.125 15.703 -1.641 1 98.88 105 LYS B N 1
ATOM 2511 C CA . LYS B 1 105 ? -17.188 14.258 -1.482 1 98.88 105 LYS B CA 1
ATOM 2512 C C . LYS B 1 105 ? -16.453 13.805 -0.224 1 98.88 105 LYS B C 1
ATOM 2514 O O . LYS B 1 105 ? -16.906 12.906 0.48 1 98.88 105 LYS B O 1
ATOM 2519 N N . ILE B 1 106 ? -15.305 14.375 0.058 1 98.94 106 ILE B N 1
ATOM 2520 C CA . ILE B 1 106 ? -14.539 14.055 1.258 1 98.94 106 ILE B CA 1
ATOM 2521 C C . ILE B 1 106 ? -15.391 14.312 2.498 1 98.94 106 ILE B C 1
ATOM 2523 O O . ILE B 1 106 ? -15.516 13.445 3.365 1 98.94 106 ILE B O 1
ATOM 2527 N N . LYS B 1 107 ? -15.992 15.484 2.564 1 98.88 107 LYS B N 1
ATOM 2528 C CA . LYS B 1 107 ? -16.828 15.859 3.705 1 98.88 107 LYS B CA 1
ATOM 2529 C C . LYS B 1 107 ? -18.047 14.961 3.812 1 98.88 107 LYS B C 1
ATOM 2531 O O . LYS B 1 107 ? -18.469 14.602 4.914 1 98.88 107 LYS B O 1
ATOM 2536 N N . SER B 1 108 ? -18.625 14.641 2.682 1 98.75 108 SER B N 1
ATOM 2537 C CA . SER B 1 108 ? -19.812 13.805 2.668 1 98.75 108 SER B CA 1
ATOM 2538 C C . SER B 1 108 ? -19.531 12.422 3.258 1 98.75 108 SER B C 1
ATOM 2540 O O . SER B 1 108 ? -20.453 11.742 3.715 1 98.75 108 SER B O 1
ATOM 2542 N N . LYS B 1 109 ? -18.281 11.984 3.262 1 98.69 109 LYS B N 1
ATOM 2543 C CA . LYS B 1 109 ? -17.906 10.688 3.826 1 98.69 109 LYS B CA 1
ATOM 2544 C C . LYS B 1 109 ? -17.438 10.836 5.273 1 98.69 109 LYS B C 1
ATOM 2546 O O . LYS B 1 109 ? -16.953 9.875 5.871 1 98.69 109 LYS B O 1
ATOM 2551 N N . GLY B 1 110 ? -17.5 12 5.812 1 98.62 110 GLY B N 1
ATOM 2552 C CA . GLY B 1 110 ? -17.172 12.234 7.211 1 98.62 110 GLY B CA 1
ATOM 2553 C C . GLY B 1 110 ? -15.695 12.484 7.441 1 98.62 110 GLY B C 1
ATOM 2554 O O . GLY B 1 110 ? -15.234 12.484 8.586 1 98.62 110 GLY B O 1
ATOM 2555 N N . MET B 1 111 ? -14.945 12.688 6.426 1 98.94 111 MET B N 1
ATOM 2556 C CA . MET B 1 111 ? -13.516 12.945 6.555 1 98.94 111 MET B CA 1
ATOM 2557 C C . MET B 1 111 ? -13.234 14.445 6.523 1 98.94 111 MET B C 1
ATOM 2559 O O . MET B 1 111 ? -14.031 15.219 5.98 1 98.94 111 MET B O 1
ATOM 2563 N N . LYS B 1 112 ? -12.125 14.852 7.129 1 98.88 112 LYS B N 1
ATOM 2564 C CA . LYS B 1 112 ? -11.664 16.234 7.094 1 98.88 112 LYS B CA 1
ATOM 2565 C C . LYS B 1 112 ? -10.812 16.5 5.855 1 98.88 112 LYS B C 1
ATOM 2567 O O . LYS B 1 112 ? -9.75 15.891 5.68 1 98.88 112 LYS B O 1
ATOM 2572 N N . PRO B 1 113 ? -11.258 17.406 4.988 1 98.94 113 PRO B N 1
ATOM 2573 C CA . PRO B 1 113 ? -10.477 17.672 3.781 1 98.94 113 PRO B CA 1
ATOM 2574 C C . PRO B 1 113 ? -9.266 18.562 4.051 1 98.94 113 PRO B C 1
ATOM 2576 O O . PRO B 1 113 ? -9.383 19.562 4.75 1 98.94 113 PRO B O 1
ATOM 2579 N N . GLY B 1 114 ? -8.102 18.188 3.584 1 98.94 114 GLY B N 1
ATOM 2580 C CA . GLY B 1 114 ? -6.887 18.984 3.527 1 98.94 114 GLY B CA 1
ATOM 2581 C C . GLY B 1 114 ? -6.32 19.109 2.125 1 98.94 114 GLY B C 1
ATOM 2582 O O . GLY B 1 114 ? -6.676 18.328 1.235 1 98.94 114 GLY B O 1
ATOM 2583 N N . VAL B 1 115 ? -5.527 20.109 1.928 1 98.94 115 VAL B N 1
ATOM 2584 C CA . VAL B 1 115 ? -4.852 20.281 0.645 1 98.94 115 VAL B CA 1
ATOM 2585 C C . VAL B 1 115 ? -3.35 20.438 0.867 1 98.94 115 VAL B C 1
ATOM 2587 O O . VAL B 1 115 ? -2.92 21.094 1.823 1 98.94 115 VAL B O 1
ATOM 2590 N N . SER B 1 116 ? -2.598 19.734 0.074 1 98.94 116 SER B N 1
ATOM 2591 C CA . SER B 1 116 ? -1.141 19.766 0.153 1 98.94 116 SER B CA 1
ATOM 2592 C C . SER B 1 116 ? -0.54 20.531 -1.026 1 98.94 116 SER B C 1
ATOM 2594 O O . SER B 1 116 ? -1.104 20.531 -2.123 1 98.94 116 SER B O 1
ATOM 2596 N N . VAL B 1 117 ? 0.602 21.141 -0.785 1 98.88 117 VAL B N 1
ATOM 2597 C CA . VAL B 1 117 ? 1.341 21.844 -1.831 1 98.88 117 VAL B CA 1
ATOM 2598 C C . VAL B 1 117 ? 2.793 21.375 -1.843 1 98.88 117 VAL B C 1
ATOM 2600 O O . VAL B 1 117 ? 3.428 21.266 -0.791 1 98.88 117 VAL B O 1
ATOM 2603 N N . ARG B 1 118 ? 3.324 21.125 -3.031 1 98.62 118 ARG B N 1
ATOM 2604 C CA . ARG B 1 118 ? 4.734 20.797 -3.217 1 98.62 118 ARG B CA 1
ATOM 2605 C C . ARG B 1 118 ? 5.613 22.016 -2.977 1 98.62 118 ARG B C 1
ATOM 2607 O O . ARG B 1 118 ? 5.137 23.156 -3.023 1 98.62 118 ARG B O 1
ATOM 2614 N N . PRO B 1 119 ? 6.93 21.719 -2.719 1 98.81 119 PRO B N 1
ATOM 2615 C CA . PRO B 1 119 ? 7.844 22.859 -2.535 1 98.81 119 PRO B CA 1
ATOM 2616 C C . PRO B 1 119 ? 7.84 23.812 -3.723 1 98.81 119 PRO B C 1
ATOM 2618 O O . PRO B 1 119 ? 7.863 25.031 -3.537 1 98.81 119 PRO B O 1
ATOM 2621 N N . GLY B 1 120 ? 7.68 23.312 -4.895 1 98.62 120 GLY B N 1
ATOM 2622 C CA . GLY B 1 120 ? 7.789 24.125 -6.09 1 98.62 120 GLY B CA 1
ATOM 2623 C C . GLY B 1 120 ? 6.488 24.812 -6.465 1 98.62 120 GLY B C 1
ATOM 2624 O O . GLY B 1 120 ? 6.461 25.656 -7.359 1 98.62 120 GLY B O 1
ATOM 2625 N N . THR B 1 121 ? 5.402 24.516 -5.855 1 98.75 121 THR B N 1
ATOM 2626 C CA . THR B 1 121 ? 4.09 25.078 -6.148 1 98.75 121 THR B CA 1
ATOM 2627 C C . THR B 1 121 ? 3.83 26.312 -5.301 1 98.75 121 THR B C 1
ATOM 2629 O O . THR B 1 121 ? 3.967 26.281 -4.078 1 98.75 121 THR B O 1
ATOM 2632 N N . PRO B 1 122 ? 3.494 27.453 -5.867 1 98.56 122 PRO B N 1
ATOM 2633 C CA . PRO B 1 122 ? 3.203 28.656 -5.094 1 98.56 122 PRO B CA 1
ATOM 2634 C C . PRO B 1 122 ? 2.047 28.469 -4.113 1 98.56 122 PRO B C 1
ATOM 2636 O O . PRO B 1 122 ? 1.061 27.797 -4.441 1 98.56 122 PRO B O 1
ATOM 2639 N N . ILE B 1 123 ? 2.164 29.078 -2.9 1 98.75 123 ILE B N 1
ATOM 2640 C CA . ILE B 1 123 ? 1.197 28.875 -1.827 1 98.75 123 ILE B CA 1
ATOM 2641 C C . ILE B 1 123 ? -0.139 29.516 -2.211 1 98.75 123 ILE B C 1
ATOM 2643 O O . ILE B 1 123 ? -1.194 29.078 -1.735 1 98.75 123 ILE B O 1
ATOM 2647 N N . GLU B 1 124 ? -0.162 30.469 -3.127 1 98.56 124 GLU B N 1
ATOM 2648 C CA . GLU B 1 124 ? -1.368 31.156 -3.564 1 98.56 124 GLU B CA 1
ATOM 2649 C C . GLU B 1 124 ? -2.354 30.203 -4.223 1 98.56 124 GLU B C 1
ATOM 2651 O O . GLU B 1 124 ? -3.551 30.484 -4.293 1 98.56 124 GLU B O 1
ATOM 2656 N N . GLU B 1 125 ? -1.878 29.062 -4.66 1 98.5 125 GLU B N 1
ATOM 2657 C CA . GLU B 1 125 ? -2.713 28.094 -5.367 1 98.5 125 GLU B CA 1
ATOM 2658 C C . GLU B 1 125 ? -3.74 27.469 -4.434 1 98.5 125 GLU B C 1
ATOM 2660 O O . GLU B 1 125 ? -4.723 26.875 -4.887 1 98.5 125 GLU B O 1
ATOM 2665 N N . VAL B 1 126 ? -3.52 27.578 -3.111 1 98.62 126 VAL B N 1
ATOM 2666 C CA . VAL B 1 126 ? -4.453 26.891 -2.217 1 98.62 126 VAL B CA 1
ATOM 2667 C C . VAL B 1 126 ? -5.465 27.906 -1.672 1 98.62 126 VAL B C 1
ATOM 2669 O O . VAL B 1 126 ? -6.438 27.516 -1.013 1 98.62 126 VAL B O 1
ATOM 2672 N N . TYR B 1 127 ? -5.289 29.266 -1.894 1 98.69 127 TYR B N 1
ATOM 2673 C CA . TYR B 1 127 ? -6.152 30.281 -1.313 1 98.69 127 TYR B CA 1
ATOM 2674 C C . TYR B 1 127 ? -7.602 30.094 -1.748 1 98.69 127 TYR B C 1
ATOM 2676 O O . TYR B 1 127 ? -8.516 30.172 -0.929 1 98.69 127 TYR B O 1
ATOM 2684 N N . PRO B 1 128 ? -7.887 29.797 -3.084 1 98.5 128 PRO B N 1
ATOM 2685 C CA . PRO B 1 128 ? -9.273 29.594 -3.494 1 98.5 128 PRO B CA 1
ATOM 2686 C C . PRO B 1 128 ? -9.953 28.469 -2.707 1 98.5 128 PRO B C 1
ATOM 2688 O O . PRO B 1 128 ? -11.164 28.531 -2.471 1 98.5 128 PRO B O 1
ATOM 2691 N N . LEU B 1 129 ? -9.227 27.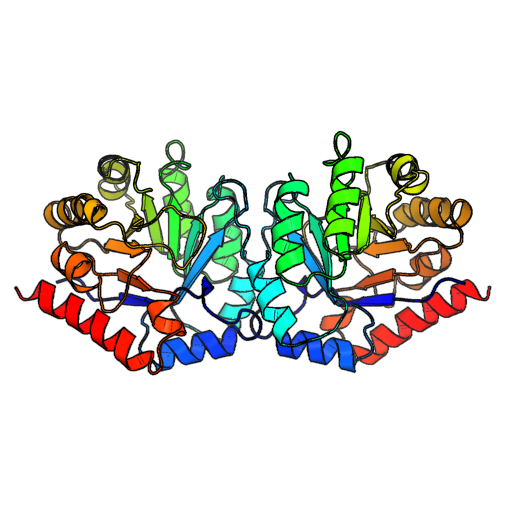422 -2.301 1 98.75 129 LEU B N 1
ATOM 2692 C CA . LEU B 1 129 ? -9.773 26.297 -1.542 1 98.75 129 LEU B CA 1
ATOM 2693 C C . LEU B 1 129 ? -10.102 26.719 -0.113 1 98.75 129 LEU B C 1
ATOM 2695 O O . LEU B 1 129 ? -10.984 26.141 0.524 1 98.75 129 LEU B O 1
ATOM 2699 N N . LEU B 1 130 ? -9.406 27.656 0.396 1 98.75 130 LEU B N 1
ATOM 2700 C CA . LEU B 1 130 ? -9.594 28.141 1.759 1 98.75 130 LEU B CA 1
ATOM 2701 C C . LEU B 1 130 ? -10.703 29.188 1.817 1 98.75 130 LEU B C 1
ATOM 2703 O O . LEU B 1 130 ? -11.414 29.297 2.822 1 98.75 130 LEU B O 1
ATOM 2707 N N . ASP B 1 131 ? -10.898 29.938 0.777 1 98.5 131 ASP B N 1
ATOM 2708 C CA . ASP B 1 131 ? -11.828 31.062 0.755 1 98.5 131 ASP B CA 1
ATOM 2709 C C . ASP B 1 131 ? -13.195 30.625 0.235 1 98.5 131 ASP B C 1
ATOM 2711 O O . ASP B 1 131 ? -14.156 31.391 0.299 1 98.5 131 ASP B O 1
ATOM 2715 N N . ASP B 1 132 ? -13.266 29.438 -0.26 1 98 132 ASP B N 1
ATOM 2716 C CA . ASP B 1 132 ? -14.508 28.922 -0.819 1 98 132 ASP B CA 1
ATOM 2717 C C . ASP B 1 132 ? -15.586 28.797 0.26 1 98 132 ASP B C 1
ATOM 2719 O O . ASP B 1 132 ? -15.281 28.859 1.453 1 98 132 ASP B O 1
ATOM 2723 N N . GLU B 1 133 ? -16.875 28.672 -0.145 1 98.06 133 GLU B N 1
ATOM 2724 C CA . GLU B 1 133 ? -18 28.453 0.766 1 98.06 133 GLU B CA 1
ATOM 2725 C C . GLU B 1 133 ? -17.859 27.125 1.51 1 98.06 133 GLU B C 1
ATOM 2727 O O . GLU B 1 133 ? -18.281 27 2.66 1 98.06 133 GLU B O 1
ATOM 2732 N N . ASN B 1 134 ? -17.344 26.125 0.876 1 98.31 134 ASN B N 1
ATOM 2733 C CA . ASN B 1 134 ? -17.016 24.828 1.44 1 98.31 134 ASN B CA 1
ATOM 2734 C C . ASN B 1 134 ? -15.516 24.578 1.465 1 98.31 134 ASN B C 1
ATOM 2736 O O . ASN B 1 134 ? -15 23.781 0.686 1 98.31 134 ASN B O 1
ATOM 2740 N N . PRO B 1 135 ? -14.805 25.156 2.338 1 98.5 135 PRO B N 1
ATOM 2741 C CA . PRO B 1 135 ? -13.336 25.203 2.285 1 98.5 135 PRO B CA 1
ATOM 2742 C C . PRO B 1 135 ? -12.688 23.906 2.775 1 98.5 135 PRO B C 1
ATOM 2744 O O . PRO B 1 135 ? -13.328 23.125 3.484 1 98.5 135 PRO B O 1
ATOM 2747 N N . VAL B 1 136 ? -11.508 23.672 2.379 1 98.88 136 VAL B N 1
ATOM 2748 C CA . VAL B 1 136 ? -10.664 22.719 3.082 1 98.88 136 VAL B CA 1
ATOM 2749 C C . VAL B 1 136 ? -10.391 23.203 4.5 1 98.88 136 VAL B C 1
ATOM 2751 O O . VAL B 1 136 ? -10.555 24.391 4.793 1 98.88 136 VAL B O 1
ATOM 2754 N N . GLU B 1 137 ? -9.898 22.234 5.305 1 98.56 137 GLU B N 1
ATOM 2755 C CA . GLU B 1 137 ? -9.789 22.562 6.727 1 98.56 137 GLU B CA 1
ATOM 2756 C C . GLU B 1 137 ? -8.336 22.531 7.188 1 98.56 137 GLU B C 1
ATOM 2758 O O . GLU B 1 137 ? -8.039 22.875 8.336 1 98.56 137 GLU B O 1
ATOM 2763 N N . MET B 1 138 ? -7.461 22.172 6.34 1 98.88 138 MET B N 1
ATOM 2764 C CA . MET B 1 138 ? -6.035 22.078 6.637 1 98.88 138 MET B CA 1
ATOM 2765 C C . MET B 1 138 ? -5.203 22.25 5.371 1 98.88 138 MET B C 1
ATOM 2767 O O . MET B 1 138 ? -5.641 21.875 4.281 1 98.88 138 MET B O 1
ATOM 2771 N N . VAL B 1 139 ? -4.094 22.875 5.512 1 98.94 139 VAL B N 1
ATOM 2772 C CA . VAL B 1 139 ? -3.111 22.953 4.438 1 98.94 139 VAL B CA 1
ATOM 2773 C C . VAL B 1 139 ? -1.829 22.234 4.867 1 98.94 139 VAL B C 1
ATOM 2775 O O . VAL B 1 139 ? -1.312 22.484 5.957 1 98.94 139 VAL B O 1
ATOM 2778 N N . LEU B 1 140 ? -1.408 21.344 4.082 1 99 140 LEU B N 1
ATOM 2779 C CA . LEU B 1 140 ? -0.126 20.672 4.266 1 99 140 LEU B CA 1
ATOM 2780 C C . LEU B 1 140 ? 0.936 21.266 3.346 1 99 140 LEU B C 1
ATOM 2782 O O . LEU B 1 140 ? 0.823 21.172 2.121 1 99 140 LEU B O 1
ATOM 2786 N N . VAL B 1 141 ? 1.939 21.891 3.934 1 98.94 141 VAL B N 1
ATOM 2787 C CA . VAL B 1 141 ? 3.1 22.391 3.199 1 98.94 141 VAL B CA 1
ATOM 2788 C C . VAL B 1 141 ? 4.211 21.344 3.219 1 98.94 141 VAL B C 1
ATOM 2790 O O . VAL B 1 141 ? 4.77 21.047 4.277 1 98.94 141 VAL B O 1
ATOM 2793 N N . MET B 1 142 ? 4.484 20.844 2.053 1 98.94 142 MET B N 1
ATOM 2794 C CA . MET B 1 142 ? 5.609 19.906 1.964 1 98.94 142 MET B CA 1
ATOM 2795 C C . MET B 1 142 ? 6.926 20.625 2.23 1 98.94 142 MET B C 1
ATOM 2797 O O . MET B 1 142 ? 7.207 21.672 1.627 1 98.94 142 MET B O 1
ATOM 2801 N N . THR B 1 143 ? 7.684 20.031 3.117 1 98.88 143 THR B N 1
ATOM 2802 C CA . THR B 1 143 ? 8.984 20.609 3.447 1 98.88 143 THR B CA 1
ATOM 2803 C C . THR B 1 143 ? 10.117 19.719 2.932 1 98.88 143 THR B C 1
ATOM 2805 O O . THR B 1 143 ? 11.258 19.828 3.387 1 98.88 143 THR B O 1
ATOM 2808 N N . VAL B 1 144 ? 9.828 18.766 2.111 1 98.69 144 VAL B N 1
ATOM 2809 C CA . VAL B 1 144 ? 10.664 17.938 1.245 1 98.69 144 VAL B CA 1
ATOM 2810 C C . VAL B 1 144 ? 9.914 17.609 -0.039 1 98.69 144 VAL B C 1
ATOM 2812 O O . VAL B 1 144 ? 8.711 17.859 -0.142 1 98.69 144 VAL B O 1
ATOM 2815 N N . GLU B 1 145 ? 10.609 17.125 -1.034 1 98.31 145 GLU B N 1
ATOM 2816 C CA . GLU B 1 145 ? 9.883 16.578 -2.176 1 98.31 145 GLU B CA 1
ATOM 2817 C C . GLU B 1 145 ? 9.133 15.312 -1.794 1 98.31 145 GLU B C 1
ATOM 2819 O O . GLU B 1 145 ? 9.711 14.398 -1.194 1 98.31 145 GLU B O 1
ATOM 2824 N N . PRO B 1 146 ? 7.855 15.258 -2.105 1 98.12 146 PRO B N 1
ATOM 2825 C CA . PRO B 1 146 ? 7.078 14.078 -1.705 1 98.12 146 PRO B CA 1
ATOM 2826 C C . PRO B 1 146 ? 7.605 12.789 -2.322 1 98.12 146 PRO B C 1
ATOM 2828 O O . PRO B 1 146 ? 8.117 12.797 -3.445 1 98.12 146 PRO B O 1
ATOM 2831 N N . GLY B 1 147 ? 7.441 11.672 -1.554 1 96.38 147 GLY B N 1
ATOM 2832 C CA . GLY B 1 147 ? 7.781 10.398 -2.16 1 96.38 147 GLY B CA 1
ATOM 2833 C C . GLY B 1 147 ? 8.523 9.469 -1.222 1 96.38 147 GLY B C 1
ATOM 2834 O O . GLY B 1 147 ? 8.273 8.258 -1.203 1 96.38 147 GLY B O 1
ATOM 2835 N N . PHE B 1 148 ? 9.445 10.008 -0.478 1 93.69 148 PHE B N 1
ATOM 2836 C CA . PHE B 1 148 ? 10.266 9.156 0.376 1 93.69 148 PHE B CA 1
ATOM 2837 C C . PHE B 1 148 ? 10.492 9.82 1.731 1 93.69 148 PHE B C 1
ATOM 2839 O O . PHE B 1 148 ? 10.484 11.047 1.843 1 93.69 148 PHE B O 1
ATOM 2846 N N . GLY B 1 149 ? 10.727 9.031 2.783 1 90.88 149 GLY B N 1
ATOM 2847 C CA . GLY B 1 149 ? 11.086 9.523 4.105 1 90.88 149 GLY B CA 1
ATOM 2848 C C . GLY B 1 149 ? 12.578 9.766 4.262 1 90.88 149 GLY B C 1
ATOM 2849 O O . GLY B 1 149 ? 13.359 9.414 3.381 1 90.88 149 GLY B O 1
ATOM 2850 N N . GLY B 1 150 ? 12.844 10.453 5.375 1 92.19 150 GLY B N 1
ATOM 2851 C CA . GLY B 1 150 ? 14.234 10.609 5.762 1 92.19 150 GLY B CA 1
ATOM 2852 C C . GLY B 1 150 ? 14.945 11.719 5.012 1 92.19 150 GLY B C 1
ATOM 2853 O O . GLY B 1 150 ? 16.172 11.852 5.094 1 92.19 150 GLY B O 1
ATOM 2854 N N . GLN B 1 151 ? 14.219 12.477 4.27 1 95.38 151 GLN B N 1
ATOM 2855 C CA . GLN B 1 151 ? 14.797 13.586 3.512 1 95.38 151 GLN B CA 1
ATOM 2856 C C . GLN B 1 151 ? 15.086 14.781 4.414 1 95.38 151 GLN B C 1
ATOM 2858 O O . GLN B 1 151 ? 14.57 14.859 5.531 1 95.38 151 GLN B O 1
ATOM 2863 N N . LYS B 1 152 ? 15.906 15.734 3.918 1 97.19 152 LYS B N 1
ATOM 2864 C CA . LYS B 1 152 ? 16.312 16.906 4.688 1 97.19 152 LYS B CA 1
ATOM 2865 C C . LYS B 1 152 ? 15.258 18 4.617 1 97.19 152 LYS B C 1
ATOM 2867 O O . LYS B 1 152 ? 14.727 18.297 3.543 1 97.19 152 LYS B O 1
ATOM 2872 N N . PHE B 1 153 ? 15.094 18.578 5.727 1 98.5 153 PHE B N 1
ATOM 2873 C CA . PHE B 1 153 ? 14.148 19.672 5.898 1 98.5 153 PHE B CA 1
ATOM 2874 C C . PHE B 1 153 ? 14.531 20.859 5.008 1 98.5 153 PHE B C 1
ATOM 2876 O O . PHE B 1 153 ? 15.711 21.203 4.906 1 98.5 153 PHE B O 1
ATOM 2883 N N . MET B 1 154 ? 13.5 21.469 4.266 1 98.62 154 MET B N 1
ATOM 2884 C CA . MET B 1 154 ? 13.688 22.672 3.469 1 98.62 154 MET B CA 1
ATOM 2885 C C . MET B 1 154 ? 13.195 23.906 4.227 1 98.62 154 MET B C 1
ATOM 2887 O O . MET B 1 154 ? 12.023 24.281 4.129 1 98.62 154 MET B O 1
ATOM 2891 N N . PRO B 1 155 ? 14.109 24.609 4.816 1 98.56 155 PRO B N 1
ATOM 2892 C CA . PRO B 1 155 ? 13.703 25.734 5.66 1 98.56 155 PRO B CA 1
ATOM 2893 C C . PRO B 1 155 ? 13.023 26.844 4.867 1 98.56 155 PRO B C 1
ATOM 2895 O O . PRO B 1 155 ? 12.18 27.562 5.406 1 98.56 155 PRO B O 1
ATOM 2898 N N . GLU B 1 156 ? 13.328 26.969 3.58 1 98.62 156 GLU B N 1
ATOM 2899 C CA . GLU B 1 156 ? 12.773 28.031 2.752 1 98.62 156 GLU B CA 1
ATOM 2900 C C . GLU B 1 156 ? 11.266 27.859 2.582 1 98.62 156 GLU B C 1
ATOM 2902 O O . GLU B 1 156 ? 10.57 28.812 2.211 1 98.62 156 GLU B O 1
ATOM 2907 N N . MET B 1 157 ? 10.734 26.672 2.82 1 98.88 157 MET B N 1
ATOM 2908 C CA . MET B 1 157 ? 9.297 26.438 2.73 1 98.88 157 MET B CA 1
ATOM 2909 C C . MET B 1 157 ? 8.562 27.156 3.855 1 98.88 157 MET B C 1
ATOM 2911 O O . MET B 1 157 ? 7.336 27.297 3.807 1 98.88 157 MET B O 1
ATOM 2915 N N . MET B 1 158 ? 9.258 27.641 4.887 1 98.81 158 MET B N 1
ATOM 2916 C CA . MET B 1 158 ? 8.617 28.344 6 1 98.81 158 MET B CA 1
ATOM 2917 C C . MET B 1 158 ? 8.008 29.656 5.535 1 98.81 158 MET B C 1
ATOM 2919 O O . MET B 1 158 ? 7.098 30.188 6.18 1 98.81 158 MET B O 1
ATOM 2923 N N . ASP B 1 159 ? 8.461 30.172 4.398 1 98.81 159 ASP B N 1
ATOM 2924 C CA . ASP B 1 159 ? 7.828 31.344 3.836 1 98.81 159 ASP B CA 1
ATOM 2925 C C . ASP B 1 159 ? 6.355 31.094 3.527 1 98.81 159 ASP B C 1
ATOM 2927 O O . ASP B 1 159 ? 5.512 31.969 3.73 1 98.81 159 ASP B O 1
ATOM 2931 N N . LYS B 1 160 ? 6.074 29.938 3.023 1 98.94 160 LYS B N 1
ATOM 2932 C CA . LYS B 1 160 ? 4.695 29.547 2.742 1 98.94 160 LYS B CA 1
ATOM 2933 C C . LYS B 1 160 ? 3.873 29.484 4.027 1 98.94 160 LYS B C 1
ATOM 2935 O O . LYS B 1 160 ? 2.729 29.938 4.066 1 98.94 160 LYS B O 1
ATOM 2940 N N . VAL B 1 161 ? 4.504 28.875 5.035 1 98.88 161 VAL B N 1
ATOM 2941 C CA . VAL B 1 161 ? 3.826 28.688 6.312 1 98.88 161 VAL B CA 1
ATOM 2942 C C . VAL B 1 161 ? 3.516 30.047 6.934 1 98.88 161 VAL B C 1
ATOM 2944 O O . VAL B 1 161 ? 2.396 30.297 7.391 1 98.88 161 VAL B O 1
ATOM 2947 N N . HIS B 1 162 ? 4.516 30.875 6.898 1 98.5 162 HIS B N 1
ATOM 2948 C CA . HIS B 1 162 ? 4.348 32.219 7.426 1 98.5 162 HIS B CA 1
ATOM 2949 C C . HIS B 1 162 ? 3.219 32.969 6.707 1 98.5 162 HIS B C 1
ATOM 2951 O O . HIS B 1 162 ? 2.373 33.594 7.348 1 98.5 162 HIS B O 1
ATOM 2957 N N . ALA B 1 163 ? 3.209 32.906 5.426 1 98.81 163 ALA B N 1
ATOM 2958 C CA . ALA B 1 163 ? 2.182 33.562 4.621 1 98.81 163 ALA B CA 1
ATOM 2959 C C . ALA B 1 163 ? 0.792 33.031 4.973 1 98.81 163 ALA B C 1
ATOM 2961 O O . ALA B 1 163 ? -0.154 33.812 5.117 1 98.81 163 ALA B O 1
ATOM 2962 N N . LEU B 1 164 ? 0.667 31.75 5.082 1 98.81 164 LEU B N 1
ATOM 2963 C CA . LEU B 1 164 ? -0.605 31.125 5.43 1 98.81 164 LEU B CA 1
ATOM 2964 C C . LEU B 1 164 ? -1.081 31.578 6.801 1 98.81 164 LEU B C 1
ATOM 2966 O O . LEU B 1 164 ? -2.24 31.984 6.965 1 98.81 164 LEU B O 1
ATOM 2970 N N . ARG B 1 165 ? -0.17 31.516 7.805 1 98.62 165 ARG B N 1
ATOM 2971 C CA . ARG B 1 165 ? -0.544 31.859 9.172 1 98.62 165 ARG B CA 1
ATOM 2972 C C . ARG B 1 165 ? -1.004 33.312 9.266 1 98.62 165 ARG B C 1
ATOM 2974 O O . ARG B 1 165 ? -1.991 33.625 9.938 1 98.62 165 ARG B O 1
ATOM 2981 N N . LYS B 1 166 ? -0.288 34.188 8.641 1 98.19 166 LYS B N 1
ATOM 2982 C CA . LYS B 1 166 ? -0.65 35.625 8.633 1 98.19 166 LYS B CA 1
ATOM 2983 C C . LYS B 1 166 ? -2.037 35.812 8.031 1 98.19 166 LYS B C 1
ATOM 2985 O O . LYS B 1 166 ? -2.85 36.562 8.586 1 98.19 166 LYS B O 1
ATOM 2990 N N . LYS B 1 167 ? -2.346 35.188 6.961 1 98.31 167 LYS B N 1
ATOM 2991 C CA . LYS B 1 167 ? -3.594 35.406 6.234 1 98.31 167 LYS B CA 1
ATOM 2992 C C . LYS B 1 167 ? -4.746 34.656 6.902 1 98.31 167 LYS B C 1
ATOM 2994 O O . LYS B 1 167 ? -5.883 35.125 6.898 1 98.31 167 LYS B O 1
ATOM 2999 N N . TYR B 1 168 ? -4.473 33.469 7.387 1 98.31 168 TYR B N 1
ATOM 3000 C CA . TYR B 1 168 ? -5.469 32.594 8.023 1 98.31 168 TYR B CA 1
ATOM 3001 C C . TYR B 1 168 ? -5.047 32.25 9.445 1 98.31 168 TYR B C 1
ATOM 3003 O O . TYR B 1 168 ? -4.609 31.125 9.695 1 98.31 168 TYR B O 1
ATOM 3011 N N . PRO B 1 169 ? -5.289 33.031 10.453 1 97.69 169 PRO B N 1
ATOM 3012 C CA . PRO B 1 169 ? -4.703 32.906 11.789 1 97.69 169 PRO B CA 1
ATOM 3013 C C . PRO B 1 169 ? -5.156 31.641 12.531 1 97.69 169 PRO B C 1
ATOM 3015 O O . PRO B 1 169 ? -4.445 31.156 13.406 1 97.69 169 PRO B O 1
ATOM 3018 N N . SER B 1 170 ? -6.262 31.078 12.164 1 97.62 170 SER B N 1
ATOM 3019 C CA . SER B 1 170 ? -6.785 29.938 12.914 1 97.62 170 SER B CA 1
ATOM 3020 C C . SER B 1 170 ? -6.652 28.641 12.117 1 97.62 170 SER B C 1
ATOM 3022 O O . SER B 1 170 ? -7.098 27.594 12.57 1 97.62 170 SER B O 1
ATOM 3024 N N . LEU B 1 171 ? -6.105 28.688 10.953 1 98.44 171 LEU B N 1
ATOM 3025 C CA . LEU B 1 171 ? -5.988 27.547 10.039 1 98.44 171 LEU B CA 1
ATOM 3026 C C . LEU B 1 171 ? -5.039 26.5 10.609 1 98.44 171 LEU B C 1
ATOM 3028 O O . LEU B 1 171 ? -3.982 26.828 11.141 1 98.44 171 LEU B O 1
ATOM 3032 N N . ASP B 1 172 ? -5.465 25.219 10.531 1 98.88 172 ASP B N 1
ATOM 3033 C CA . ASP B 1 172 ? -4.48 24.156 10.758 1 98.88 172 ASP B CA 1
ATOM 3034 C C . ASP B 1 172 ? -3.465 24.094 9.617 1 98.88 172 ASP B C 1
ATOM 3036 O O . ASP B 1 172 ? -3.836 23.938 8.453 1 98.88 172 ASP B O 1
ATOM 3040 N N . ILE B 1 173 ? -2.232 24.281 9.953 1 98.94 173 ILE B N 1
ATOM 3041 C CA . ILE B 1 173 ? -1.136 24.234 8.992 1 98.94 173 ILE B CA 1
ATOM 3042 C C . ILE B 1 173 ? -0.206 23.062 9.344 1 98.94 173 ILE B C 1
ATOM 3044 O O . ILE B 1 173 ? 0.417 23.062 10.406 1 98.94 173 ILE B O 1
ATOM 3048 N N . GLU B 1 174 ? -0.146 22.094 8.43 1 98.94 174 GLU B N 1
ATOM 3049 C CA . GLU B 1 174 ? 0.694 20.906 8.594 1 98.94 174 GLU B CA 1
ATOM 3050 C C . GLU B 1 174 ? 1.986 21.031 7.789 1 98.94 174 GLU B C 1
ATOM 3052 O O . GLU B 1 174 ? 1.992 21.594 6.695 1 98.94 174 GLU B O 1
ATOM 3057 N N . VAL B 1 175 ? 3.061 20.625 8.344 1 98.94 175 VAL B N 1
ATOM 3058 C CA . VAL B 1 175 ? 4.34 20.516 7.652 1 98.94 175 VAL B CA 1
ATOM 3059 C C . VAL B 1 175 ? 4.816 19.062 7.695 1 98.94 175 VAL B C 1
ATOM 3061 O O . VAL B 1 175 ? 4.625 18.375 8.695 1 98.94 175 VAL B O 1
ATOM 3064 N N . ASP B 1 176 ? 5.371 18.609 6.633 1 98.81 176 ASP B N 1
ATOM 3065 C CA . ASP B 1 176 ? 5.762 17.219 6.457 1 98.81 176 ASP B CA 1
ATOM 3066 C C . ASP B 1 176 ? 7.09 17.109 5.711 1 98.81 176 ASP B C 1
ATOM 3068 O O . ASP B 1 176 ? 7.191 17.516 4.551 1 98.81 176 ASP B O 1
ATOM 3072 N N . GLY B 1 177 ? 8.016 16.547 6.355 1 98.31 177 GLY B N 1
ATOM 3073 C CA . GLY B 1 177 ? 9.32 16.297 5.754 1 98.31 177 GLY B CA 1
ATOM 3074 C C . GLY B 1 177 ? 10.469 16.844 6.578 1 98.31 177 GLY B C 1
ATOM 3075 O O . GLY B 1 177 ? 10.602 18.062 6.73 1 98.31 177 GLY B O 1
ATOM 3076 N N . GLY B 1 178 ? 11.328 15.984 7.121 1 97.94 178 GLY B N 1
ATOM 3077 C CA . GLY B 1 178 ? 12.57 16.375 7.77 1 97.94 178 GLY B CA 1
ATOM 3078 C C . GLY B 1 178 ? 12.359 17.016 9.133 1 97.94 178 GLY B C 1
ATOM 3079 O O . GLY B 1 178 ? 13.242 17.688 9.648 1 97.94 178 GLY B O 1
ATOM 3080 N N . LEU B 1 179 ? 11.227 16.875 9.664 1 98.62 179 LEU B N 1
ATOM 3081 C CA . LEU B 1 179 ? 10.938 17.5 10.945 1 98.62 179 LEU B CA 1
ATOM 3082 C C . LEU B 1 179 ? 11.453 16.656 12.102 1 98.62 179 LEU B C 1
ATOM 3084 O O . LEU B 1 179 ? 11.453 15.422 12.023 1 98.62 179 LEU B O 1
ATOM 3088 N N . GLY B 1 180 ? 11.867 17.219 13.117 1 97.88 180 GLY B N 1
ATOM 3089 C CA . GLY B 1 180 ? 12.398 16.656 14.344 1 97.88 180 G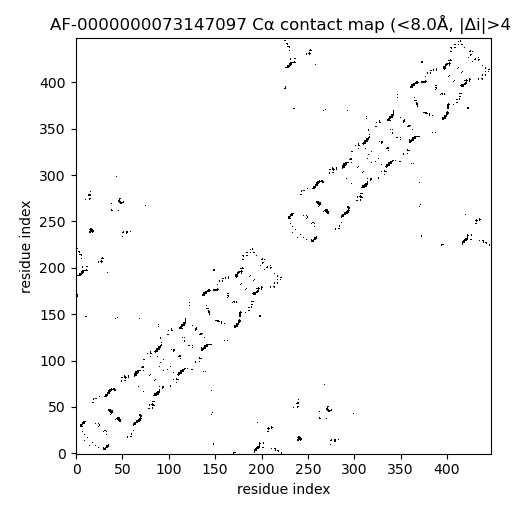LY B CA 1
ATOM 3090 C C . GLY B 1 180 ? 12.875 17.703 15.336 1 97.88 180 GLY B C 1
ATOM 3091 O O . GLY B 1 180 ? 12.531 18.875 15.211 1 97.88 180 GLY B O 1
ATOM 3092 N N . PRO B 1 181 ? 13.641 17.281 16.312 1 97.88 181 PRO B N 1
ATOM 3093 C CA . PRO B 1 181 ? 14.109 18.188 17.359 1 97.88 181 PRO B CA 1
ATOM 3094 C C . PRO B 1 181 ? 14.938 19.344 16.797 1 97.88 181 PRO B C 1
ATOM 3096 O O . PRO B 1 181 ? 14.859 20.469 17.312 1 97.88 181 PRO B O 1
ATOM 3099 N N . SER B 1 182 ? 15.609 19.203 15.742 1 97.88 182 SER B N 1
ATOM 3100 C CA . SER B 1 182 ? 16.531 20.203 15.211 1 97.88 182 SER B CA 1
ATOM 3101 C C . SER B 1 182 ? 15.805 21.188 14.297 1 97.88 182 SER B C 1
ATOM 3103 O O . SER B 1 182 ? 16.328 22.266 13.984 1 97.88 182 SER B O 1
ATOM 3105 N N . THR B 1 183 ? 14.617 20.859 13.852 1 98.62 183 THR B N 1
ATOM 3106 C CA . THR B 1 183 ? 13.969 21.688 12.836 1 98.62 183 THR B CA 1
ATOM 3107 C C . THR B 1 183 ? 12.617 22.203 13.328 1 98.62 183 THR B C 1
ATOM 3109 O O . THR B 1 183 ? 12.031 23.094 12.727 1 98.62 183 THR B O 1
ATOM 3112 N N . ILE B 1 184 ? 12.133 21.672 14.43 1 98.75 184 ILE B N 1
ATOM 3113 C CA . ILE B 1 184 ? 10.773 21.922 14.891 1 98.75 184 ILE B CA 1
ATOM 3114 C C . ILE B 1 184 ? 10.617 23.406 15.234 1 98.75 184 ILE B C 1
ATOM 3116 O O . ILE B 1 184 ? 9.562 24 14.992 1 98.75 184 ILE B O 1
ATOM 3120 N N . ASP B 1 185 ? 11.633 24.047 15.734 1 98.69 185 ASP B N 1
ATOM 3121 C CA . ASP B 1 185 ? 11.508 25.422 16.172 1 98.69 185 ASP B CA 1
ATOM 3122 C C . ASP B 1 185 ? 11.258 26.359 14.992 1 98.69 185 ASP B C 1
ATOM 3124 O O . ASP B 1 185 ? 10.469 27.312 15.094 1 98.69 185 ASP B O 1
ATOM 3128 N N . LEU B 1 186 ? 11.938 26.125 13.922 1 98.62 186 LEU B N 1
ATOM 3129 C CA . LEU B 1 186 ? 11.742 26.922 12.719 1 98.62 186 LEU B CA 1
ATOM 3130 C C . LEU B 1 186 ? 10.312 26.812 12.211 1 98.62 186 LEU B C 1
ATOM 3132 O O . LEU B 1 186 ? 9.688 27.812 11.844 1 98.62 186 LEU B O 1
ATOM 3136 N N . ALA B 1 187 ? 9.852 25.594 12.18 1 98.81 187 ALA B N 1
ATOM 3137 C CA . ALA B 1 187 ? 8.5 25.344 11.688 1 98.81 187 ALA B CA 1
ATOM 3138 C C . ALA B 1 187 ? 7.453 25.969 12.609 1 98.81 187 ALA B C 1
ATOM 3140 O O . ALA B 1 187 ? 6.504 26.609 12.148 1 98.81 187 ALA B O 1
ATOM 3141 N N . ALA B 1 188 ? 7.66 25.766 13.891 1 98.75 188 ALA B N 1
ATOM 3142 C CA . ALA B 1 188 ? 6.734 26.312 14.883 1 98.75 188 ALA B CA 1
ATOM 3143 C C . ALA B 1 188 ? 6.707 27.844 14.828 1 98.75 188 ALA B C 1
ATOM 3145 O O . ALA B 1 188 ? 5.637 28.453 14.852 1 98.75 188 ALA B O 1
ATOM 3146 N N . ALA B 1 189 ? 7.844 28.438 14.727 1 98.44 189 ALA B N 1
ATOM 3147 C CA . ALA B 1 189 ? 7.953 29.891 14.688 1 98.44 189 ALA B CA 1
ATOM 3148 C C . ALA B 1 189 ? 7.25 30.469 13.453 1 98.44 189 ALA B C 1
ATOM 3150 O O . ALA B 1 189 ? 6.691 31.562 13.5 1 98.44 189 ALA B O 1
ATOM 3151 N N . ALA B 1 190 ? 7.289 29.703 12.367 1 98.62 190 ALA B N 1
ATOM 3152 C CA . AL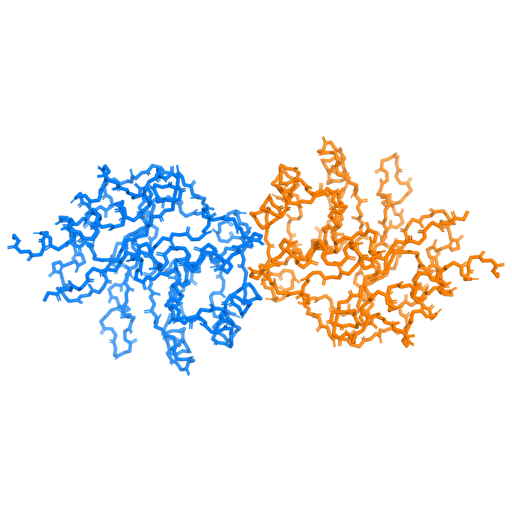A B 1 190 ? 6.645 30.141 11.133 1 98.62 190 ALA B CA 1
ATOM 3153 C C . ALA B 1 190 ? 5.125 30.078 11.258 1 98.62 190 ALA B C 1
ATOM 3155 O O . ALA B 1 190 ? 4.406 30.75 10.516 1 98.62 190 ALA B O 1
ATOM 3156 N N . GLY B 1 191 ? 4.656 29.219 12.156 1 98.62 191 GLY B N 1
ATOM 3157 C CA . GLY B 1 191 ? 3.223 29.172 12.398 1 98.62 191 GLY B CA 1
ATOM 3158 C C . GLY B 1 191 ? 2.613 27.812 12.188 1 98.62 191 GLY B C 1
ATOM 3159 O O . GLY B 1 191 ? 1.396 27.641 12.281 1 98.62 191 GLY B O 1
ATOM 3160 N N . ALA B 1 192 ? 3.408 26.781 11.922 1 98.81 192 ALA B N 1
ATOM 3161 C CA . ALA B 1 192 ? 2.893 25.422 11.773 1 98.81 192 ALA B CA 1
ATOM 3162 C C . ALA B 1 192 ? 2.404 24.875 13.109 1 98.81 192 ALA B C 1
ATOM 3164 O O . ALA B 1 192 ? 3.049 25.078 14.141 1 98.81 192 ALA B O 1
ATOM 3165 N N . ASN B 1 193 ? 1.238 24.219 13.055 1 98.81 193 ASN B N 1
ATOM 3166 C CA . ASN B 1 193 ? 0.752 23.656 14.305 1 98.81 193 ASN B CA 1
ATOM 3167 C C . ASN B 1 193 ? 0.519 22.156 14.18 1 98.81 193 ASN B C 1
ATOM 3169 O O . ASN B 1 193 ? 0.345 21.469 15.188 1 98.81 193 ASN B O 1
ATOM 3173 N N . CYS B 1 194 ? 0.461 21.531 12.992 1 98.94 194 CYS B N 1
ATOM 3174 C CA . CYS B 1 194 ? 0.434 20.078 12.75 1 98.94 194 CYS B CA 1
ATOM 3175 C C . CYS B 1 194 ? 1.778 19.594 12.227 1 98.94 194 CYS B C 1
ATOM 3177 O O . CYS B 1 194 ? 2.211 20 11.141 1 98.94 194 CYS B O 1
ATOM 3179 N N . ILE B 1 195 ? 2.43 18.719 13 1 98.94 195 ILE B N 1
ATOM 3180 C CA . ILE B 1 195 ? 3.816 18.375 12.711 1 98.94 195 ILE B CA 1
ATOM 3181 C C . ILE B 1 195 ? 3.91 16.891 12.352 1 98.94 195 ILE B C 1
ATOM 3183 O O . ILE B 1 195 ? 3.604 16.031 13.18 1 98.94 195 ILE B O 1
ATOM 3187 N N . VAL B 1 196 ? 4.316 16.594 11.156 1 98.94 196 VAL B N 1
ATOM 3188 C CA . VAL B 1 196 ? 4.547 15.227 10.727 1 98.94 196 VAL B CA 1
ATOM 3189 C C . VAL B 1 196 ? 6.031 14.883 10.836 1 98.94 196 VAL B C 1
ATOM 3191 O O . VAL B 1 196 ? 6.875 15.562 10.25 1 98.94 196 VAL B O 1
ATOM 3194 N N . ALA B 1 197 ? 6.316 13.898 11.578 1 98.5 197 ALA B N 1
ATOM 3195 C CA . ALA B 1 197 ? 7.691 13.445 11.75 1 98.5 197 ALA B CA 1
ATOM 3196 C C . ALA B 1 197 ? 7.781 11.93 11.703 1 98.5 197 ALA B C 1
ATOM 3198 O O . ALA B 1 197 ? 6.988 11.234 12.344 1 98.5 197 ALA B O 1
ATOM 3199 N N . GLY B 1 198 ? 8.695 11.406 10.953 1 97.88 198 GLY B N 1
ATOM 3200 C CA . GLY B 1 198 ? 8.844 9.969 10.805 1 97.88 198 GLY B CA 1
ATOM 3201 C C . GLY B 1 198 ? 10.07 9.422 11.5 1 97.88 198 GLY B C 1
ATOM 3202 O O . GLY B 1 198 ? 10.023 9.086 12.688 1 97.88 198 GLY B O 1
ATOM 3203 N N . SER B 1 199 ? 11.219 9.492 10.781 1 97.19 199 SER B N 1
ATOM 3204 C CA . SER B 1 199 ? 12.453 8.875 11.25 1 97.19 199 SER B CA 1
ATOM 3205 C C . SER B 1 199 ? 12.922 9.5 12.555 1 97.19 199 SER B C 1
ATOM 3207 O O . SER B 1 199 ? 13.5 8.82 13.406 1 97.19 199 SER B O 1
ATOM 3209 N N . SER B 1 200 ? 12.703 10.797 12.742 1 97.56 200 SER B N 1
ATOM 3210 C CA . SER B 1 200 ? 13.156 11.477 13.953 1 97.56 200 SER B CA 1
ATOM 3211 C C . SER B 1 200 ? 12.398 10.984 15.18 1 97.56 200 SER B C 1
ATOM 3213 O O . SER B 1 200 ? 12.898 11.086 16.312 1 97.56 200 SER B O 1
ATOM 3215 N N . VAL B 1 201 ? 11.188 10.469 15.016 1 98.56 201 VAL B N 1
ATOM 3216 C CA . VAL B 1 201 ? 10.398 9.945 16.125 1 98.56 201 VAL B CA 1
ATOM 3217 C C . VAL B 1 201 ? 10.672 8.453 16.297 1 98.56 201 VAL B C 1
ATOM 3219 O O . VAL B 1 201 ? 11.078 8 17.375 1 98.56 201 VAL B O 1
ATOM 3222 N N . PHE B 1 202 ? 10.555 7.68 15.25 1 98.12 202 PHE B N 1
ATOM 3223 C CA . PHE B 1 202 ? 10.648 6.227 15.305 1 98.12 202 PHE B CA 1
ATOM 3224 C C . PHE B 1 202 ? 12.086 5.789 15.547 1 98.12 202 PHE B C 1
ATOM 3226 O O . PHE B 1 202 ? 12.336 4.711 16.094 1 98.12 202 PHE B O 1
ATOM 3233 N N . GLY B 1 203 ? 13.008 6.598 15.148 1 96.69 203 GLY B N 1
ATOM 3234 C CA . GLY B 1 203 ? 14.414 6.27 15.328 1 96.69 203 GLY B CA 1
ATOM 3235 C C . GLY B 1 203 ? 14.977 6.766 16.641 1 96.69 203 GLY B C 1
ATOM 3236 O O . GLY B 1 203 ? 16.125 6.477 16.984 1 96.69 203 GLY B O 1
ATOM 3237 N N . ALA B 1 204 ? 14.211 7.465 17.391 1 97.88 204 ALA B N 1
ATOM 3238 C CA . ALA B 1 204 ? 14.68 8.047 18.641 1 97.88 204 ALA B CA 1
ATOM 3239 C C . ALA B 1 204 ? 14.719 7.004 19.75 1 97.88 204 ALA B C 1
ATOM 3241 O O . ALA B 1 204 ? 13.836 6.141 19.828 1 97.88 204 ALA B O 1
ATOM 3242 N N . PRO B 1 205 ? 15.688 7.121 20.656 1 97.75 205 PRO B N 1
ATOM 3243 C CA . PRO B 1 205 ? 15.672 6.246 21.844 1 97.75 205 PRO B CA 1
ATOM 3244 C C . PRO B 1 205 ? 14.43 6.438 22.703 1 97.75 205 PRO B C 1
ATOM 3246 O O . PRO B 1 205 ? 13.961 5.484 23.328 1 97.75 205 PRO B O 1
ATOM 3249 N N . ASP B 1 206 ? 13.922 7.641 22.703 1 98.44 206 ASP B N 1
ATOM 3250 C CA . ASP B 1 206 ? 12.734 7.988 23.469 1 98.44 206 ASP B CA 1
ATOM 3251 C C . ASP B 1 206 ? 11.75 8.805 22.625 1 98.44 206 ASP B C 1
ATOM 3253 O O . ASP B 1 206 ? 11.727 10.031 22.703 1 98.44 206 ASP B O 1
ATOM 3257 N N . PRO B 1 207 ? 10.898 8.086 21.906 1 98.81 207 PRO B N 1
ATOM 3258 C CA . PRO B 1 207 ? 9.945 8.773 21.031 1 98.81 207 PRO B CA 1
ATOM 3259 C C . PRO B 1 207 ? 9.023 9.719 21.797 1 98.81 207 PRO B C 1
ATOM 3261 O O . PRO B 1 207 ? 8.648 10.773 21.281 1 98.81 207 PRO B O 1
ATOM 3264 N N . ALA B 1 208 ? 8.617 9.344 22.969 1 98.88 208 ALA B N 1
ATOM 3265 C CA . ALA B 1 208 ? 7.742 10.18 23.781 1 98.88 208 ALA B CA 1
ATOM 3266 C C . ALA B 1 208 ? 8.367 11.547 24.031 1 98.88 208 ALA B C 1
ATOM 3268 O O . ALA B 1 208 ? 7.688 12.57 23.984 1 98.88 208 ALA B O 1
ATOM 3269 N N . HIS B 1 209 ? 9.648 11.508 24.312 1 98.75 209 HIS B N 1
ATOM 3270 C CA . HIS B 1 209 ? 10.367 12.758 24.547 1 98.75 209 HIS B CA 1
ATOM 3271 C C . HIS B 1 209 ? 10.367 13.633 23.297 1 98.75 209 HIS B C 1
ATOM 3273 O O . HIS B 1 209 ? 10.156 14.844 23.375 1 98.75 209 HIS B O 1
ATOM 3279 N N . VAL B 1 210 ? 10.617 13.055 22.172 1 98.88 210 VAL B N 1
ATOM 3280 C CA . VAL B 1 210 ? 10.672 13.781 20.922 1 98.88 210 VAL B CA 1
ATOM 3281 C C . VAL B 1 210 ? 9.305 14.406 20.625 1 98.88 210 VAL B C 1
ATOM 3283 O O . VAL B 1 210 ? 9.219 15.578 20.25 1 98.88 210 VAL B O 1
ATOM 3286 N N . ILE B 1 211 ? 8.25 13.625 20.812 1 98.88 211 ILE B N 1
ATOM 3287 C CA . ILE B 1 211 ? 6.891 14.094 20.578 1 98.88 211 ILE B CA 1
ATOM 3288 C C . ILE B 1 211 ? 6.578 15.266 21.5 1 98.88 211 ILE B C 1
ATOM 3290 O O . ILE B 1 211 ? 6.055 16.297 21.062 1 98.88 211 ILE B O 1
ATOM 3294 N N . SER B 1 212 ? 6.941 15.133 22.734 1 98.88 212 SER B N 1
ATOM 3295 C CA . SER B 1 212 ? 6.707 16.188 23.719 1 98.88 212 SER B CA 1
ATOM 3296 C C . SER B 1 212 ? 7.48 17.453 23.375 1 98.88 212 SER B C 1
ATOM 3298 O O . SER B 1 212 ? 6.957 18.562 23.516 1 98.88 212 SER B O 1
ATOM 3300 N N . LEU B 1 213 ? 8.672 17.25 22.969 1 98.75 213 LEU B N 1
ATOM 3301 C CA . LEU B 1 213 ? 9.516 18.375 22.578 1 98.75 213 LEU B CA 1
ATOM 3302 C C . LEU B 1 213 ? 8.891 19.141 21.422 1 98.75 213 LEU B C 1
ATOM 3304 O O . LEU B 1 213 ? 8.844 20.375 21.438 1 98.75 213 LEU B O 1
ATOM 3308 N N . MET B 1 214 ? 8.43 18.5 20.469 1 98.81 214 MET B N 1
ATOM 3309 C CA . MET B 1 214 ? 7.809 19.141 19.312 1 98.81 214 MET B CA 1
ATOM 3310 C C . MET B 1 214 ? 6.523 19.859 19.719 1 98.81 214 MET B C 1
ATOM 3312 O O . MET B 1 214 ? 6.27 20.984 19.266 1 98.81 214 MET B O 1
ATOM 3316 N N . ARG B 1 215 ? 5.734 19.156 20.547 1 98.75 215 ARG B N 1
ATOM 3317 C CA . ARG B 1 215 ? 4.512 19.766 21.047 1 98.75 215 ARG B CA 1
ATOM 3318 C C . ARG B 1 215 ? 4.816 21.062 21.781 1 98.75 215 ARG B C 1
ATOM 3320 O O . ARG B 1 215 ? 4.168 22.094 21.531 1 98.75 215 ARG B O 1
ATOM 3327 N N . LYS B 1 216 ? 5.777 21.094 22.609 1 98.56 216 LYS B N 1
ATOM 3328 C CA . LYS B 1 216 ? 6.141 22.266 23.406 1 98.56 216 LYS B CA 1
ATOM 3329 C C . LYS B 1 216 ? 6.621 23.406 22.516 1 98.56 216 LYS B C 1
ATOM 3331 O O . LYS B 1 216 ? 6.328 24.578 22.781 1 98.56 216 LYS B O 1
ATOM 3336 N N . SER B 1 217 ? 7.402 23.016 21.547 1 98.62 217 SER B N 1
ATOM 3337 C CA . SER B 1 217 ? 7.883 24.047 20.625 1 98.62 217 SER B CA 1
ATOM 3338 C C . SER B 1 217 ? 6.723 24.781 19.969 1 98.62 217 SER B C 1
ATOM 3340 O O . SER B 1 217 ? 6.742 26 19.844 1 98.62 217 SER B O 1
ATOM 3342 N N . VAL B 1 218 ? 5.734 24.031 19.516 1 98.5 218 VAL B N 1
ATOM 3343 C CA . VAL B 1 218 ? 4.566 24.625 18.875 1 98.5 218 VAL B CA 1
ATOM 3344 C C . VAL B 1 218 ? 3.807 25.5 19.859 1 98.5 218 VAL B C 1
ATOM 3346 O O . VAL B 1 218 ? 3.396 26.609 19.531 1 98.5 218 VAL B O 1
ATOM 3349 N N . GLU B 1 219 ? 3.631 25.016 21.094 1 97.94 219 GLU B N 1
ATOM 3350 C CA . GLU B 1 219 ? 2.926 25.766 22.125 1 97.94 219 GLU B CA 1
ATOM 3351 C C . GLU B 1 219 ? 3.646 27.062 22.453 1 97.94 219 GLU B C 1
ATOM 3353 O O . GLU B 1 219 ? 3.014 28.109 22.578 1 97.94 219 GLU B O 1
ATOM 3358 N N . ASN B 1 220 ? 4.914 26.984 22.531 1 97.25 220 ASN B N 1
ATOM 3359 C CA . ASN B 1 220 ? 5.715 28.156 22.875 1 97.25 220 ASN B CA 1
ATOM 3360 C C . ASN B 1 220 ? 5.648 29.219 21.797 1 97.25 220 ASN B C 1
ATOM 3362 O O . ASN B 1 220 ? 5.684 30.422 22.094 1 97.25 220 ASN B O 1
ATOM 3366 N N . ALA B 1 221 ? 5.613 28.828 20.609 1 95.5 221 ALA B N 1
ATOM 3367 C CA . ALA B 1 221 ? 5.586 29.766 19.484 1 95.5 221 ALA B CA 1
ATOM 3368 C C . ALA B 1 221 ? 4.27 30.531 19.438 1 95.5 221 ALA B C 1
ATOM 3370 O O . ALA B 1 221 ? 4.203 31.625 18.875 1 95.5 221 ALA B O 1
ATOM 3371 N N . GLN B 1 222 ? 3.227 29.984 19.984 1 89.44 222 GLN B N 1
ATOM 3372 C CA . GLN B 1 222 ? 1.922 30.641 19.984 1 89.44 222 GLN B CA 1
ATOM 3373 C C . GLN B 1 222 ? 1.837 31.703 21.078 1 89.44 222 GLN B C 1
ATOM 3375 O O . GLN B 1 222 ? 0.99 32.594 21.016 1 89.44 222 GLN B O 1
ATOM 3380 N N . THR B 1 223 ? 2.629 31.609 22.094 1 83.69 223 THR B N 1
ATOM 3381 C CA . THR B 1 223 ? 2.611 32.562 23.203 1 83.69 223 THR B CA 1
ATOM 3382 C C . THR B 1 223 ? 3.521 33.75 22.922 1 83.69 223 THR B C 1
ATOM 3384 O O . THR B 1 223 ? 3.355 34.812 23.5 1 83.69 223 THR B O 1
ATOM 3387 N N . ASN B 1 224 ? 4.355 33.656 22 1 72.69 224 ASN B N 1
ATOM 3388 C CA . ASN B 1 224 ? 5.273 34.75 21.672 1 72.69 224 ASN B CA 1
ATOM 3389 C C . ASN B 1 224 ? 4.777 35.562 20.484 1 72.69 224 ASN B C 1
ATOM 3391 O O . ASN B 1 224 ? 4.199 35.031 19.547 1 72.69 224 ASN B O 1
#